Protein AF-A0A915DEB2-F1 (afdb_monomer)

InterPro domains:
  IPR000719 Protein kinase domain [PS50011] (138-406)
  IPR001245 Serine-threonine/tyrosine-protein kinase, catalytic domain [PF07714] (141-400)
  IPR001245 Serine-threonine/tyrosine-protein kinase, catalytic domain [PR00109] (220-233)
  IPR001245 Serine-threonine/tyrosine-protein kinase, catalytic domain [PR00109] (257-275)
  IPR001245 Serine-threonine/tyrosine-protein kinase, catalytic domain [PR00109] (327-349)
  IPR001245 Serine-threonine/tyrosine-protein kinase, catalytic domain [PR00109] (371-393)
  IPR008266 Tyrosine-protein kinase, active site [PS00109] (263-275)
  IPR011009 Protein kinase-like domain superfamily [SSF56112] (138-408)
  IPR017441 Protein kinase, ATP binding site [PS00107] (144-170)
  IPR020635 Tyrosine-protein kinase, catalytic domain [SM00219] (138-400)
  IPR050122 Receptor Tyrosine Kinase [PTHR24416] (71-401)

Radius of gyration: 26.55 Å; Cα contacts (8 Å, |Δi|>4): 708; chains: 1; bounding box: 80×52×78 Å

Solvent-accessible surface area (backbone atoms only — not comparable to full-atom values): 26574 Å² total; per-residue (Å²): 130,55,72,67,56,50,51,51,48,43,71,59,35,54,78,44,44,36,34,42,26,44,34,96,83,73,54,36,39,31,46,36,38,22,77,45,79,74,57,69,71,58,54,54,64,76,58,79,58,97,52,49,45,44,41,48,29,54,80,88,56,53,64,72,62,56,100,51,78,91,63,42,69,75,57,65,82,48,58,63,86,57,62,43,49,58,47,67,48,99,84,72,50,74,47,80,44,80,36,98,39,74,68,53,45,55,50,43,29,57,76,74,33,46,85,86,66,31,30,55,75,42,79,56,72,59,52,88,39,57,40,59,57,96,29,55,48,69,47,83,89,40,60,74,48,80,54,100,65,31,42,30,21,43,28,36,34,45,46,104,86,41,72,71,37,69,24,27,34,41,32,40,68,76,65,79,58,72,72,59,36,54,49,52,56,49,45,51,53,49,24,49,54,50,41,54,69,52,82,48,89,28,29,48,50,47,65,30,36,30,58,47,76,91,50,47,28,37,36,29,57,50,37,71,56,38,34,43,22,62,46,29,52,77,39,49,93,69,60,47,71,68,49,52,50,50,52,54,47,39,51,34,58,29,49,39,53,40,46,75,73,43,35,39,51,75,57,55,41,44,71,31,26,27,22,26,40,56,52,42,56,18,44,46,73,46,74,71,40,47,42,58,68,42,53,77,67,59,72,64,73,80,70,86,78,83,67,64,66,83,39,55,40,52,56,54,73,46,99,72,59,54,86,56,65,51,40,45,36,24,6,46,25,48,28,53,49,22,63,75,54,32,39,46,69,77,67,75,95,59,50,75,71,55,49,50,44,26,66,66,75,46,75,69,86,85,76,61,85,89,51,56,68,72,58,50,53,50,32,55,37,24,60,39,83,57,52,84,71,28,63,53,45,68,57,50,45,54,59,73,67,62,70,88,82,75,74,96,85,66,80,64,90,68,71,81,92,44,62,62,64,67,38,92,58,25,58,66,88,46,66,63,60,50,53,49,49,53,48,55,55,45,47,58,55,47,49,61,52,45,54,52,50,53,54,51,52,54,47,53,58,52,52,66,55,64,76,71,113

pLDDT: mean 70.05, std 23.93, range [26.95, 98.69]

Foldseek 3Di:
DDPVVLVVQCVQAPQWWWFWKQFPVGATEIEIEHCFDDFPVVVCVLVVDQHFYFYHYHQPFGDHDGPDPPPRVVCRVFDHPFPWDWDQDPVRDIDIDGDPDPSRVLVCQAPPNDPNHMHGDDIRGDDQQAAEPVQKDWDPVQWQDDDPFWTKGWIFGDDPLGHRAIWIKTWGPCDDDPVVSSVVLVLQVVLLVLQCVLDDPQAWHWSHWHRGPDITITTIADQPQAFQLVVLQVCVVPADPVNLLLQLLSVLVSLLSCVVVQKAQQQDARNQWGQHLQRHTHGHDSSLMDGPVCVVVVVSVPDPPDRPLLLAALQCVDPNRDDDSLRVLSSSLVRSQCSNVSSDDAPPPDDSVVSSCCRHPNPHGDRDPPDDPLSVVLSVQSSPNPSVSRDRSVVVSVSSPDDPDDDPPDPDPDDDPGVSCVPPSHDNPCPPCVCVVVVSVVCVVVVVVVVVVVVVVVVVVVVVVVVVD

Structure (mmCIF, N/CA/C/O backbone):
data_AF-A0A915DEB2-F1
#
_entry.id   AF-A0A915DEB2-F1
#
loop_
_atom_site.group_PDB
_atom_site.id
_atom_site.type_symbol
_atom_site.label_atom_id
_atom_site.label_alt_id
_atom_site.label_comp_id
_atom_site.label_asym_id
_atom_site.label_entity_id
_atom_site.label_seq_id
_atom_site.pdbx_PDB_ins_code
_atom_site.Cartn_x
_atom_site.Cartn_y
_atom_site.Cartn_z
_atom_site.occupancy
_atom_site.B_iso_or_equiv
_atom_site.auth_seq_id
_atom_site.auth_comp_id
_atom_site.auth_asym_id
_atom_site.auth_atom_id
_atom_site.pdbx_PDB_model_num
ATOM 1 N N . MET A 1 1 ? 14.954 -7.213 -43.972 1.00 33.12 1 MET A N 1
ATOM 2 C CA . MET A 1 1 ? 13.895 -6.297 -43.496 1.00 33.12 1 MET A CA 1
ATOM 3 C C . MET A 1 1 ? 13.943 -5.066 -44.370 1.00 33.12 1 MET A C 1
ATOM 5 O O . MET A 1 1 ? 15.047 -4.618 -44.665 1.00 33.12 1 MET A O 1
ATOM 9 N N . THR A 1 2 ? 12.799 -4.544 -44.789 1.00 26.95 2 THR A N 1
ATOM 10 C CA . THR A 1 2 ? 12.748 -3.272 -45.523 1.00 26.95 2 THR A CA 1
ATOM 11 C C . THR A 1 2 ? 13.101 -2.110 -44.583 1.00 26.95 2 THR A C 1
ATOM 13 O O . THR A 1 2 ? 12.995 -2.231 -43.361 1.00 26.95 2 THR A O 1
ATOM 16 N N . GLN A 1 3 ? 13.549 -0.979 -45.130 1.00 30.02 3 GLN A N 1
ATOM 17 C CA . GLN A 1 3 ? 13.892 0.223 -44.355 1.00 30.02 3 GLN A CA 1
ATOM 18 C C . GLN A 1 3 ? 12.723 0.686 -43.461 1.00 30.02 3 GLN A C 1
ATOM 20 O O . GLN A 1 3 ? 12.924 1.011 -42.295 1.00 30.02 3 GLN A O 1
ATOM 25 N N . LEU A 1 4 ? 11.490 0.543 -43.958 1.00 28.23 4 LEU A N 1
ATOM 26 C CA . LEU A 1 4 ? 10.241 0.747 -43.218 1.00 28.23 4 LEU A CA 1
ATOM 27 C C . LEU A 1 4 ? 10.085 -0.181 -42.002 1.00 28.23 4 LEU A C 1
ATOM 29 O O . LEU A 1 4 ? 9.669 0.269 -40.939 1.00 28.23 4 LEU A O 1
ATOM 33 N N . GLU A 1 5 ? 10.454 -1.460 -42.112 1.00 32.12 5 GLU A N 1
ATOM 34 C CA . GLU A 1 5 ? 10.411 -2.404 -40.986 1.00 32.12 5 GLU A CA 1
ATOM 35 C C . GLU A 1 5 ? 11.488 -2.090 -39.933 1.00 32.12 5 GLU A C 1
ATOM 37 O O . GLU A 1 5 ? 11.281 -2.323 -38.741 1.00 32.12 5 GLU A O 1
ATOM 42 N N . ILE A 1 6 ? 12.647 -1.568 -40.351 1.00 30.61 6 ILE A N 1
ATOM 43 C CA . ILE A 1 6 ? 13.721 -1.115 -39.450 1.00 30.61 6 ILE A CA 1
ATOM 44 C C . ILE A 1 6 ? 13.274 0.143 -38.699 1.00 30.61 6 ILE A C 1
ATOM 46 O O . ILE A 1 6 ? 13.426 0.203 -37.479 1.00 30.61 6 ILE A O 1
ATOM 50 N N . GLU A 1 7 ? 12.651 1.097 -39.387 1.00 34.16 7 GLU A N 1
ATOM 51 C CA . GLU A 1 7 ? 12.057 2.292 -38.783 1.00 34.16 7 GLU A CA 1
ATOM 52 C C . GLU A 1 7 ? 10.892 1.962 -37.842 1.00 34.16 7 GLU A C 1
ATOM 54 O O . GLU A 1 7 ? 10.798 2.550 -36.766 1.00 34.16 7 GLU A O 1
ATOM 59 N N . GLU A 1 8 ? 10.036 0.990 -38.170 1.00 33.59 8 GLU A N 1
ATOM 60 C CA . GLU A 1 8 ? 8.979 0.502 -37.271 1.00 33.59 8 GLU A CA 1
ATOM 61 C C . GLU A 1 8 ? 9.554 -0.170 -36.019 1.00 33.59 8 GLU A C 1
ATOM 63 O O . GLU A 1 8 ? 9.045 0.020 -34.910 1.00 33.59 8 GLU A O 1
ATOM 68 N N . VAL A 1 9 ? 10.633 -0.945 -36.175 1.00 31.64 9 VAL A N 1
ATOM 69 C CA . VAL A 1 9 ? 11.335 -1.557 -35.045 1.00 31.64 9 VAL A CA 1
ATOM 70 C C . VAL A 1 9 ? 11.953 -0.468 -34.176 1.00 31.64 9 VAL A C 1
ATOM 72 O O . VAL A 1 9 ? 11.684 -0.481 -32.980 1.00 31.64 9 VAL A O 1
ATOM 75 N N . LEU A 1 10 ? 12.672 0.503 -34.738 1.00 32.88 10 LEU A N 1
ATOM 76 C CA . LEU A 1 10 ? 13.274 1.621 -33.999 1.00 32.88 10 LEU A CA 1
ATOM 77 C C . LEU A 1 10 ? 12.222 2.506 -33.311 1.00 32.88 10 LEU A C 1
ATOM 79 O O . LEU A 1 10 ? 12.361 2.789 -32.123 1.00 32.88 10 LEU A O 1
ATOM 83 N N . LYS A 1 11 ? 11.102 2.817 -33.979 1.00 34.50 11 LYS A N 1
ATOM 84 C CA . LYS A 1 11 ? 9.927 3.464 -33.359 1.00 34.50 11 LYS A CA 1
ATOM 85 C C . LYS A 1 11 ? 9.351 2.639 -32.202 1.00 34.50 11 LYS A C 1
ATOM 87 O O . LYS A 1 11 ? 8.813 3.205 -31.256 1.00 34.50 11 LYS A O 1
ATOM 92 N N . SER A 1 12 ? 9.458 1.307 -32.252 1.00 32.91 12 SER A N 1
ATOM 93 C CA . SER A 1 12 ? 8.964 0.405 -31.201 1.00 32.91 12 SER A CA 1
ATOM 94 C C . SER A 1 12 ? 9.935 0.177 -30.034 1.00 32.91 12 SER A C 1
ATOM 96 O O . SER A 1 12 ? 9.485 -0.235 -28.960 1.00 32.91 12 SER A O 1
ATOM 98 N N . VAL A 1 13 ? 11.244 0.399 -30.222 1.00 32.03 13 VAL A N 1
ATOM 99 C CA . VAL A 1 13 ? 12.259 0.216 -29.166 1.00 32.03 13 VAL A CA 1
ATOM 100 C C . VAL A 1 13 ? 12.642 1.541 -28.484 1.00 32.03 13 VAL A C 1
ATOM 102 O O . VAL A 1 13 ? 13.029 1.513 -27.313 1.00 32.03 13 VAL A O 1
ATOM 105 N N . GLY A 1 14 ? 12.441 2.690 -29.144 1.00 43.28 14 GLY A N 1
ATOM 106 C CA . GLY A 1 14 ? 12.885 4.005 -28.657 1.00 43.28 14 GLY A CA 1
ATOM 107 C C . GLY A 1 14 ? 14.411 4.139 -28.735 1.00 43.28 14 GLY A C 1
ATOM 108 O O . GLY A 1 14 ? 15.029 3.517 -29.595 1.00 43.28 14 GLY A O 1
ATOM 109 N N . ASP A 1 15 ? 15.036 4.860 -27.797 1.00 41.53 15 ASP A N 1
ATOM 110 C CA . ASP A 1 15 ? 16.504 5.051 -27.720 1.00 41.53 15 ASP A CA 1
ATOM 111 C C . ASP A 1 15 ? 17.297 3.779 -27.361 1.00 41.53 15 ASP A C 1
ATOM 113 O O . ASP A 1 15 ? 18.460 3.848 -26.956 1.00 41.53 15 ASP A O 1
ATOM 117 N N . TRP A 1 16 ? 16.643 2.615 -27.355 1.00 43.72 16 TRP A N 1
ATOM 118 C CA . TRP A 1 16 ? 17.160 1.398 -26.751 1.00 43.72 16 TRP A CA 1
ATOM 119 C C . TRP A 1 16 ? 17.291 0.279 -27.778 1.00 43.72 16 TRP A C 1
ATOM 121 O O . TRP A 1 16 ? 16.478 0.136 -28.685 1.00 43.72 16 TRP A O 1
ATOM 131 N N . LEU A 1 17 ? 18.251 -0.613 -27.571 1.00 41.97 17 LEU A N 1
ATOM 132 C CA . LEU A 1 17 ? 18.266 -1.927 -28.201 1.00 41.97 17 LEU A CA 1
ATOM 133 C C . LEU A 1 17 ? 18.767 -2.941 -27.199 1.00 41.97 17 LEU A C 1
ATOM 135 O O . LEU A 1 17 ? 19.803 -2.745 -26.574 1.00 41.97 17 LEU A O 1
ATOM 139 N N . VAL A 1 18 ? 18.057 -4.051 -27.087 1.00 46.31 18 VAL A N 1
ATOM 140 C CA . VAL A 1 18 ? 18.532 -5.206 -26.340 1.00 46.31 18 VAL A CA 1
ATOM 141 C C . VAL A 1 18 ? 18.551 -6.368 -27.310 1.00 46.31 18 VAL A C 1
ATOM 143 O O . VAL A 1 18 ? 17.510 -6.717 -27.857 1.00 46.31 18 VAL A O 1
ATOM 146 N N . CYS A 1 19 ? 19.714 -6.947 -27.576 1.00 44.06 19 CYS A N 1
ATOM 147 C CA . CYS A 1 19 ? 19.850 -7.998 -28.581 1.00 44.06 19 CYS A CA 1
ATOM 148 C C . CYS A 1 19 ? 20.468 -9.248 -27.998 1.00 44.06 19 CYS A C 1
ATOM 150 O O . CYS A 1 19 ? 21.467 -9.163 -27.301 1.00 44.06 19 CYS A O 1
ATOM 152 N N . ARG A 1 20 ? 19.870 -10.398 -28.308 1.00 42.31 20 ARG A N 1
ATOM 153 C CA . ARG A 1 20 ? 20.362 -11.721 -27.941 1.00 42.31 20 ARG A CA 1
ATOM 154 C C . ARG A 1 20 ? 21.305 -12.230 -29.031 1.00 42.31 20 ARG A C 1
ATOM 156 O O . ARG A 1 20 ? 20.891 -12.337 -30.188 1.00 42.31 20 ARG A O 1
ATOM 163 N N . MET A 1 21 ? 22.530 -12.545 -28.643 1.00 44.91 21 MET A N 1
ATOM 164 C CA . MET A 1 21 ? 23.594 -13.080 -29.485 1.00 44.91 21 MET A CA 1
ATOM 165 C C . MET A 1 21 ? 23.869 -14.530 -29.092 1.00 44.91 21 MET A C 1
ATOM 167 O O . MET A 1 21 ? 23.661 -14.899 -27.937 1.00 44.91 21 MET A O 1
ATOM 171 N N . GLN A 1 22 ? 24.282 -15.352 -30.049 1.00 38.88 22 GLN A N 1
ATOM 172 C CA . GLN A 1 22 ? 24.571 -16.772 -29.846 1.00 38.88 22 GLN A CA 1
ATOM 173 C C . GLN A 1 22 ? 25.830 -17.137 -30.637 1.00 38.88 22 GLN A C 1
ATOM 175 O O . GLN A 1 22 ? 25.945 -16.720 -31.790 1.00 38.88 22 GLN A O 1
ATOM 180 N N . ASN A 1 23 ? 26.744 -17.898 -30.026 1.00 41.91 23 ASN A N 1
ATOM 181 C CA . ASN A 1 23 ? 27.863 -18.561 -30.708 1.00 41.91 23 ASN A CA 1
ATOM 182 C C . ASN A 1 23 ? 27.627 -20.085 -30.813 1.00 41.91 23 ASN A C 1
ATOM 184 O O . ASN A 1 23 ? 26.665 -20.609 -30.243 1.00 41.91 23 ASN A O 1
ATOM 188 N N . ALA A 1 24 ? 28.520 -20.799 -31.506 1.00 40.19 24 ALA A N 1
ATOM 189 C CA . ALA A 1 24 ? 28.458 -22.257 -31.679 1.00 40.19 24 ALA A CA 1
ATOM 190 C C . ALA A 1 24 ? 28.577 -23.069 -30.363 1.00 40.19 24 ALA A C 1
ATOM 192 O O . ALA A 1 24 ? 28.209 -24.239 -30.337 1.00 40.19 24 ALA A O 1
ATOM 193 N N . ALA A 1 25 ? 29.030 -22.451 -29.264 1.00 39.97 25 ALA A N 1
ATOM 194 C CA . ALA A 1 25 ? 29.319 -23.075 -27.968 1.00 39.97 25 ALA A CA 1
ATOM 195 C C . ALA A 1 25 ? 28.359 -22.652 -26.825 1.00 39.97 25 ALA A C 1
ATOM 197 O O . ALA A 1 25 ? 28.709 -22.763 -25.653 1.00 39.97 25 ALA A O 1
ATOM 198 N N . ASN A 1 26 ? 27.141 -22.181 -27.137 1.00 43.59 26 ASN A N 1
ATOM 199 C CA . ASN A 1 26 ? 26.099 -21.746 -26.179 1.00 43.59 26 ASN A CA 1
ATOM 200 C C . ASN A 1 26 ? 26.342 -20.433 -25.403 1.00 43.59 26 ASN A C 1
ATOM 202 O O . ASN A 1 26 ? 25.593 -20.135 -24.467 1.00 43.59 26 ASN A O 1
ATOM 206 N N . ILE A 1 27 ? 27.298 -19.584 -25.786 1.00 40.28 27 ILE A N 1
ATOM 207 C CA . ILE A 1 27 ? 27.481 -18.294 -25.101 1.00 40.28 27 ILE A CA 1
ATOM 208 C C . ILE A 1 27 ? 26.435 -17.289 -25.598 1.00 40.28 27 ILE A C 1
ATOM 210 O O . ILE A 1 27 ? 26.417 -16.870 -26.758 1.00 40.28 27 ILE A O 1
ATOM 214 N N . LEU A 1 28 ? 25.531 -16.927 -24.688 1.00 45.50 28 LEU A N 1
ATOM 215 C CA . LEU A 1 28 ? 24.415 -16.017 -24.906 1.00 45.50 28 LEU A CA 1
ATOM 216 C C . LEU A 1 28 ? 24.822 -14.603 -24.487 1.00 45.50 28 LEU A C 1
ATOM 218 O O . LEU A 1 28 ? 24.706 -14.248 -23.320 1.00 45.50 28 LEU A O 1
ATOM 222 N N . LEU A 1 29 ? 25.307 -13.803 -25.432 1.00 41.91 29 LEU A N 1
ATOM 223 C CA . LEU A 1 29 ? 25.719 -12.415 -25.206 1.00 41.91 29 LEU A CA 1
ATOM 224 C C . LEU A 1 29 ? 24.534 -11.463 -25.424 1.00 41.91 29 LEU A C 1
ATOM 226 O O . LEU A 1 29 ? 23.798 -11.593 -26.399 1.00 41.91 29 LEU A O 1
ATOM 230 N N . CYS A 1 30 ? 24.290 -10.524 -24.510 1.00 43.38 30 CYS A N 1
ATOM 231 C CA . CYS A 1 30 ? 23.203 -9.552 -24.625 1.00 43.38 30 CYS A CA 1
ATOM 232 C C . CYS A 1 30 ? 23.716 -8.121 -24.650 1.00 43.38 30 CYS A C 1
ATOM 234 O O . CYS A 1 30 ? 24.142 -7.626 -23.613 1.00 43.38 30 CYS A O 1
ATOM 236 N N . VAL A 1 31 ? 23.615 -7.453 -25.804 1.00 45.03 31 VAL A N 1
ATOM 237 C CA . VAL A 1 31 ? 24.012 -6.047 -25.974 1.00 45.03 31 VAL A CA 1
ATOM 238 C C . VAL A 1 31 ? 22.825 -5.142 -25.663 1.00 45.03 31 VAL A C 1
ATOM 240 O O . VAL A 1 31 ? 21.825 -5.171 -26.381 1.00 45.03 31 VAL A O 1
ATOM 243 N N . LEU A 1 32 ? 22.931 -4.366 -24.585 1.00 44.47 32 LEU A N 1
ATOM 244 C CA . LEU A 1 32 ? 22.045 -3.259 -24.226 1.00 44.47 32 LEU A CA 1
ATOM 245 C C . LEU A 1 32 ? 22.667 -1.956 -24.712 1.00 44.47 32 LEU A C 1
ATOM 247 O O . LEU A 1 32 ? 23.642 -1.522 -24.113 1.00 44.47 32 LEU A O 1
ATOM 251 N N . CYS A 1 33 ? 22.109 -1.323 -25.737 1.00 45.94 33 CYS A N 1
ATOM 252 C CA . CYS A 1 33 ? 22.475 0.042 -26.102 1.00 45.94 33 CYS A CA 1
ATOM 253 C C . CYS A 1 33 ? 21.389 1.000 -25.624 1.00 45.94 33 CYS A C 1
ATOM 255 O O . CYS A 1 33 ? 20.223 0.767 -25.934 1.00 45.94 33 CYS A O 1
ATOM 257 N N . SER A 1 34 ? 21.740 2.024 -24.853 1.00 43.38 34 SER A N 1
ATOM 258 C CA . SER A 1 34 ? 20.817 3.094 -24.452 1.00 43.38 34 SER A CA 1
ATOM 259 C C . SER A 1 34 ? 21.607 4.351 -24.106 1.00 43.38 34 SER A C 1
ATOM 261 O O . SER A 1 34 ? 22.671 4.247 -23.501 1.00 43.38 34 SER A O 1
ATOM 263 N N . GLN A 1 35 ? 21.085 5.540 -24.414 1.00 39.81 35 GLN A N 1
ATOM 264 C CA . GLN A 1 35 ? 21.640 6.784 -23.858 1.00 39.81 35 GLN A CA 1
ATOM 265 C C . GLN A 1 35 ? 21.488 6.846 -22.320 1.00 39.81 35 GLN A C 1
ATOM 267 O O . GLN A 1 35 ? 22.251 7.536 -21.659 1.00 39.81 35 GLN A O 1
ATOM 272 N N . ASN A 1 36 ? 20.577 6.043 -21.746 1.00 45.88 36 ASN A N 1
ATOM 273 C CA . ASN A 1 36 ? 20.253 5.990 -20.317 1.00 45.88 36 ASN A CA 1
ATOM 274 C C . ASN A 1 36 ? 20.464 4.579 -19.713 1.00 45.88 36 ASN A C 1
ATOM 276 O O . ASN A 1 36 ? 19.844 3.612 -20.179 1.00 45.88 36 ASN A O 1
ATOM 280 N N . PRO A 1 37 ? 21.288 4.403 -18.661 1.00 49.38 37 PRO A N 1
ATOM 281 C CA . PRO A 1 37 ? 21.570 3.088 -18.087 1.00 49.38 37 PRO A CA 1
ATOM 282 C C . PRO A 1 37 ? 20.360 2.487 -17.349 1.00 49.38 37 PRO A C 1
ATOM 284 O O . PRO A 1 37 ? 19.872 3.016 -16.355 1.00 49.38 37 PRO A O 1
ATOM 287 N N . LEU A 1 38 ? 19.915 1.305 -17.790 1.00 51.41 38 LEU A N 1
ATOM 288 C CA . LEU A 1 38 ? 18.881 0.516 -17.110 1.00 51.41 38 LEU A CA 1
ATOM 289 C C . LEU A 1 38 ? 19.386 -0.135 -15.803 1.00 51.41 38 LEU A C 1
ATOM 291 O O . LEU A 1 38 ? 20.466 -0.744 -15.814 1.00 51.41 38 LEU A O 1
ATOM 295 N N . PRO A 1 39 ? 18.582 -0.174 -14.719 1.00 53.03 39 PRO A N 1
ATOM 296 C CA . PRO A 1 39 ? 18.919 -0.939 -13.519 1.00 53.03 39 PRO A CA 1
ATOM 297 C C . PRO A 1 39 ? 19.133 -2.435 -13.816 1.00 53.03 39 PRO A C 1
ATOM 299 O O . PRO A 1 39 ? 18.361 -3.053 -14.553 1.00 53.03 39 PRO A O 1
ATOM 302 N N . LYS A 1 40 ? 20.141 -3.058 -13.183 1.00 52.41 40 LYS A N 1
ATOM 303 C CA . LYS A 1 40 ? 20.499 -4.488 -13.357 1.00 52.41 40 LYS A CA 1
ATOM 304 C C . LYS A 1 40 ? 19.296 -5.436 -13.249 1.00 52.41 40 LYS A C 1
ATOM 306 O O . LYS A 1 40 ? 19.172 -6.374 -14.027 1.00 52.41 40 LYS A O 1
ATOM 311 N N . ILE A 1 41 ? 18.378 -5.164 -12.323 1.00 51.34 41 ILE A N 1
ATOM 312 C CA . ILE A 1 41 ? 17.168 -5.970 -12.114 1.00 51.34 41 ILE A CA 1
ATOM 313 C C . ILE A 1 41 ? 16.187 -5.911 -13.301 1.00 51.34 41 ILE A C 1
ATOM 315 O O . ILE A 1 41 ? 15.560 -6.920 -13.626 1.00 51.34 41 ILE A O 1
ATOM 319 N N . VAL A 1 42 ? 16.093 -4.770 -13.998 1.00 57.41 42 VAL A N 1
ATOM 320 C CA . VAL A 1 42 ? 15.312 -4.638 -15.241 1.00 57.41 42 VAL A CA 1
ATOM 321 C C . VAL A 1 42 ? 15.960 -5.466 -16.344 1.00 57.41 42 VAL A C 1
ATOM 323 O O . VAL A 1 42 ? 15.276 -6.247 -17.003 1.00 57.41 42 VAL A O 1
ATOM 326 N N . LYS A 1 43 ? 17.285 -5.349 -16.490 1.00 55.88 43 LYS A N 1
ATOM 327 C CA . LYS A 1 43 ? 18.075 -6.092 -17.481 1.00 55.88 43 LYS A CA 1
ATOM 328 C C . LYS A 1 43 ? 17.897 -7.605 -17.314 1.00 55.88 43 LYS A C 1
ATOM 330 O O . LYS A 1 43 ? 17.494 -8.274 -18.258 1.00 55.88 43 LYS A O 1
ATOM 335 N N . LEU A 1 44 ? 18.075 -8.133 -16.101 1.00 52.44 44 LEU A N 1
ATOM 336 C CA . LEU A 1 44 ? 17.896 -9.562 -15.809 1.00 52.44 44 LEU A CA 1
ATOM 337 C C . LEU A 1 44 ? 16.475 -10.056 -16.133 1.00 52.44 44 LEU A C 1
ATOM 339 O O . LEU A 1 44 ? 16.305 -11.115 -16.737 1.00 52.44 44 LEU A O 1
ATOM 343 N N . ARG A 1 45 ? 15.438 -9.271 -15.805 1.00 56.38 45 ARG A N 1
ATOM 344 C CA . ARG A 1 45 ? 14.045 -9.644 -16.113 1.00 56.38 45 ARG A CA 1
ATOM 345 C C . ARG A 1 45 ? 13.719 -9.636 -17.604 1.00 56.38 45 ARG A C 1
ATOM 347 O O . ARG A 1 45 ? 12.891 -10.438 -18.036 1.00 56.38 45 ARG A O 1
ATOM 354 N N . LEU A 1 46 ? 14.325 -8.745 -18.385 1.00 54.97 46 LEU A N 1
ATOM 355 C CA . LEU A 1 46 ? 14.138 -8.707 -19.839 1.00 54.97 46 LEU A CA 1
ATOM 356 C C . LEU A 1 46 ? 14.701 -9.955 -20.530 1.00 54.97 46 LEU A C 1
ATOM 358 O O . LEU A 1 46 ? 14.169 -10.372 -21.558 1.00 54.97 46 LEU A O 1
ATOM 362 N N . LEU A 1 47 ? 15.750 -10.551 -19.964 1.00 46.72 47 LEU A N 1
ATOM 363 C CA . LEU A 1 47 ? 16.552 -11.572 -20.636 1.00 46.72 47 LEU A CA 1
ATOM 364 C C . LEU A 1 47 ? 16.099 -13.010 -20.374 1.00 46.72 47 LEU A C 1
ATOM 366 O O . LEU A 1 47 ? 16.405 -13.883 -21.187 1.00 46.72 47 LEU A O 1
ATOM 370 N N . GLN A 1 48 ? 15.317 -13.243 -19.314 1.00 43.91 48 GLN A N 1
ATOM 371 C CA . GLN A 1 48 ? 14.715 -14.540 -18.957 1.00 43.91 48 GLN A CA 1
ATOM 372 C C . GLN A 1 48 ? 15.716 -15.720 -18.815 1.00 43.91 48 GLN A C 1
ATOM 374 O O . GLN A 1 48 ? 15.265 -16.852 -18.670 1.00 43.91 48 GLN A O 1
ATOM 379 N N . SER A 1 49 ? 17.039 -15.488 -18.850 1.00 42.00 49 SER A N 1
ATOM 380 C CA . SER A 1 49 ? 18.112 -16.494 -18.719 1.00 42.00 49 SER A CA 1
ATOM 381 C C . SER A 1 49 ? 19.447 -15.862 -18.280 1.00 42.00 49 SER A C 1
ATOM 383 O O . SER A 1 49 ? 19.621 -14.649 -18.411 1.00 42.00 49 SER A O 1
ATOM 385 N N . GLU A 1 50 ? 20.398 -16.686 -17.818 1.00 37.56 50 GLU A N 1
ATOM 386 C CA . GLU A 1 50 ? 21.780 -16.336 -17.414 1.00 37.56 50 GLU A CA 1
ATOM 387 C C . GLU A 1 50 ? 22.691 -15.953 -18.603 1.00 37.56 50 GLU A C 1
ATOM 389 O O . GLU A 1 50 ? 23.756 -16.520 -18.817 1.00 37.56 50 GLU A O 1
ATOM 394 N N . ALA A 1 51 ? 22.253 -15.009 -19.433 1.00 37.41 51 ALA A N 1
ATOM 395 C CA . ALA A 1 51 ? 23.054 -14.489 -20.540 1.00 37.41 51 ALA A CA 1
ATOM 396 C C . ALA A 1 51 ? 24.185 -13.567 -20.029 1.00 37.41 51 ALA A C 1
ATOM 398 O O . ALA A 1 51 ? 23.975 -12.774 -19.105 1.00 37.41 51 ALA A O 1
ATOM 399 N N . GLU A 1 52 ? 25.363 -13.626 -20.655 1.00 38.22 52 GLU A N 1
ATOM 400 C CA . GLU A 1 52 ? 26.444 -12.658 -20.445 1.00 38.22 52 GLU A CA 1
ATOM 401 C C . GLU A 1 52 ? 26.010 -11.286 -20.987 1.00 38.22 52 GLU A C 1
ATOM 403 O O . GLU A 1 52 ? 25.495 -11.162 -22.096 1.00 38.22 52 GLU A O 1
ATOM 408 N N . LEU A 1 53 ? 26.155 -10.236 -20.179 1.00 38.38 53 LEU A N 1
ATOM 409 C CA . LEU A 1 53 ? 25.591 -8.917 -20.459 1.00 38.38 53 LEU A CA 1
ATOM 410 C C . LEU A 1 53 ? 26.674 -7.945 -20.949 1.00 38.38 53 LEU A C 1
ATOM 412 O O . LEU A 1 53 ? 27.594 -7.630 -20.195 1.00 38.38 53 LEU A O 1
ATOM 416 N N . ILE A 1 54 ? 26.527 -7.408 -22.159 1.00 39.94 54 ILE A N 1
ATOM 417 C CA . ILE A 1 54 ? 27.293 -6.257 -22.656 1.00 39.94 54 ILE A CA 1
ATOM 418 C C . ILE A 1 54 ? 26.374 -5.034 -22.635 1.00 39.94 54 ILE A C 1
ATOM 420 O O . ILE A 1 54 ? 25.262 -5.057 -23.150 1.00 39.94 54 ILE A O 1
ATOM 424 N N . CYS A 1 55 ? 26.811 -3.947 -22.011 1.00 39.09 55 CYS A N 1
ATOM 425 C CA . CYS A 1 55 ? 26.057 -2.698 -21.961 1.00 39.09 55 CYS A CA 1
ATOM 426 C C . CYS A 1 55 ? 26.870 -1.617 -22.674 1.00 39.09 55 CYS A C 1
ATOM 428 O O . CYS A 1 55 ? 27.997 -1.353 -22.281 1.00 39.09 55 CYS A O 1
ATOM 430 N N . MET A 1 56 ? 26.299 -1.005 -23.707 1.00 41.25 56 MET A N 1
ATOM 431 C CA . MET A 1 56 ? 26.817 0.188 -24.369 1.00 41.25 56 MET A CA 1
ATOM 432 C C . MET A 1 56 ? 25.940 1.358 -23.921 1.00 41.25 56 MET A C 1
ATOM 434 O O . MET A 1 56 ? 24.760 1.429 -24.263 1.00 41.25 56 MET A O 1
ATOM 438 N N . THR A 1 57 ? 26.467 2.240 -23.083 1.00 36.72 57 THR A N 1
ATOM 439 C CA . THR A 1 57 ? 25.729 3.417 -22.611 1.00 36.72 57 THR A CA 1
ATOM 440 C C . THR A 1 57 ? 26.472 4.674 -22.985 1.00 36.72 57 THR A C 1
ATOM 442 O O . THR A 1 57 ? 27.578 4.842 -22.500 1.00 36.72 57 THR A O 1
ATOM 445 N N . GLY A 1 58 ? 25.829 5.526 -23.790 1.00 37.25 58 GLY A N 1
ATOM 446 C CA . GLY A 1 58 ? 26.177 6.938 -23.991 1.00 37.25 58 GLY A CA 1
ATOM 447 C C . GLY A 1 58 ? 27.624 7.280 -24.400 1.00 37.25 58 GLY A C 1
ATOM 448 O O . GLY A 1 58 ? 28.478 6.408 -24.515 1.00 37.25 58 GLY A O 1
ATOM 449 N N . PRO A 1 59 ? 27.903 8.566 -24.670 1.00 33.59 59 PRO A N 1
ATOM 450 C CA . PRO A 1 59 ? 29.218 9.033 -25.115 1.00 33.59 59 PRO A CA 1
ATOM 451 C C . PRO A 1 59 ? 30.294 9.105 -24.012 1.00 33.59 59 PRO A C 1
ATOM 453 O O . PRO A 1 59 ? 31.456 9.292 -24.358 1.00 33.59 59 PRO A O 1
ATOM 456 N N . GLU A 1 60 ? 29.948 8.931 -22.728 1.00 34.44 60 GLU A N 1
ATOM 457 C CA . GLU A 1 60 ? 30.848 9.249 -21.598 1.00 34.44 60 GLU A CA 1
ATOM 458 C C . GLU A 1 60 ? 31.306 8.070 -20.719 1.00 34.44 60 GLU A C 1
ATOM 460 O O . GLU A 1 60 ? 31.791 8.311 -19.631 1.00 34.44 60 GLU A O 1
ATOM 465 N N . GLU A 1 61 ? 31.181 6.820 -21.178 1.00 32.31 61 GLU A N 1
ATOM 466 C CA . GLU A 1 61 ? 31.903 5.607 -20.716 1.00 32.31 61 GLU A CA 1
ATOM 467 C C . GLU A 1 61 ? 30.962 4.380 -20.694 1.00 32.31 61 GLU A C 1
ATOM 469 O O . GLU A 1 61 ? 29.864 4.415 -20.124 1.00 32.31 61 GLU A O 1
ATOM 474 N N . PRO A 1 62 ? 31.372 3.231 -21.263 1.00 33.78 62 PRO A N 1
ATOM 475 C CA . PRO A 1 62 ? 30.602 1.996 -21.173 1.00 33.78 62 PRO A CA 1
ATOM 476 C C . PRO A 1 62 ? 30.772 1.334 -19.803 1.00 33.78 62 PRO A C 1
ATOM 478 O O . PRO A 1 62 ? 31.855 0.894 -19.416 1.00 33.78 62 PRO A O 1
ATOM 481 N N . ILE A 1 63 ? 29.663 1.163 -19.083 1.00 32.91 63 ILE A N 1
ATOM 482 C CA . ILE A 1 63 ? 29.655 0.452 -17.800 1.00 32.91 63 ILE A CA 1
ATOM 483 C C . ILE A 1 63 ? 29.454 -1.055 -18.033 1.00 32.91 63 ILE A C 1
ATOM 485 O O . ILE A 1 63 ? 28.340 -1.525 -18.290 1.00 32.91 63 ILE A O 1
ATOM 489 N N . PHE A 1 64 ? 30.518 -1.844 -17.868 1.00 33.31 64 PHE A N 1
ATOM 490 C CA . PHE A 1 64 ? 30.472 -3.312 -17.922 1.00 33.31 64 PHE A CA 1
ATOM 491 C C . PHE A 1 64 ? 29.968 -3.928 -16.608 1.00 33.31 64 PHE A C 1
ATOM 493 O O . PHE A 1 64 ? 30.466 -3.616 -15.527 1.00 33.31 64 PHE A O 1
ATOM 500 N N . GLN A 1 65 ? 29.011 -4.863 -16.679 1.00 35.41 65 GLN A N 1
ATOM 501 C CA . GLN A 1 65 ? 28.604 -5.690 -15.533 1.00 35.41 65 GLN A CA 1
ATOM 502 C C . GLN A 1 65 ? 28.412 -7.149 -15.963 1.00 35.41 65 GLN A C 1
ATOM 504 O O . GLN A 1 65 ? 27.350 -7.520 -16.457 1.00 35.41 65 GLN A O 1
ATOM 509 N N . THR A 1 66 ? 29.424 -7.988 -15.730 1.00 32.56 66 THR A N 1
ATOM 510 C CA . THR A 1 66 ? 29.347 -9.446 -15.923 1.00 32.56 66 THR A CA 1
ATOM 511 C C . THR A 1 66 ? 29.042 -10.161 -14.597 1.00 32.56 66 THR A C 1
ATOM 513 O O . THR A 1 66 ? 29.215 -9.603 -13.511 1.00 32.56 66 THR A O 1
ATOM 516 N N . ALA A 1 67 ? 28.598 -11.421 -14.662 1.00 30.86 67 ALA A N 1
ATOM 517 C CA . ALA A 1 67 ? 28.441 -12.293 -13.492 1.00 30.86 67 ALA A CA 1
ATOM 518 C C . ALA A 1 67 ? 29.770 -12.929 -13.012 1.00 30.86 67 ALA A C 1
ATOM 520 O O . ALA A 1 67 ? 29.772 -13.684 -12.045 1.00 30.86 67 ALA A O 1
ATOM 521 N N . LYS A 1 68 ? 30.915 -12.614 -13.642 1.00 30.20 68 LYS A N 1
ATOM 522 C CA . LYS A 1 68 ? 32.250 -13.125 -13.274 1.00 30.20 68 LYS A CA 1
ATOM 523 C C . LYS A 1 68 ? 33.295 -11.999 -13.327 1.00 30.20 68 LYS A C 1
ATOM 525 O O . LYS A 1 68 ? 33.719 -11.583 -14.404 1.00 30.20 68 LYS A O 1
ATOM 530 N N . LYS A 1 69 ? 33.731 -11.535 -12.145 1.00 28.94 69 LYS A N 1
ATOM 531 C CA . LYS A 1 69 ? 34.630 -10.377 -11.913 1.00 28.94 69 LYS A CA 1
ATOM 532 C C . LYS A 1 69 ? 35.895 -10.353 -12.794 1.00 28.94 69 LYS A C 1
ATOM 534 O O . LYS A 1 69 ? 36.268 -9.291 -13.270 1.00 28.94 69 LYS A O 1
ATOM 539 N N . LYS A 1 70 ? 36.514 -11.508 -13.075 1.00 31.53 70 LYS A N 1
ATOM 540 C CA . LYS A 1 70 ? 37.824 -11.602 -13.758 1.00 31.53 70 LYS A CA 1
ATOM 541 C C . LYS A 1 70 ? 37.834 -11.288 -15.268 1.00 31.53 70 LYS A C 1
ATOM 543 O O . LYS A 1 70 ? 38.911 -11.112 -15.819 1.00 31.53 70 LYS A O 1
ATOM 548 N N . ARG A 1 71 ? 36.682 -11.213 -15.954 1.00 34.00 71 ARG A N 1
ATOM 549 C CA . ARG A 1 71 ? 36.613 -10.880 -17.402 1.00 34.00 71 ARG A CA 1
ATOM 550 C C . ARG A 1 71 ? 36.167 -9.441 -17.698 1.00 34.00 71 ARG A C 1
ATOM 552 O O . ARG A 1 71 ? 36.307 -9.003 -18.829 1.00 34.00 71 ARG A O 1
ATOM 559 N N . ALA A 1 72 ? 35.653 -8.709 -16.705 1.00 31.89 72 ALA A N 1
ATOM 560 C CA . ALA A 1 72 ? 35.085 -7.369 -16.892 1.00 31.89 72 ALA A CA 1
ATOM 561 C C . ALA A 1 72 ? 36.137 -6.245 -16.977 1.00 31.89 72 ALA A C 1
ATOM 563 O O . ALA A 1 72 ? 35.893 -5.245 -17.644 1.00 31.89 72 ALA A O 1
ATOM 564 N N . GLU A 1 73 ? 37.302 -6.405 -16.340 1.00 31.08 73 GLU A N 1
ATOM 565 C CA . GLU A 1 73 ? 38.373 -5.391 -16.364 1.00 31.08 73 GLU A CA 1
ATOM 566 C C . GLU A 1 73 ? 39.009 -5.238 -17.748 1.00 31.08 73 GLU A C 1
ATOM 568 O O . GLU A 1 73 ? 39.331 -4.128 -18.145 1.00 31.08 73 GLU A O 1
ATOM 573 N N . LYS A 1 74 ? 39.067 -6.315 -18.539 1.00 33.34 74 LYS A N 1
ATOM 574 C CA . LYS A 1 74 ? 39.596 -6.274 -19.908 1.00 33.34 74 LYS A CA 1
ATOM 575 C C . LYS A 1 74 ? 38.725 -5.509 -20.901 1.00 33.34 74 LYS A C 1
ATOM 577 O O . LYS A 1 74 ? 39.232 -5.099 -21.931 1.00 33.34 74 LYS A O 1
ATOM 582 N N . VAL A 1 75 ? 37.430 -5.348 -20.617 1.00 33.28 75 VAL A N 1
ATOM 583 C CA . VAL A 1 75 ? 36.490 -4.685 -21.536 1.00 33.28 75 VAL A CA 1
ATOM 584 C C . VAL A 1 75 ? 36.385 -3.180 -21.259 1.00 33.28 75 VAL A C 1
ATOM 586 O O . VAL A 1 75 ? 36.035 -2.414 -22.151 1.00 33.28 75 VAL A O 1
ATOM 589 N N . LYS A 1 76 ? 36.759 -2.740 -20.047 1.00 30.89 76 LYS A N 1
ATOM 590 C CA . LYS A 1 76 ? 36.737 -1.329 -19.622 1.00 30.89 76 LYS A CA 1
ATOM 591 C C . LYS A 1 76 ? 37.647 -0.411 -20.443 1.00 30.89 76 LYS A C 1
ATOM 593 O O . LYS A 1 76 ? 37.309 0.753 -20.597 1.00 30.89 76 LYS A O 1
ATOM 598 N N . GLU A 1 77 ? 38.750 -0.912 -20.996 1.00 33.22 77 GLU A N 1
ATOM 599 C CA . GLU A 1 77 ? 39.672 -0.099 -21.808 1.00 33.22 77 GLU A CA 1
ATOM 600 C C . GLU A 1 77 ? 39.207 0.111 -23.266 1.00 33.22 77 GLU A C 1
ATOM 602 O O . GLU A 1 77 ? 39.869 0.813 -24.027 1.00 33.22 77 GLU A O 1
ATOM 607 N N . LEU A 1 78 ? 38.079 -0.483 -23.680 1.00 35.56 78 LEU A N 1
ATOM 608 C CA . LEU A 1 78 ? 37.856 -0.826 -25.089 1.00 35.56 78 LEU A CA 1
ATOM 609 C C . LEU A 1 78 ? 36.886 0.056 -25.906 1.00 35.56 78 LEU A C 1
ATOM 611 O O . LEU A 1 78 ? 36.590 -0.289 -27.050 1.00 35.56 78 LEU A O 1
ATOM 615 N N . ILE A 1 79 ? 36.326 1.159 -25.389 1.00 34.19 79 ILE A N 1
ATOM 616 C CA . ILE A 1 79 ? 35.339 1.953 -26.162 1.00 34.19 79 ILE A CA 1
ATOM 617 C C . ILE A 1 79 ? 35.419 3.459 -25.827 1.00 34.19 79 ILE A C 1
ATOM 619 O O . ILE A 1 79 ? 35.266 3.858 -24.676 1.00 34.19 79 ILE A O 1
ATOM 623 N N . LYS A 1 80 ? 35.614 4.288 -26.866 1.00 33.69 80 LYS A N 1
ATOM 624 C CA . LYS A 1 80 ? 35.705 5.772 -26.884 1.00 33.69 80 LYS A CA 1
ATOM 625 C C . LYS A 1 80 ? 34.683 6.364 -27.890 1.00 33.69 80 LYS A C 1
ATOM 627 O O . LYS A 1 80 ? 34.130 5.580 -28.663 1.00 33.69 80 LYS A O 1
ATOM 632 N N . PRO A 1 81 ? 34.394 7.690 -27.926 1.00 34.16 81 PRO A N 1
ATOM 633 C CA . PRO A 1 81 ? 33.208 8.245 -28.597 1.00 34.16 81 PRO A CA 1
ATOM 634 C C . PRO A 1 81 ? 33.267 8.159 -30.134 1.00 34.16 81 PRO A C 1
ATOM 636 O O . PRO A 1 81 ? 33.782 9.026 -30.831 1.00 34.16 81 PRO A O 1
ATOM 639 N N . LYS A 1 82 ? 32.724 7.048 -30.620 1.00 35.50 82 LYS A N 1
ATOM 640 C CA . LYS A 1 82 ? 32.122 6.645 -31.907 1.00 35.50 82 LYS A CA 1
ATOM 641 C C . LYS A 1 82 ? 31.496 5.275 -31.572 1.00 35.50 82 LYS A C 1
ATOM 643 O O . LYS A 1 82 ? 31.837 4.709 -30.534 1.00 35.50 82 LYS A O 1
ATOM 648 N N . THR A 1 83 ? 30.551 4.717 -32.335 1.00 44.88 83 THR A N 1
ATOM 649 C CA . THR A 1 83 ? 30.058 3.355 -32.020 1.00 44.88 83 THR A CA 1
ATOM 650 C C . THR A 1 83 ? 31.178 2.362 -32.345 1.00 44.88 83 THR A C 1
ATOM 652 O O . THR A 1 83 ? 31.219 1.811 -33.438 1.00 44.88 83 THR A O 1
ATOM 655 N N . ILE A 1 84 ? 32.149 2.243 -31.440 1.00 40.09 84 ILE A N 1
ATOM 656 C CA . ILE A 1 84 ? 33.357 1.446 -31.574 1.00 40.09 84 ILE A CA 1
ATOM 657 C C . ILE A 1 84 ? 33.130 0.158 -30.793 1.00 40.09 84 ILE A C 1
ATOM 659 O O . ILE A 1 84 ? 32.801 0.196 -29.609 1.00 40.09 84 ILE A O 1
ATOM 663 N N . LEU A 1 85 ? 33.270 -0.980 -31.460 1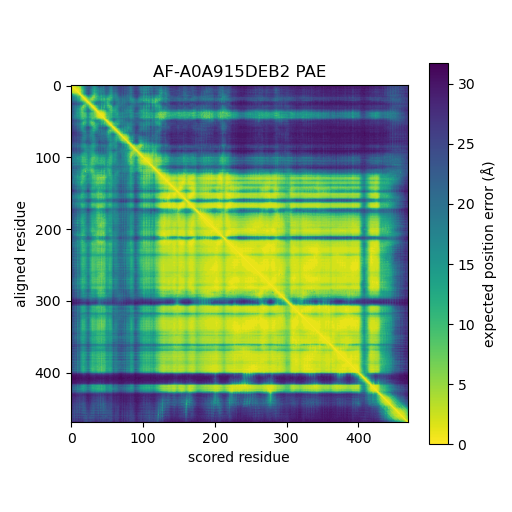.00 42.12 85 LEU A N 1
ATOM 664 C CA . LEU A 1 85 ? 33.181 -2.293 -30.845 1.00 42.12 85 LEU A CA 1
ATOM 665 C C . LEU A 1 85 ? 34.541 -2.967 -30.939 1.00 42.12 85 LEU A C 1
ATOM 667 O O . LEU A 1 85 ? 35.045 -3.175 -32.037 1.00 42.12 85 LEU A O 1
ATOM 671 N N . GLN A 1 86 ? 35.121 -3.315 -29.798 1.00 39.81 86 GLN A N 1
ATOM 672 C CA . GLN A 1 86 ? 36.373 -4.055 -29.756 1.00 39.81 86 GLN A CA 1
ATOM 673 C C . GLN A 1 86 ? 36.097 -5.525 -29.440 1.00 39.81 86 GLN A C 1
ATOM 675 O O . GLN A 1 86 ? 35.459 -5.845 -28.434 1.00 39.81 86 GLN A O 1
ATOM 680 N N . HIS A 1 87 ? 36.555 -6.412 -30.313 1.00 39.84 87 HIS A N 1
ATOM 681 C CA . HIS A 1 87 ? 36.423 -7.855 -30.191 1.00 39.84 87 HIS A CA 1
ATOM 682 C C . HIS A 1 87 ? 37.780 -8.456 -29.824 1.00 39.84 87 HIS A C 1
ATOM 684 O O . HIS A 1 87 ? 38.755 -8.228 -30.532 1.00 39.84 87 HIS A O 1
ATOM 690 N N . THR A 1 88 ? 37.860 -9.213 -28.730 1.00 37.09 88 THR A N 1
ATOM 691 C CA . THR A 1 88 ? 39.085 -9.933 -28.359 1.00 37.09 88 THR A CA 1
ATOM 692 C C . THR A 1 88 ? 38.906 -11.408 -28.679 1.00 37.09 88 THR A C 1
ATOM 694 O O . THR A 1 88 ? 38.108 -12.075 -28.023 1.00 37.09 88 THR A O 1
ATOM 697 N N . THR A 1 89 ? 39.653 -11.905 -29.664 1.00 41.22 89 THR A N 1
ATOM 698 C CA . THR A 1 89 ? 39.625 -13.318 -30.071 1.00 41.22 89 THR A CA 1
ATOM 699 C C . THR A 1 89 ? 40.200 -14.219 -28.973 1.00 41.22 89 THR A C 1
ATOM 701 O O . THR A 1 89 ? 40.890 -13.752 -28.056 1.00 41.22 89 THR A O 1
ATOM 704 N N . GLU A 1 90 ? 39.963 -15.532 -29.059 1.00 40.66 90 GLU A N 1
ATOM 705 C CA . GLU A 1 90 ? 40.518 -16.523 -28.115 1.00 40.66 90 GLU A CA 1
ATOM 706 C C . GLU A 1 90 ? 42.054 -16.433 -27.986 1.00 40.66 90 GLU A C 1
ATOM 708 O O . GLU A 1 90 ? 42.611 -16.683 -26.914 1.00 40.66 90 GLU A O 1
ATOM 713 N N . ASN A 1 91 ? 42.721 -15.917 -29.024 1.00 41.78 91 ASN A N 1
ATOM 714 C CA . ASN A 1 91 ? 44.164 -15.678 -29.088 1.00 41.78 91 ASN A CA 1
ATOM 715 C C . ASN A 1 91 ? 44.622 -14.352 -28.444 1.00 41.78 91 ASN A C 1
ATOM 717 O O . ASN A 1 91 ? 45.782 -13.968 -28.583 1.00 41.78 91 ASN A O 1
ATOM 721 N N . LYS A 1 92 ? 43.744 -13.644 -27.719 1.00 41.16 92 LYS A N 1
ATOM 722 C CA . LYS A 1 92 ? 44.003 -12.344 -27.060 1.00 41.16 92 LYS A CA 1
ATOM 723 C C . LYS A 1 92 ? 44.341 -11.183 -28.011 1.00 41.16 92 LYS A C 1
ATOM 725 O O . LYS A 1 92 ? 44.805 -10.150 -27.531 1.00 41.16 92 LYS A O 1
ATOM 730 N N . GLN A 1 93 ? 44.088 -11.309 -29.313 1.00 37.00 93 GLN A N 1
ATOM 731 C CA . GLN A 1 93 ? 44.192 -10.189 -30.252 1.00 37.00 93 GLN A CA 1
ATOM 732 C C . GLN A 1 93 ? 42.896 -9.378 -30.235 1.00 37.00 93 GLN A C 1
ATOM 734 O O . GLN A 1 93 ? 41.808 -9.952 -30.256 1.00 37.00 93 GLN A O 1
ATOM 739 N N . SER A 1 94 ? 43.016 -8.053 -30.163 1.00 40.28 94 SER A N 1
ATOM 740 C CA . SER A 1 94 ? 41.873 -7.143 -30.093 1.00 40.28 94 SER A CA 1
ATOM 741 C C . SER A 1 94 ? 41.663 -6.428 -31.426 1.00 40.28 94 SER A C 1
ATOM 743 O O . SER A 1 94 ? 42.499 -5.628 -31.833 1.00 40.28 94 SER A O 1
ATOM 745 N N . GLU A 1 95 ? 40.526 -6.669 -32.067 1.00 42.03 95 GLU A N 1
ATOM 746 C CA . GLU A 1 95 ? 40.097 -6.001 -33.297 1.00 42.03 95 GLU A CA 1
ATOM 747 C C . GLU A 1 95 ? 39.101 -4.889 -32.978 1.00 42.03 95 GLU A C 1
ATOM 749 O O . GLU A 1 95 ? 38.176 -5.095 -32.195 1.00 42.03 95 GLU A O 1
ATOM 754 N N . VAL A 1 96 ? 39.274 -3.710 -33.577 1.00 45.59 96 VAL A N 1
ATOM 755 C CA . VAL A 1 96 ? 38.449 -2.524 -33.317 1.00 45.59 96 VAL A CA 1
ATOM 756 C C . VAL A 1 96 ? 37.598 -2.209 -34.544 1.00 45.59 96 VAL A C 1
ATOM 758 O O . VAL A 1 96 ? 38.119 -1.903 -35.612 1.00 45.59 96 VAL A O 1
ATOM 761 N N . TYR A 1 97 ? 36.279 -2.231 -34.377 1.00 50.53 97 TYR A N 1
ATOM 762 C CA . TYR A 1 97 ? 35.295 -1.941 -35.418 1.00 50.53 97 TYR A CA 1
ATOM 763 C C . TYR A 1 97 ? 34.638 -0.590 -35.158 1.00 50.53 97 TYR A C 1
ATOM 765 O O . TYR A 1 97 ? 34.162 -0.359 -34.054 1.00 50.53 97 TYR A O 1
ATOM 773 N N . SER A 1 98 ? 34.558 0.287 -36.159 1.00 46.72 98 SER A N 1
ATOM 774 C CA . SER A 1 98 ? 33.891 1.593 -36.048 1.00 46.72 98 SER A CA 1
ATOM 775 C C . SER A 1 98 ? 32.665 1.646 -36.954 1.00 46.72 98 SER A C 1
ATOM 777 O O . SER A 1 98 ? 32.753 1.316 -38.137 1.00 46.72 98 SER A O 1
ATOM 779 N N . PHE A 1 99 ? 31.525 2.082 -36.415 1.00 51.50 99 PHE A N 1
ATOM 780 C CA . PHE A 1 99 ? 30.266 2.177 -37.154 1.00 51.50 99 PHE A CA 1
ATOM 781 C C . PHE A 1 99 ? 29.774 3.624 -37.248 1.00 51.50 99 PHE A C 1
ATOM 783 O O . PHE A 1 99 ? 29.798 4.368 -36.268 1.00 51.50 99 PHE A O 1
ATOM 790 N N . ALA A 1 100 ? 29.280 4.003 -38.432 1.00 46.56 100 ALA A N 1
ATOM 791 C CA . ALA A 1 100 ? 28.783 5.352 -38.722 1.00 46.56 100 ALA A CA 1
ATOM 792 C C . ALA A 1 100 ? 27.499 5.706 -37.956 1.00 46.56 100 ALA A C 1
ATOM 794 O O . ALA A 1 100 ? 27.242 6.869 -37.658 1.00 46.56 100 ALA A O 1
ATOM 795 N N . SER A 1 101 ? 26.672 4.709 -37.641 1.00 48.69 101 SER A N 1
ATOM 796 C CA . SER A 1 101 ? 25.485 4.892 -36.814 1.00 48.69 101 SER A CA 1
ATOM 797 C C . SER A 1 101 ? 25.083 3.593 -36.132 1.00 48.69 101 SER A C 1
ATOM 799 O O . SER A 1 101 ? 25.471 2.490 -36.529 1.00 48.69 101 SER A O 1
ATOM 801 N N . PHE A 1 102 ? 24.224 3.720 -35.128 1.00 52.28 102 PHE A N 1
ATOM 802 C CA . PHE A 1 102 ? 23.662 2.578 -34.426 1.00 52.28 102 PHE A CA 1
ATOM 803 C C . PHE A 1 102 ? 22.865 1.631 -35.342 1.00 52.28 102 PHE A C 1
ATOM 805 O O . PHE A 1 102 ? 22.873 0.414 -35.169 1.00 52.28 102 PHE A O 1
ATOM 812 N N . GLN A 1 103 ? 22.213 2.178 -36.368 1.00 52.47 103 GLN A N 1
ATOM 813 C CA . GLN A 1 103 ? 21.490 1.393 -37.368 1.00 52.47 103 GLN A CA 1
ATOM 814 C C . GLN A 1 103 ? 22.449 0.558 -38.228 1.00 52.47 103 GLN A C 1
ATOM 816 O O . GLN A 1 103 ? 22.164 -0.611 -38.497 1.00 52.47 103 GLN A O 1
ATOM 821 N N . HIS A 1 104 ? 23.608 1.123 -38.592 1.00 56.94 104 HIS A N 1
ATOM 822 C CA . HIS A 1 104 ? 24.664 0.403 -39.307 1.00 56.94 104 HIS A CA 1
ATOM 823 C C . HIS A 1 104 ? 25.251 -0.734 -38.467 1.00 56.94 104 HIS A C 1
ATOM 825 O O . HIS A 1 104 ? 25.423 -1.833 -38.989 1.00 56.94 104 HIS A O 1
ATOM 831 N N . LEU A 1 105 ? 25.466 -0.511 -37.164 1.00 59.06 105 LEU A N 1
ATOM 832 C CA . LEU A 1 105 ? 25.871 -1.565 -36.228 1.00 59.06 105 LEU A CA 1
ATOM 833 C C . LEU A 1 105 ? 24.869 -2.735 -36.257 1.00 59.06 105 LEU A C 1
ATOM 835 O O . LEU A 1 105 ? 25.246 -3.875 -36.500 1.00 59.06 105 LEU A O 1
ATOM 839 N N . ILE A 1 106 ? 23.570 -2.481 -36.066 1.00 55.44 106 ILE A N 1
ATOM 840 C CA . ILE A 1 106 ? 22.556 -3.555 -36.059 1.00 55.44 106 ILE A CA 1
ATOM 841 C C . ILE A 1 106 ? 22.536 -4.324 -37.382 1.00 55.44 106 ILE A C 1
ATOM 843 O O . ILE A 1 106 ? 22.408 -5.553 -37.371 1.00 55.44 106 ILE A O 1
ATOM 847 N N . LYS A 1 107 ? 22.616 -3.605 -38.506 1.00 60.75 107 LYS A N 1
ATOM 848 C CA . LYS A 1 107 ? 22.586 -4.194 -39.845 1.00 60.75 107 LYS A CA 1
ATOM 849 C C . LYS A 1 107 ? 23.783 -5.126 -40.053 1.00 60.75 107 LYS A C 1
ATOM 851 O O . LYS A 1 107 ? 23.571 -6.298 -40.361 1.00 60.75 107 LYS A O 1
ATOM 856 N N . GLN A 1 108 ? 24.997 -4.664 -39.741 1.00 60.78 108 GLN A N 1
ATOM 857 C CA . GLN A 1 108 ? 26.216 -5.475 -39.841 1.00 60.78 108 GLN A CA 1
ATOM 858 C C . GLN A 1 108 ? 26.131 -6.747 -38.985 1.00 60.78 108 GLN A C 1
ATOM 860 O O . GLN A 1 108 ? 26.424 -7.845 -39.450 1.00 60.78 108 GLN A O 1
ATOM 865 N N . PHE A 1 109 ? 25.667 -6.633 -37.740 1.00 58.91 109 PHE A N 1
ATOM 866 C CA . PHE A 1 109 ? 25.611 -7.765 -36.807 1.00 58.91 109 PHE A CA 1
ATOM 867 C C . PHE A 1 109 ? 24.541 -8.809 -37.159 1.00 58.91 109 PHE A C 1
ATOM 869 O O . PHE A 1 109 ? 24.612 -9.949 -36.688 1.00 58.91 109 PHE A O 1
ATOM 876 N N . ARG A 1 110 ? 23.524 -8.429 -37.942 1.00 57.56 110 ARG A N 1
ATOM 877 C CA . ARG A 1 110 ? 22.501 -9.352 -38.455 1.00 57.56 110 ARG A CA 1
ATOM 878 C C . ARG A 1 110 ? 22.920 -10.028 -39.750 1.00 57.56 110 ARG A C 1
ATOM 880 O O . ARG A 1 110 ? 22.653 -11.215 -39.902 1.00 57.56 110 ARG A O 1
ATOM 887 N N . GLU A 1 111 ? 23.500 -9.267 -40.671 1.00 62.38 111 GLU A N 1
ATOM 888 C CA . GLU A 1 111 ? 23.806 -9.730 -42.028 1.00 62.38 111 GLU A CA 1
ATOM 889 C C . GLU A 1 111 ? 25.158 -10.452 -42.086 1.00 62.38 111 GLU A C 1
ATOM 891 O O . GLU A 1 111 ? 25.253 -11.521 -42.682 1.00 62.38 111 GLU A O 1
ATOM 896 N N . VAL A 1 112 ? 26.173 -9.920 -41.399 1.00 60.38 112 VAL A N 1
ATOM 897 C CA . VAL A 1 112 ? 27.561 -10.410 -41.447 1.00 60.38 112 VAL A CA 1
ATOM 898 C C . VAL A 1 112 ? 27.922 -11.210 -40.188 1.00 60.38 112 VAL A C 1
ATOM 900 O O . VAL A 1 112 ? 28.512 -12.283 -40.283 1.00 60.38 112 VAL A O 1
ATOM 903 N N . GLY A 1 113 ? 27.476 -10.759 -39.010 1.00 50.47 113 GLY A N 1
ATOM 904 C CA . GLY A 1 113 ? 27.887 -11.324 -37.715 1.00 50.47 113 GLY A CA 1
ATOM 905 C C . GLY A 1 113 ? 29.210 -10.734 -37.205 1.00 50.47 113 GLY A C 1
ATOM 906 O O . GLY A 1 113 ? 29.817 -9.897 -37.866 1.00 50.47 113 GLY A O 1
ATOM 907 N N . LEU A 1 114 ? 29.621 -11.117 -35.997 1.00 52.28 114 LEU A N 1
ATOM 908 C CA . LEU A 1 114 ? 30.948 -10.828 -35.437 1.00 52.28 114 LEU A CA 1
ATOM 909 C C . LEU A 1 114 ? 31.964 -11.915 -35.831 1.00 52.28 114 LEU A C 1
ATOM 911 O O . LEU A 1 114 ? 31.546 -13.026 -36.189 1.00 52.28 114 LEU A O 1
ATOM 915 N N . PRO A 1 115 ? 33.276 -11.651 -35.664 1.00 45.72 115 PRO A N 1
ATOM 916 C CA . PRO A 1 115 ? 34.276 -12.716 -35.603 1.00 45.72 115 PRO A CA 1
ATOM 917 C C . PRO A 1 115 ? 33.872 -13.775 -34.557 1.00 45.72 115 PRO A C 1
ATOM 919 O O . PRO A 1 115 ? 33.109 -13.490 -33.633 1.00 45.72 115 PRO A O 1
ATOM 922 N N . ASP A 1 116 ? 34.308 -15.020 -34.746 1.00 46.62 116 ASP A N 1
ATOM 923 C CA . ASP A 1 116 ? 33.915 -16.204 -33.951 1.00 46.62 116 ASP A CA 1
ATOM 924 C C . ASP A 1 116 ? 32.449 -16.671 -34.129 1.00 46.62 116 ASP A C 1
ATOM 926 O O . ASP A 1 116 ? 31.907 -17.448 -33.336 1.00 46.62 116 ASP A O 1
ATOM 930 N N . GLY A 1 117 ?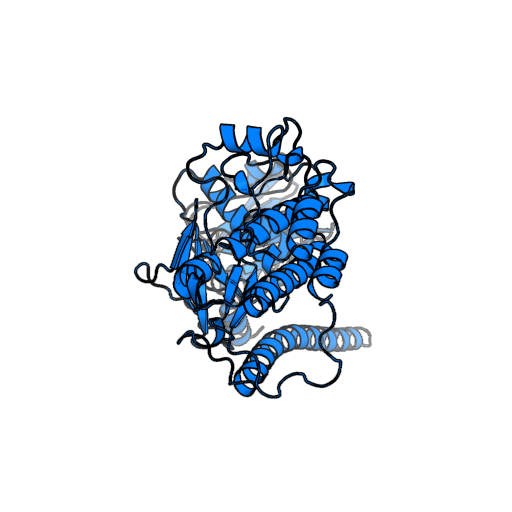 31.781 -16.231 -35.203 1.00 50.88 117 GLY A N 1
ATOM 931 C CA . GLY A 1 117 ? 30.469 -16.748 -35.615 1.00 50.88 117 GLY A CA 1
ATOM 932 C C . GLY A 1 117 ? 29.290 -16.245 -34.777 1.00 50.88 117 GLY A C 1
ATOM 933 O O . GLY A 1 117 ? 28.193 -16.808 -34.845 1.00 50.88 117 GLY A O 1
ATOM 934 N N . ILE A 1 118 ? 29.481 -15.181 -33.991 1.00 48.19 118 ILE A N 1
ATOM 935 C CA . ILE A 1 118 ? 28.431 -14.626 -33.137 1.00 48.19 118 ILE A CA 1
ATOM 936 C C . ILE A 1 118 ? 27.469 -13.779 -33.981 1.00 48.19 118 ILE A C 1
ATOM 938 O O . ILE A 1 118 ? 27.839 -12.739 -34.523 1.00 48.19 118 ILE A O 1
ATOM 942 N N . LYS A 1 119 ? 26.195 -14.179 -34.058 1.00 50.97 119 LYS A N 1
ATOM 943 C CA . LYS A 1 119 ? 25.163 -13.455 -34.826 1.00 50.97 119 LYS A CA 1
ATOM 944 C C . LYS A 1 119 ? 24.087 -12.857 -33.934 1.00 50.97 119 LYS A C 1
ATOM 946 O O . LYS A 1 119 ? 23.734 -13.403 -32.885 1.00 50.97 119 LYS A O 1
ATOM 951 N N . LEU A 1 120 ? 23.522 -11.731 -34.367 1.00 51.25 120 LEU A N 1
ATOM 952 C CA . LEU A 1 120 ? 22.383 -11.107 -33.702 1.00 51.25 120 LEU A CA 1
ATOM 953 C C . LEU A 1 120 ? 21.095 -11.851 -34.058 1.00 51.25 120 LEU A C 1
ATOM 955 O O . LEU A 1 120 ? 20.506 -11.648 -35.116 1.00 51.25 120 LEU A O 1
ATOM 959 N N . VAL A 1 121 ? 20.640 -12.710 -33.150 1.00 51.69 121 VAL A N 1
ATOM 960 C CA . VAL A 1 121 ? 19.522 -13.626 -33.417 1.00 51.69 121 VAL A CA 1
ATOM 961 C C . VAL A 1 121 ? 18.175 -12.951 -33.176 1.00 51.69 121 VAL A C 1
ATOM 963 O O . VAL A 1 121 ? 17.209 -13.165 -33.911 1.00 51.69 121 VAL A O 1
ATOM 966 N N . ARG A 1 122 ? 18.058 -12.145 -32.111 1.00 52.12 122 ARG A N 1
ATOM 967 C CA . ARG A 1 122 ? 16.754 -11.607 -31.700 1.00 52.12 122 ARG A CA 1
ATOM 968 C C . ARG A 1 122 ? 16.859 -10.285 -30.957 1.00 52.12 122 ARG A C 1
ATOM 970 O O . ARG A 1 122 ? 17.528 -10.207 -29.931 1.00 52.12 122 ARG A O 1
ATOM 977 N N . SER A 1 123 ? 16.094 -9.290 -31.405 1.00 50.84 123 SER A N 1
ATOM 978 C CA . SER A 1 123 ? 15.847 -8.086 -30.614 1.00 50.84 123 SER A CA 1
ATOM 979 C C . SER A 1 123 ? 14.813 -8.357 -29.517 1.00 50.84 123 SER A C 1
ATOM 981 O O . SER A 1 123 ? 13.791 -9.030 -29.706 1.00 50.84 123 SER A O 1
ATOM 983 N N . VAL A 1 124 ? 15.090 -7.832 -28.337 1.00 52.09 124 VAL A N 1
ATOM 984 C CA . VAL A 1 124 ? 14.192 -7.773 -27.196 1.00 52.09 124 VAL A CA 1
ATOM 985 C C . VAL A 1 124 ? 13.423 -6.465 -27.320 1.00 52.09 124 VAL A C 1
ATOM 987 O O . VAL A 1 124 ? 13.982 -5.374 -27.338 1.00 52.09 124 VAL A O 1
ATOM 990 N N . VAL A 1 125 ? 12.109 -6.602 -27.448 1.00 57.19 125 VAL A N 1
ATOM 991 C CA . VAL A 1 125 ? 11.190 -5.470 -27.583 1.00 57.19 125 VAL A CA 1
ATOM 992 C C . VAL A 1 125 ? 11.013 -4.807 -26.219 1.00 57.19 125 VAL A C 1
ATOM 994 O O . VAL A 1 125 ? 10.819 -5.521 -25.226 1.00 57.19 125 VAL A O 1
ATOM 997 N N . ARG A 1 126 ? 11.023 -3.465 -26.175 1.00 64.00 126 ARG A N 1
ATOM 998 C CA . ARG A 1 126 ? 10.725 -2.700 -24.956 1.00 64.00 126 ARG A CA 1
ATOM 999 C C . ARG A 1 126 ? 9.370 -3.164 -24.411 1.00 64.00 126 ARG A C 1
ATOM 1001 O O . ARG A 1 126 ? 8.369 -3.162 -25.134 1.00 64.00 126 ARG A O 1
ATOM 1008 N N . PRO A 1 127 ? 9.305 -3.657 -23.168 1.00 68.75 127 PRO A N 1
ATOM 1009 C CA . PRO A 1 127 ? 8.047 -4.132 -22.639 1.00 68.75 127 PRO A CA 1
ATOM 1010 C C . PRO A 1 127 ? 7.127 -2.939 -22.372 1.00 68.75 127 PRO A C 1
ATOM 1012 O O . PRO A 1 127 ? 7.576 -1.877 -21.966 1.00 68.75 127 PRO A O 1
ATOM 1015 N N . THR A 1 128 ? 5.818 -3.135 -22.513 1.00 75.25 128 THR A N 1
ATOM 1016 C CA . THR A 1 128 ? 4.821 -2.054 -22.386 1.00 75.25 128 THR A CA 1
ATOM 1017 C C . THR A 1 128 ? 4.763 -1.402 -21.004 1.00 75.25 128 THR A C 1
ATOM 1019 O O . THR A 1 128 ? 4.139 -0.363 -20.841 1.00 75.25 128 THR A O 1
ATOM 1022 N N . TRP A 1 129 ? 5.355 -2.037 -19.993 1.00 79.25 129 TRP A N 1
ATOM 1023 C CA . TRP A 1 129 ? 5.451 -1.500 -18.639 1.00 79.25 129 TRP A CA 1
ATOM 1024 C C . TRP A 1 129 ? 6.650 -0.594 -18.427 1.00 79.25 129 TRP A C 1
ATOM 1026 O O . TRP A 1 129 ? 6.776 -0.001 -17.365 1.00 79.25 129 TRP A O 1
ATOM 1036 N N . LEU A 1 130 ? 7.547 -0.526 -19.399 1.00 78.00 130 LEU A N 1
ATOM 1037 C CA . LEU A 1 130 ? 8.691 0.354 -19.365 1.00 78.00 130 LEU A CA 1
ATOM 1038 C C . LEU A 1 130 ? 8.333 1.577 -20.186 1.00 78.00 130 LEU A C 1
ATOM 1040 O O . LEU A 1 130 ? 8.450 1.587 -21.411 1.00 78.00 130 LEU A O 1
ATOM 1044 N N . ILE A 1 131 ? 7.776 2.550 -19.484 1.00 82.12 131 ILE A N 1
ATOM 1045 C CA . ILE A 1 131 ? 7.135 3.723 -20.057 1.00 82.12 131 ILE A CA 1
ATOM 1046 C C . ILE A 1 131 ? 8.239 4.647 -20.587 1.00 82.12 131 ILE A C 1
ATOM 1048 O O . ILE A 1 131 ? 9.224 4.854 -19.876 1.00 82.12 131 ILE A O 1
ATOM 1052 N N . PRO A 1 132 ? 8.149 5.124 -21.838 1.00 78.62 132 PRO A N 1
ATOM 1053 C CA . PRO A 1 132 ? 9.027 6.178 -22.341 1.00 78.62 132 PRO A CA 1
ATOM 1054 C C . PRO A 1 132 ? 8.738 7.511 -21.644 1.00 78.62 132 PRO A C 1
ATOM 1056 O O . PRO A 1 132 ? 7.571 7.836 -21.419 1.00 78.62 132 PRO A O 1
ATOM 1059 N N . GLN A 1 133 ? 9.763 8.310 -21.366 1.00 77.81 133 GLN A N 1
ATOM 1060 C CA . GLN A 1 133 ? 9.611 9.628 -20.736 1.00 77.81 133 GLN A CA 1
ATOM 1061 C C . GLN A 1 133 ? 8.683 10.561 -21.509 1.00 77.81 133 GLN A C 1
ATOM 1063 O O . GLN A 1 133 ? 7.824 11.188 -20.902 1.00 77.81 133 GLN A O 1
ATOM 1068 N N . GLY A 1 134 ? 8.771 10.588 -22.843 1.00 80.81 134 GLY A N 1
ATOM 1069 C CA . GLY A 1 134 ? 7.886 11.409 -23.681 1.00 80.81 134 GLY A CA 1
ATOM 1070 C C . GLY A 1 134 ? 6.396 11.056 -23.562 1.00 80.81 134 GLY A C 1
ATOM 1071 O O . GLY A 1 134 ? 5.539 11.835 -23.967 1.00 80.81 134 GLY A O 1
ATOM 1072 N N . CYS A 1 135 ? 6.065 9.899 -22.985 1.00 84.44 135 CYS A N 1
ATOM 1073 C CA . CYS A 1 135 ? 4.690 9.498 -22.710 1.00 84.44 135 CYS A CA 1
ATOM 1074 C C . CYS A 1 135 ? 4.190 9.964 -21.336 1.00 84.44 135 CYS A C 1
ATOM 1076 O O . CYS A 1 135 ? 3.002 9.807 -21.059 1.00 84.44 135 CYS A O 1
ATOM 1078 N N . LEU A 1 136 ? 5.051 10.478 -20.456 1.00 88.38 136 LEU A N 1
ATOM 1079 C CA . LEU A 1 136 ? 4.716 10.813 -19.075 1.00 88.38 136 LEU A CA 1
ATOM 1080 C C . LEU A 1 136 ? 4.920 12.306 -18.811 1.00 88.38 136 LEU A C 1
ATOM 1082 O O . LEU A 1 136 ? 6.027 12.819 -18.913 1.00 88.38 136 LEU A O 1
ATOM 1086 N N . MET A 1 137 ? 3.853 12.983 -18.397 1.00 90.12 137 MET A N 1
ATOM 1087 C CA . MET A 1 137 ? 3.876 14.395 -18.016 1.00 90.12 137 MET A CA 1
ATOM 1088 C C . MET A 1 137 ? 3.447 14.537 -16.556 1.00 90.12 137 MET A C 1
ATOM 1090 O O . MET A 1 137 ? 2.415 13.989 -16.170 1.00 90.12 137 MET A O 1
ATOM 1094 N N . TYR A 1 138 ? 4.203 15.268 -15.745 1.00 90.94 138 TYR A N 1
ATOM 1095 C CA . TYR A 1 138 ? 3.828 15.664 -14.383 1.00 90.94 138 TYR A CA 1
ATOM 1096 C C . TYR A 1 138 ? 4.508 16.996 -14.042 1.00 90.94 138 TYR A C 1
ATOM 1098 O O . TYR A 1 138 ? 5.550 17.300 -14.624 1.00 90.94 138 TYR A O 1
ATOM 1106 N N . SER A 1 139 ? 3.919 17.779 -13.136 1.00 87.12 139 SER A N 1
ATOM 1107 C CA . SER A 1 139 ? 4.523 19.013 -12.610 1.00 87.12 139 SER A CA 1
ATOM 1108 C C . SER A 1 139 ? 4.990 18.805 -11.170 1.00 87.12 139 SER A C 1
ATOM 1110 O O . SER A 1 139 ? 4.402 18.003 -10.443 1.00 87.12 139 SER A O 1
ATOM 1112 N N . GLN A 1 140 ? 6.025 19.539 -10.753 1.00 84.75 140 GLN A N 1
ATOM 1113 C CA . GLN A 1 140 ? 6.451 19.584 -9.351 1.00 84.75 140 GLN A CA 1
ATOM 1114 C C . GLN A 1 140 ? 5.413 20.283 -8.458 1.00 84.75 140 GLN A C 1
ATOM 1116 O O . GLN A 1 140 ? 5.258 19.900 -7.300 1.00 84.75 140 GLN A O 1
ATOM 1121 N N . ASP A 1 141 ? 4.643 21.222 -9.015 1.00 87.56 141 ASP A N 1
ATOM 1122 C CA . ASP A 1 141 ? 3.579 21.943 -8.295 1.00 87.56 141 ASP A CA 1
ATOM 1123 C C . ASP A 1 141 ? 2.397 21.032 -7.924 1.00 87.56 141 ASP A C 1
ATOM 1125 O O . ASP A 1 141 ? 1.648 21.295 -6.988 1.00 87.56 141 ASP A O 1
ATOM 1129 N N . ASP A 1 142 ? 2.245 19.919 -8.642 1.00 90.69 142 ASP A N 1
ATOM 1130 C CA . ASP A 1 142 ? 1.183 18.930 -8.466 1.00 90.69 142 ASP A CA 1
ATOM 1131 C C . ASP A 1 142 ? 1.575 17.834 -7.445 1.00 90.69 142 ASP A C 1
ATOM 1133 O O . ASP A 1 142 ? 1.270 16.644 -7.623 1.00 90.69 142 ASP A O 1
ATOM 1137 N N . CYS A 1 143 ? 2.293 18.206 -6.382 1.00 91.75 143 CYS A N 1
ATOM 1138 C CA . CYS A 1 143 ? 2.710 17.275 -5.335 1.00 91.75 143 CYS A CA 1
ATOM 1139 C C . CYS A 1 143 ? 1.494 16.757 -4.547 1.00 91.75 143 CYS A C 1
ATOM 1141 O O . CYS A 1 143 ? 0.703 17.515 -3.994 1.00 91.75 143 CYS A O 1
ATOM 1143 N N . LEU A 1 144 ? 1.347 15.434 -4.504 1.00 89.44 144 LEU A N 1
ATOM 1144 C CA . LEU A 1 144 ? 0.306 14.718 -3.765 1.00 89.44 144 LEU A CA 1
ATOM 1145 C C . LEU A 1 144 ? 0.796 14.228 -2.400 1.00 89.44 144 LEU A C 1
ATOM 1147 O O . LEU A 1 144 ? -0.021 13.924 -1.538 1.00 89.44 144 LEU A O 1
ATOM 1151 N N . GLY A 1 145 ? 2.110 14.086 -2.219 1.00 85.19 145 GLY A N 1
ATOM 1152 C CA . GLY A 1 145 ? 2.685 13.607 -0.970 1.00 85.19 145 GLY A CA 1
ATOM 1153 C C . GLY A 1 145 ? 4.192 13.402 -1.041 1.00 85.19 145 GLY A C 1
ATOM 1154 O O . GLY A 1 145 ? 4.765 13.178 -2.111 1.00 85.19 145 GLY A O 1
ATOM 1155 N N . VAL A 1 146 ? 4.821 13.443 0.131 1.00 84.38 146 VAL A N 1
ATOM 1156 C CA . VAL A 1 146 ? 6.262 13.259 0.316 1.00 84.38 146 VAL A CA 1
ATOM 1157 C C . VAL A 1 146 ? 6.486 12.045 1.209 1.00 84.38 146 VAL A C 1
ATOM 1159 O O . VAL A 1 146 ? 5.975 11.976 2.324 1.00 84.38 146 VAL A O 1
ATOM 1162 N N . GLY A 1 147 ? 7.222 11.063 0.701 1.00 72.50 147 GLY A N 1
ATOM 1163 C CA . GLY A 1 147 ? 7.729 9.929 1.469 1.00 72.50 147 GLY A CA 1
ATOM 1164 C C . GLY A 1 147 ? 9.214 10.102 1.784 1.00 72.50 147 GLY A C 1
ATOM 1165 O O . GLY A 1 147 ? 9.873 10.984 1.246 1.00 72.50 147 GLY A O 1
ATOM 1166 N N . ASN A 1 148 ? 9.772 9.200 2.594 1.00 67.06 148 ASN A N 1
ATOM 1167 C CA . ASN A 1 148 ? 11.155 9.301 3.091 1.00 67.06 148 ASN A CA 1
ATOM 1168 C C . ASN A 1 148 ? 12.234 9.471 2.004 1.00 67.06 148 ASN A C 1
ATOM 1170 O O . ASN A 1 148 ? 13.277 10.051 2.274 1.00 67.06 148 ASN A O 1
ATOM 1174 N N . PHE A 1 149 ? 12.013 8.919 0.807 1.00 68.94 149 PHE A N 1
ATOM 1175 C CA . PHE A 1 149 ? 12.974 8.954 -0.307 1.00 68.94 149 PHE A CA 1
ATOM 1176 C C . PHE A 1 149 ? 12.289 9.189 -1.659 1.00 68.94 149 PHE A C 1
ATOM 1178 O O . PHE A 1 149 ? 12.843 8.864 -2.711 1.00 68.94 149 PHE A O 1
ATOM 1185 N N . SER A 1 150 ? 11.035 9.643 -1.650 1.00 82.50 150 SER A N 1
ATOM 1186 C CA . SER A 1 150 ? 10.250 9.761 -2.875 1.00 82.50 150 SER A CA 1
ATOM 1187 C C . SER A 1 150 ? 9.180 10.825 -2.771 1.00 82.50 150 SER A C 1
ATOM 1189 O O . SER A 1 150 ? 8.485 10.898 -1.764 1.00 82.50 150 SER A O 1
ATOM 1191 N N . HIS A 1 151 ? 8.962 11.531 -3.866 1.00 88.31 151 HIS A N 1
ATOM 1192 C CA . HIS A 1 151 ? 7.860 12.456 -4.045 1.00 88.31 151 HIS A CA 1
ATOM 1193 C C . HIS A 1 151 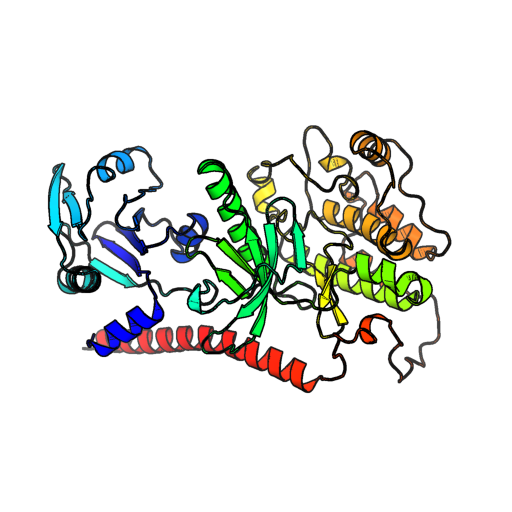? 6.794 11.825 -4.935 1.00 88.31 151 HIS A C 1
ATOM 1195 O O . HIS A 1 151 ? 7.105 11.100 -5.885 1.00 88.31 151 HIS A O 1
ATOM 1201 N N . ILE A 1 152 ? 5.529 12.069 -4.622 1.00 92.00 152 ILE A N 1
ATOM 1202 C CA . ILE A 1 152 ? 4.398 11.586 -5.408 1.00 92.00 152 ILE A CA 1
ATOM 1203 C C . ILE A 1 152 ? 3.759 12.793 -6.075 1.00 92.00 152 ILE A C 1
ATOM 1205 O O . ILE A 1 152 ? 3.272 13.682 -5.390 1.00 92.00 152 ILE A O 1
ATOM 1209 N N . PHE A 1 153 ? 3.712 12.797 -7.402 1.00 93.94 153 PHE A N 1
ATOM 1210 C CA . PHE A 1 153 ? 3.096 13.866 -8.186 1.00 93.94 153 PHE A CA 1
ATOM 1211 C C . PHE A 1 153 ? 1.871 13.360 -8.934 1.00 93.94 153 PHE A C 1
ATOM 1213 O O . PHE A 1 153 ? 1.784 12.187 -9.314 1.00 93.94 153 PHE A O 1
ATOM 1220 N N . LYS A 1 154 ? 0.921 14.246 -9.204 1.00 94.75 154 LYS A N 1
ATOM 1221 C CA . LYS A 1 154 ? -0.137 13.980 -10.177 1.00 94.75 154 LYS A CA 1
ATOM 1222 C C . LYS A 1 154 ? 0.441 14.118 -11.584 1.00 94.75 154 LYS A C 1
ATOM 1224 O O . LYS A 1 154 ? 1.198 15.036 -11.874 1.00 94.75 154 LYS A O 1
ATOM 1229 N N . GLY A 1 155 ? 0.061 13.212 -12.476 1.00 93.62 155 GLY A N 1
ATOM 1230 C CA . GLY A 1 155 ? 0.537 13.230 -13.853 1.00 93.62 155 GLY A CA 1
ATOM 1231 C C . GLY A 1 155 ? -0.498 12.776 -14.869 1.00 93.62 155 GLY A C 1
ATOM 1232 O O . GLY A 1 155 ? -1.623 12.376 -14.543 1.00 93.62 155 GLY A O 1
ATOM 1233 N N . ARG A 1 156 ? -0.088 12.818 -16.133 1.00 92.75 156 ARG A N 1
ATOM 1234 C CA . ARG A 1 156 ? -0.812 12.323 -17.301 1.00 92.75 156 ARG A CA 1
ATOM 1235 C C . ARG A 1 156 ? 0.091 11.376 -18.083 1.00 92.75 156 ARG A C 1
ATOM 1237 O O . ARG A 1 156 ? 1.248 11.680 -18.355 1.00 92.75 156 ARG A O 1
ATOM 1244 N N . LEU A 1 157 ? -0.454 10.220 -18.435 1.00 90.12 157 LEU A N 1
ATOM 1245 C CA . LEU A 1 157 ? 0.193 9.209 -19.259 1.00 90.12 157 LEU A CA 1
ATOM 1246 C C . LEU A 1 157 ? -0.468 9.200 -20.640 1.00 90.12 157 LEU A C 1
ATOM 1248 O O . LEU A 1 157 ? -1.680 8.996 -20.742 1.00 90.12 157 LEU A O 1
ATOM 1252 N N . ASN A 1 158 ? 0.332 9.396 -21.685 1.00 86.88 158 ASN A N 1
ATOM 1253 C CA . ASN A 1 158 ? -0.075 9.332 -23.080 1.00 86.88 158 ASN A CA 1
ATOM 1254 C C . ASN A 1 158 ? 0.663 8.197 -23.801 1.00 86.88 158 ASN A C 1
ATOM 1256 O O . ASN A 1 158 ? 1.809 8.324 -24.220 1.00 86.88 158 ASN A O 1
ATOM 1260 N N . MET A 1 159 ? -0.007 7.058 -23.921 1.00 76.88 159 MET A N 1
ATOM 1261 C CA . MET A 1 159 ? 0.465 5.886 -24.657 1.00 76.88 159 MET A CA 1
ATOM 1262 C C . MET A 1 159 ? -0.506 5.605 -25.805 1.00 76.88 159 MET A C 1
ATOM 1264 O O . MET A 1 159 ? -1.684 5.942 -25.704 1.00 76.88 159 MET A O 1
ATOM 1268 N N . SER A 1 160 ? -0.076 4.878 -26.844 1.00 63.94 160 SER A N 1
ATOM 1269 C CA . SER A 1 160 ? -0.876 4.576 -28.053 1.00 63.94 160 SER A CA 1
ATOM 1270 C C . SER A 1 160 ? -2.281 3.993 -27.798 1.00 63.94 160 SER A C 1
ATOM 1272 O O . SER A 1 160 ? -3.113 3.961 -28.698 1.00 63.94 160 SER A O 1
ATOM 1274 N N . HIS A 1 161 ? -2.555 3.498 -26.586 1.00 60.91 161 HIS A N 1
ATOM 1275 C CA . HIS A 1 161 ? -3.848 2.938 -26.182 1.00 60.91 161 HIS A CA 1
ATOM 1276 C C . HIS A 1 161 ? -4.429 3.539 -24.889 1.00 60.91 161 HIS A C 1
ATOM 1278 O O . HIS A 1 161 ? -5.494 3.119 -24.442 1.00 60.91 161 HIS A O 1
ATOM 1284 N N . ALA A 1 162 ? -3.744 4.504 -24.281 1.00 61.97 162 ALA A N 1
ATOM 1285 C CA . ALA A 1 162 ? -4.185 5.231 -23.099 1.00 61.97 162 ALA A CA 1
ATOM 1286 C C . ALA A 1 162 ? -3.798 6.694 -23.309 1.00 61.97 162 ALA A C 1
ATOM 1288 O O . ALA A 1 162 ? -2.722 7.118 -22.898 1.00 61.97 162 ALA A O 1
ATOM 1289 N N . ASN A 1 163 ? -4.649 7.423 -24.032 1.00 74.06 163 ASN A N 1
ATOM 1290 C CA . ASN A 1 163 ? -4.436 8.841 -24.262 1.00 74.06 163 ASN A CA 1
ATOM 1291 C C . ASN A 1 163 ? -4.917 9.615 -23.032 1.00 74.06 163 ASN A C 1
ATOM 1293 O O . ASN A 1 163 ? -6.039 9.406 -22.565 1.00 74.06 163 ASN A O 1
ATOM 1297 N N . ASN A 1 164 ? -4.063 10.495 -22.520 1.00 84.31 164 ASN A N 1
ATOM 1298 C CA . ASN A 1 164 ? -4.381 11.427 -21.446 1.00 84.31 164 ASN A CA 1
ATOM 1299 C C . ASN A 1 164 ? -4.888 10.783 -20.132 1.00 84.31 164 ASN A C 1
ATOM 1301 O O . ASN A 1 164 ? -5.758 11.326 -19.441 1.00 84.31 164 ASN A O 1
ATOM 1305 N N . LEU A 1 165 ? -4.359 9.610 -19.772 1.00 89.12 165 LEU A N 1
ATOM 1306 C CA . LEU A 1 165 ? -4.742 8.904 -18.551 1.00 89.12 165 LEU A CA 1
ATOM 1307 C C . LEU A 1 165 ? -4.158 9.609 -17.320 1.00 89.12 165 LEU A C 1
ATOM 1309 O O . LEU A 1 165 ? -2.946 9.771 -17.224 1.00 89.12 165 LEU A O 1
ATOM 1313 N N . ARG A 1 166 ? -5.000 9.985 -16.353 1.00 91.62 166 ARG A N 1
ATOM 1314 C CA . ARG A 1 166 ? -4.542 10.541 -15.068 1.00 91.62 166 ARG A CA 1
ATOM 1315 C C . ARG A 1 166 ? -3.834 9.466 -14.239 1.00 91.62 166 ARG A C 1
ATOM 1317 O O . ARG A 1 166 ? -4.375 8.376 -14.054 1.00 91.62 166 ARG A O 1
ATOM 1324 N N . VAL A 1 167 ? -2.650 9.785 -13.729 1.00 94.44 167 VAL A N 1
ATOM 1325 C CA . VAL A 1 167 ? -1.773 8.863 -12.993 1.00 94.44 167 VAL A CA 1
ATOM 1326 C C . VAL A 1 167 ? -1.178 9.537 -11.759 1.00 94.44 167 VAL A C 1
ATOM 1328 O O . VAL A 1 167 ? -1.174 10.763 -11.659 1.00 94.44 167 VAL A O 1
ATOM 1331 N N . ALA A 1 168 ? -0.686 8.730 -10.825 1.00 95.19 168 ALA A N 1
ATOM 1332 C CA . ALA A 1 168 ? 0.223 9.172 -9.775 1.00 95.19 168 ALA A CA 1
ATOM 1333 C C . ALA A 1 168 ? 1.650 8.744 -10.150 1.00 95.19 168 ALA A C 1
ATOM 1335 O O . ALA A 1 168 ? 1.864 7.613 -10.597 1.00 95.19 168 ALA A O 1
ATOM 1336 N N . VAL A 1 169 ? 2.616 9.641 -9.998 1.00 93.31 169 VAL A N 1
ATOM 1337 C CA . VAL A 1 169 ? 4.015 9.443 -10.382 1.00 93.31 169 VAL A CA 1
ATOM 1338 C C . VAL A 1 169 ? 4.864 9.480 -9.122 1.00 93.31 169 VAL A C 1
ATOM 1340 O O . VAL A 1 169 ? 5.083 10.546 -8.557 1.00 93.31 169 VAL A O 1
ATOM 1343 N N . LYS A 1 170 ? 5.329 8.312 -8.672 1.00 91.62 170 LYS A N 1
ATOM 1344 C CA . LYS A 1 170 ? 6.261 8.198 -7.543 1.00 91.62 170 LYS A CA 1
ATOM 1345 C C . LYS A 1 170 ? 7.677 8.361 -8.080 1.00 91.62 170 LYS A C 1
ATOM 1347 O O . LYS A 1 170 ? 8.192 7.449 -8.728 1.00 91.62 170 LYS A O 1
ATOM 1352 N N . VAL A 1 171 ? 8.269 9.524 -7.857 1.00 88.25 171 VAL A N 1
ATOM 1353 C CA . VAL A 1 171 ? 9.629 9.887 -8.257 1.00 88.25 171 VAL A CA 1
ATOM 1354 C C . VAL A 1 171 ? 10.538 9.689 -7.058 1.00 88.25 171 VAL A C 1
ATOM 1356 O O . VAL A 1 171 ? 10.242 10.182 -5.975 1.00 88.25 171 VAL A O 1
ATOM 1359 N N . ILE A 1 172 ? 11.637 8.965 -7.231 1.00 77.00 172 ILE A N 1
ATOM 1360 C CA . ILE A 1 172 ? 12.688 8.931 -6.215 1.00 77.00 172 ILE A CA 1
ATOM 1361 C C . ILE A 1 172 ? 13.665 10.054 -6.503 1.00 77.00 172 ILE A C 1
ATOM 1363 O O . ILE A 1 172 ? 14.090 10.227 -7.647 1.00 77.00 172 ILE A O 1
ATOM 1367 N N . GLU A 1 173 ? 14.021 10.788 -5.456 1.00 68.62 173 GLU A N 1
ATOM 1368 C CA . GLU A 1 173 ? 15.105 11.752 -5.538 1.00 68.62 173 GLU A CA 1
ATOM 1369 C C . GLU A 1 173 ? 16.413 11.020 -5.821 1.00 68.62 173 GLU A C 1
ATOM 1371 O O . GLU A 1 173 ? 16.858 10.165 -5.052 1.00 68.62 173 GLU A O 1
ATOM 1376 N N . ASP A 1 174 ? 17.033 11.360 -6.944 1.00 64.06 174 ASP A N 1
ATOM 1377 C CA . ASP A 1 174 ? 18.346 10.854 -7.334 1.00 64.06 174 ASP A CA 1
ATOM 1378 C C . ASP A 1 174 ? 19.452 11.714 -6.694 1.00 64.06 174 ASP A C 1
ATOM 1380 O O . ASP A 1 174 ? 20.400 12.154 -7.337 1.00 64.06 174 ASP A O 1
ATOM 1384 N N . CYS A 1 175 ? 19.285 12.011 -5.405 1.00 58.19 175 CYS A N 1
ATOM 1385 C CA . CYS A 1 175 ? 20.189 12.826 -4.601 1.00 58.19 175 CYS A CA 1
ATOM 1386 C C . CYS A 1 175 ? 21.147 11.910 -3.813 1.00 58.19 175 CYS A C 1
ATOM 1388 O O . CYS A 1 175 ? 20.766 10.819 -3.390 1.00 58.19 175 CYS A O 1
ATOM 1390 N N . GLY A 1 176 ? 22.399 12.338 -3.617 1.00 62.44 176 GLY A N 1
ATOM 1391 C CA . GLY A 1 176 ? 23.445 11.553 -2.935 1.00 62.44 176 GLY A CA 1
ATOM 1392 C C . GLY A 1 176 ? 24.431 10.856 -3.882 1.00 62.44 176 GLY A C 1
ATOM 1393 O O . GLY A 1 176 ? 24.373 11.054 -5.092 1.00 62.44 176 GLY A O 1
ATOM 1394 N N . GLU A 1 177 ? 25.357 10.066 -3.336 1.00 66.12 177 GLU A N 1
ATOM 1395 C CA . GLU A 1 177 ? 26.409 9.372 -4.097 1.00 66.12 177 GLU A CA 1
ATOM 1396 C C . GLU A 1 177 ? 25.870 8.179 -4.923 1.00 66.12 177 GLU A C 1
ATOM 1398 O O . GLU A 1 177 ? 24.859 7.555 -4.579 1.00 66.12 177 GLU A O 1
ATOM 1403 N N . GLU A 1 178 ? 26.582 7.804 -5.994 1.00 67.44 178 GLU A N 1
ATOM 1404 C CA . GLU A 1 178 ? 26.245 6.697 -6.915 1.00 67.44 178 GLU A CA 1
ATOM 1405 C C . GLU A 1 178 ? 25.819 5.359 -6.254 1.00 67.44 178 GLU A C 1
ATOM 1407 O O . GLU A 1 178 ? 24.879 4.713 -6.751 1.00 67.44 178 GLU A O 1
ATOM 1412 N N . PRO A 1 179 ? 26.431 4.906 -5.135 1.00 67.25 179 PRO A N 1
ATOM 1413 C CA . PRO A 1 179 ? 26.017 3.673 -4.468 1.00 67.25 179 PRO A CA 1
ATOM 1414 C C . PRO A 1 179 ? 24.580 3.730 -3.931 1.00 67.25 179 PRO A C 1
ATOM 1416 O O . PRO A 1 179 ? 23.819 2.766 -4.096 1.00 67.25 179 PRO A O 1
ATOM 1419 N N . GLU A 1 180 ? 24.182 4.852 -3.326 1.00 68.38 180 GLU A N 1
ATOM 1420 C CA . GLU A 1 180 ? 22.850 5.005 -2.732 1.00 68.38 180 GLU A CA 1
ATOM 1421 C C . GLU A 1 180 ? 21.794 5.256 -3.817 1.00 68.38 180 GLU A C 1
ATOM 1423 O O . GLU A 1 180 ? 20.735 4.619 -3.793 1.00 68.38 180 GLU A O 1
ATOM 1428 N N . ARG A 1 181 ? 22.121 6.035 -4.860 1.00 68.12 181 ARG A N 1
ATOM 1429 C CA . ARG A 1 181 ? 21.277 6.185 -6.065 1.00 68.12 181 ARG A CA 1
ATOM 1430 C C . ARG A 1 181 ? 20.943 4.836 -6.694 1.00 68.12 181 ARG A C 1
ATOM 1432 O O . ARG A 1 181 ? 19.777 4.495 -6.919 1.00 68.12 181 ARG A O 1
ATOM 1439 N N . THR A 1 182 ? 21.958 3.997 -6.908 1.00 69.75 182 THR A N 1
ATOM 1440 C CA . THR A 1 182 ? 21.779 2.653 -7.477 1.00 69.75 182 THR A CA 1
ATOM 1441 C C . THR A 1 182 ? 20.882 1.776 -6.600 1.00 69.75 182 THR A C 1
ATOM 1443 O O . THR A 1 182 ? 20.041 1.023 -7.113 1.00 69.75 182 THR A O 1
ATOM 1446 N N . LYS A 1 183 ? 21.039 1.850 -5.277 1.00 71.69 183 LYS A N 1
ATOM 1447 C CA . LYS A 1 183 ? 20.224 1.105 -4.312 1.00 71.69 183 LYS A CA 1
ATOM 1448 C C . LYS A 1 183 ? 18.766 1.569 -4.338 1.00 71.69 183 LYS A C 1
ATOM 1450 O O . LYS A 1 183 ? 17.875 0.721 -4.422 1.00 71.69 183 LYS A O 1
ATOM 1455 N N . ASN A 1 184 ? 18.519 2.875 -4.355 1.00 72.19 184 ASN A N 1
ATOM 1456 C CA . ASN A 1 184 ? 17.176 3.455 -4.395 1.00 72.19 184 ASN A CA 1
ATOM 1457 C C . ASN A 1 184 ? 16.448 3.119 -5.705 1.00 72.19 184 ASN A C 1
ATOM 1459 O O . ASN A 1 184 ? 15.323 2.613 -5.674 1.00 72.19 184 ASN A O 1
ATOM 1463 N N . ARG A 1 185 ? 17.126 3.232 -6.856 1.00 73.50 185 ARG A N 1
ATOM 1464 C CA . ARG A 1 185 ? 16.595 2.793 -8.162 1.00 73.50 185 ARG A CA 1
ATOM 1465 C C . ARG A 1 185 ? 16.227 1.301 -8.169 1.00 73.50 185 ARG A C 1
ATOM 1467 O O . ARG A 1 185 ? 15.200 0.909 -8.725 1.00 73.50 185 ARG A O 1
ATOM 1474 N N . ARG A 1 186 ? 17.028 0.436 -7.528 1.00 73.50 186 ARG A N 1
ATOM 1475 C CA . ARG A 1 186 ? 16.707 -1.002 -7.392 1.00 73.50 186 ARG A CA 1
ATOM 1476 C C . ARG A 1 186 ? 15.474 -1.245 -6.525 1.00 73.50 186 ARG A C 1
ATOM 1478 O O . ARG A 1 186 ? 14.652 -2.081 -6.907 1.00 73.50 186 ARG A O 1
ATOM 1485 N N . ARG A 1 187 ? 15.338 -0.539 -5.396 1.00 75.12 187 ARG A N 1
ATOM 1486 C CA . ARG A 1 187 ? 14.152 -0.629 -4.526 1.00 75.12 187 ARG A CA 1
ATOM 1487 C C . ARG A 1 187 ? 12.888 -0.235 -5.286 1.00 75.12 187 ARG A C 1
ATOM 1489 O O . ARG A 1 187 ? 11.924 -0.991 -5.264 1.00 75.12 187 ARG A O 1
ATOM 1496 N N . LEU A 1 188 ? 12.940 0.850 -6.056 1.00 78.00 188 LEU A N 1
ATOM 1497 C CA . LEU A 1 188 ? 11.830 1.308 -6.893 1.00 78.00 188 LEU A CA 1
ATOM 1498 C C . LEU A 1 188 ? 11.379 0.256 -7.898 1.00 78.00 188 LEU A C 1
ATOM 1500 O O . LEU A 1 188 ? 10.200 -0.083 -7.986 1.00 78.00 188 LEU A O 1
ATOM 1504 N N . VAL A 1 189 ? 12.320 -0.295 -8.669 1.00 77.31 189 VAL A N 1
ATOM 1505 C CA . VAL A 1 189 ? 11.963 -1.323 -9.649 1.00 77.31 189 VAL A CA 1
ATOM 1506 C C . VAL A 1 189 ? 11.399 -2.552 -8.943 1.00 77.31 189 VAL A C 1
ATOM 1508 O O . VAL A 1 189 ? 10.440 -3.142 -9.436 1.00 77.31 189 VAL A O 1
ATOM 1511 N N . ARG A 1 190 ? 11.952 -2.943 -7.791 1.00 78.88 190 ARG A N 1
ATOM 1512 C CA . ARG A 1 190 ? 11.424 -4.059 -6.999 1.00 78.88 190 ARG A CA 1
ATOM 1513 C C . ARG A 1 190 ? 9.989 -3.794 -6.542 1.00 78.88 190 ARG A C 1
ATOM 1515 O O . ARG A 1 190 ? 9.147 -4.666 -6.747 1.00 78.88 190 ARG A O 1
ATOM 1522 N N . GLU A 1 191 ? 9.701 -2.604 -6.020 1.00 85.56 191 GLU A N 1
ATOM 1523 C CA . GLU A 1 191 ? 8.352 -2.169 -5.643 1.00 85.56 191 GLU A CA 1
ATOM 1524 C C . GLU A 1 191 ? 7.400 -2.249 -6.843 1.00 85.56 191 GLU A C 1
ATOM 1526 O O . GLU A 1 191 ? 6.387 -2.946 -6.789 1.00 85.56 191 GLU A O 1
ATOM 1531 N N . ALA A 1 192 ? 7.757 -1.636 -7.975 1.00 85.75 192 ALA A N 1
ATOM 1532 C CA . ALA A 1 192 ? 6.933 -1.683 -9.181 1.00 85.75 192 ALA A CA 1
ATOM 1533 C C . ALA A 1 192 ? 6.671 -3.126 -9.638 1.00 85.75 192 ALA A C 1
ATOM 1535 O O . ALA A 1 192 ? 5.560 -3.480 -10.031 1.00 85.75 192 ALA A O 1
ATOM 1536 N N . MET A 1 193 ? 7.680 -3.995 -9.567 1.00 83.00 193 MET A N 1
ATOM 1537 C CA . MET A 1 193 ? 7.535 -5.407 -9.916 1.00 83.00 193 MET A CA 1
ATOM 1538 C C . MET A 1 193 ? 6.642 -6.178 -8.940 1.00 83.00 193 MET A C 1
ATOM 1540 O O . MET A 1 193 ? 5.906 -7.056 -9.395 1.00 83.00 193 MET A O 1
ATOM 1544 N N . CYS A 1 194 ? 6.693 -5.853 -7.648 1.00 85.38 194 CYS A N 1
ATOM 1545 C CA . CYS A 1 194 ? 5.805 -6.390 -6.619 1.00 85.38 194 CYS A CA 1
ATOM 1546 C C . CYS A 1 194 ? 4.349 -6.018 -6.928 1.00 85.38 194 CYS A C 1
ATOM 1548 O O . CYS A 1 194 ? 3.527 -6.894 -7.203 1.00 85.38 194 CYS A O 1
ATOM 1550 N N . VAL A 1 195 ? 4.048 -4.721 -7.032 1.00 88.56 195 VAL A N 1
ATOM 1551 C CA . VAL A 1 195 ? 2.686 -4.219 -7.287 1.00 88.56 195 VAL A CA 1
ATOM 1552 C C . VAL A 1 195 ? 2.112 -4.778 -8.592 1.00 88.56 195 VAL A C 1
ATOM 1554 O O . VAL A 1 195 ? 0.940 -5.141 -8.673 1.00 88.56 195 VAL A O 1
ATOM 1557 N N . ARG A 1 196 ? 2.939 -4.922 -9.634 1.00 87.38 196 ARG A N 1
ATOM 1558 C CA . ARG A 1 196 ? 2.515 -5.508 -10.918 1.00 87.38 196 ARG A CA 1
ATOM 1559 C C . ARG A 1 196 ? 2.144 -6.989 -10.837 1.00 87.38 196 ARG A C 1
ATOM 1561 O O . ARG A 1 196 ? 1.362 -7.445 -11.680 1.00 87.38 196 ARG A O 1
ATOM 1568 N N . ALA A 1 197 ? 2.723 -7.738 -9.900 1.00 87.69 197 ALA A N 1
ATOM 1569 C CA . ALA A 1 197 ? 2.357 -9.131 -9.648 1.00 87.69 197 ALA A CA 1
ATOM 1570 C C . ALA A 1 197 ? 1.016 -9.231 -8.897 1.00 87.69 197 ALA A C 1
ATOM 1572 O O . ALA A 1 197 ? 0.233 -10.145 -9.153 1.00 87.69 197 ALA A O 1
ATOM 1573 N N . LEU A 1 198 ? 0.718 -8.246 -8.047 1.00 90.62 198 LEU A N 1
ATOM 1574 C CA . LEU A 1 198 ? -0.453 -8.177 -7.172 1.00 90.62 198 LEU A CA 1
ATOM 1575 C C . LEU A 1 198 ? -1.698 -7.589 -7.868 1.00 90.62 198 LEU A C 1
ATOM 1577 O O . LEU A 1 198 ? -2.254 -6.564 -7.471 1.00 90.62 198 LEU A O 1
ATOM 1581 N N . LYS A 1 199 ? -2.160 -8.231 -8.945 1.00 89.31 199 LYS A N 1
ATOM 1582 C CA . LYS A 1 199 ? -3.328 -7.759 -9.710 1.00 89.31 199 LYS A CA 1
ATOM 1583 C C . LYS A 1 199 ? -4.640 -8.011 -8.961 1.00 89.31 199 LYS A C 1
ATOM 1585 O O . LYS A 1 199 ? -5.226 -9.088 -9.066 1.00 89.31 199 LYS A O 1
ATOM 1590 N N . ASN A 1 200 ? -5.147 -6.989 -8.275 1.00 91.44 200 ASN A N 1
ATOM 1591 C CA . ASN A 1 200 ? -6.412 -7.044 -7.544 1.00 91.44 200 ASN A CA 1
ATOM 1592 C C . ASN A 1 200 ? -7.111 -5.676 -7.506 1.00 91.44 200 ASN A C 1
ATOM 1594 O O . ASN A 1 200 ? -6.451 -4.645 -7.461 1.00 91.44 200 ASN A O 1
ATOM 1598 N N . LYS A 1 201 ? -8.450 -5.651 -7.448 1.00 90.56 201 LYS A N 1
ATOM 1599 C CA . LYS A 1 201 ? -9.232 -4.405 -7.312 1.00 90.56 201 LYS A CA 1
ATOM 1600 C C . LYS A 1 201 ? -8.958 -3.631 -6.013 1.00 90.56 201 LYS A C 1
ATOM 1602 O O . LYS A 1 201 ? -9.209 -2.434 -5.968 1.00 90.56 201 LYS A O 1
ATOM 1607 N N . ARG A 1 202 ? -8.467 -4.310 -4.970 1.00 93.31 202 ARG A N 1
ATOM 1608 C CA . ARG A 1 202 ? -8.113 -3.751 -3.653 1.00 93.31 202 ARG A CA 1
ATOM 1609 C C . ARG A 1 202 ? -6.634 -3.382 -3.531 1.00 93.31 202 ARG A C 1
ATOM 1611 O O . ARG A 1 202 ? -6.164 -3.167 -2.423 1.00 93.31 202 ARG A O 1
ATOM 1618 N N . ILE A 1 203 ? -5.897 -3.335 -4.636 1.00 95.94 203 ILE A N 1
ATOM 1619 C CA . ILE A 1 203 ? -4.482 -2.953 -4.676 1.00 95.94 203 ILE A CA 1
ATOM 1620 C C . ILE A 1 203 ? -4.335 -1.871 -5.746 1.00 95.94 203 ILE A C 1
ATOM 1622 O O . ILE A 1 203 ? -4.985 -1.941 -6.795 1.00 95.94 203 ILE A O 1
ATOM 1626 N N . VAL A 1 204 ? -3.533 -0.842 -5.470 1.00 95.19 204 VAL A N 1
ATOM 1627 C CA . VAL A 1 204 ? -3.235 0.217 -6.440 1.00 95.19 204 VAL A CA 1
ATOM 1628 C C . VAL A 1 204 ? -2.584 -0.406 -7.666 1.00 95.19 204 VAL A C 1
ATOM 1630 O O . VAL A 1 204 ? -1.620 -1.165 -7.570 1.00 95.19 204 VAL A O 1
ATOM 1633 N N . ARG A 1 205 ? -3.106 -0.101 -8.852 1.00 91.69 205 ARG A N 1
ATOM 1634 C CA . ARG A 1 205 ? -2.538 -0.638 -10.086 1.00 91.69 205 ARG A CA 1
ATOM 1635 C C . ARG A 1 205 ? -1.230 0.079 -10.426 1.00 91.69 205 ARG A C 1
ATOM 1637 O O . ARG A 1 205 ? -1.194 1.299 -10.507 1.00 91.69 205 ARG A O 1
ATOM 1644 N N . CYS A 1 206 ? -0.181 -0.680 -10.741 1.00 92.44 206 CYS A N 1
ATOM 1645 C CA . CYS A 1 206 ? 1.030 -0.141 -11.365 1.00 92.44 206 CYS A CA 1
ATOM 1646 C C . CYS A 1 206 ? 0.956 -0.281 -12.891 1.00 92.44 206 CYS A C 1
ATOM 1648 O O . CYS A 1 206 ? 0.856 -1.390 -13.434 1.00 92.44 206 CYS A O 1
ATOM 1650 N N . PHE A 1 207 ? 1.019 0.850 -13.593 1.00 89.31 207 PHE A N 1
ATOM 1651 C CA . PHE A 1 207 ? 1.085 0.896 -15.052 1.00 89.31 207 PHE A CA 1
ATOM 1652 C C . PHE A 1 207 ? 2.484 0.533 -15.543 1.00 89.31 207 PHE A C 1
ATOM 1654 O O . PHE A 1 207 ? 2.619 -0.276 -16.469 1.00 89.31 207 PHE A O 1
ATOM 1661 N N . GLY A 1 208 ? 3.518 1.036 -14.871 1.00 86.81 208 GLY A N 1
ATOM 1662 C CA . GLY A 1 208 ? 4.890 0.808 -15.288 1.00 86.81 208 GLY A CA 1
ATOM 1663 C C . GLY A 1 208 ? 5.937 1.596 -14.514 1.00 86.81 208 GLY A C 1
ATOM 1664 O O . GLY A 1 208 ? 5.647 2.196 -13.483 1.00 86.81 208 GLY A O 1
ATOM 1665 N N . VAL A 1 209 ? 7.153 1.569 -15.046 1.00 85.12 209 VAL A N 1
ATOM 1666 C CA . VAL A 1 209 ? 8.313 2.336 -14.584 1.00 85.12 209 VAL A CA 1
ATOM 1667 C C . VAL A 1 209 ? 8.780 3.215 -15.737 1.00 85.12 209 VAL A C 1
ATOM 1669 O O . VAL A 1 209 ? 8.874 2.721 -16.863 1.00 85.12 209 VAL A O 1
ATOM 1672 N N . CYS A 1 210 ? 9.084 4.477 -15.461 1.00 83.81 210 CYS A N 1
ATOM 1673 C CA . CYS A 1 210 ? 9.886 5.326 -16.335 1.00 83.81 210 CYS A CA 1
ATOM 1674 C C . CYS A 1 210 ? 11.318 5.321 -15.789 1.00 83.81 210 CYS A C 1
ATOM 1676 O O . CYS A 1 210 ? 11.522 5.536 -14.597 1.00 83.81 210 CYS A O 1
ATOM 1678 N N . SER A 1 211 ? 12.298 4.986 -16.625 1.00 70.56 211 SER A N 1
ATOM 1679 C CA . SER A 1 211 ? 13.704 4.834 -16.209 1.00 70.56 211 SER A CA 1
ATOM 1680 C C . SER A 1 211 ? 14.659 5.662 -17.073 1.00 70.56 211 SER A C 1
ATOM 1682 O O . SER A 1 211 ? 15.870 5.442 -17.018 1.00 70.56 211 SER A O 1
ATOM 1684 N N . ASP A 1 212 ? 14.117 6.554 -17.898 1.00 65.75 212 ASP A N 1
ATOM 1685 C CA . ASP A 1 212 ? 14.899 7.473 -18.719 1.00 65.75 212 ASP A CA 1
ATOM 1686 C C . ASP A 1 212 ? 15.423 8.612 -17.805 1.00 65.75 212 ASP A C 1
ATOM 1688 O O . ASP A 1 212 ? 14.748 8.996 -16.849 1.00 65.75 212 ASP A O 1
ATOM 1692 N N . GLN A 1 213 ? 16.661 9.080 -18.010 1.00 53.94 213 GLN A N 1
ATOM 1693 C CA . GLN A 1 213 ? 17.293 10.096 -17.147 1.00 53.94 213 GLN A CA 1
ATOM 1694 C C . GLN A 1 213 ? 16.572 11.456 -17.254 1.00 53.94 213 GLN A C 1
ATOM 1696 O O . GLN A 1 213 ? 15.994 11.751 -18.299 1.00 53.94 213 GLN A O 1
ATOM 1701 N N . PRO A 1 214 ? 16.627 12.318 -16.218 1.00 54.16 214 PRO A N 1
ATOM 1702 C CA . PRO A 1 214 ? 17.383 12.168 -14.965 1.00 54.16 214 PRO A CA 1
ATOM 1703 C C . PRO A 1 214 ? 16.629 11.456 -13.826 1.00 54.16 214 PRO A C 1
ATOM 1705 O O . PRO A 1 214 ? 17.230 11.156 -12.800 1.00 54.16 214 PRO A O 1
ATOM 1708 N N . PHE A 1 215 ? 15.340 11.126 -13.980 1.00 66.81 215 PHE A N 1
ATOM 1709 C CA . PHE A 1 215 ? 14.526 10.603 -12.873 1.00 66.81 215 PHE A CA 1
ATOM 1710 C C . PHE A 1 215 ? 13.954 9.210 -13.143 1.00 66.81 215 PHE A C 1
ATOM 1712 O O . PHE A 1 215 ? 13.284 8.965 -14.144 1.00 66.81 215 PHE A O 1
ATOM 1719 N N . THR A 1 216 ? 14.141 8.294 -12.188 1.00 77.56 216 THR A N 1
ATOM 1720 C CA . THR A 1 216 ? 13.434 7.006 -12.189 1.00 77.56 216 THR A CA 1
ATOM 1721 C C . THR A 1 216 ? 12.114 7.147 -11.435 1.00 77.56 216 THR A C 1
ATOM 1723 O O . THR A 1 216 ? 12.100 7.579 -10.281 1.00 77.56 216 THR A O 1
ATOM 1726 N N . SER A 1 217 ? 11.004 6.746 -12.057 1.00 87.31 217 SER A N 1
ATOM 1727 C CA . SER A 1 217 ? 9.673 6.871 -11.462 1.00 87.31 217 SER A CA 1
ATOM 1728 C C . SER A 1 217 ? 8.788 5.641 -11.659 1.00 87.31 217 SER A C 1
ATOM 1730 O O . SER A 1 217 ? 8.924 4.887 -12.626 1.00 87.31 217 SER A O 1
ATOM 1732 N N . ILE A 1 218 ? 7.857 5.427 -10.727 1.00 90.69 218 ILE A N 1
ATOM 1733 C CA . ILE A 1 218 ? 6.771 4.447 -10.856 1.00 90.69 218 ILE A CA 1
ATOM 1734 C C . ILE A 1 218 ? 5.507 5.188 -11.261 1.00 90.69 218 ILE A C 1
ATOM 1736 O O . ILE A 1 218 ? 5.111 6.158 -10.618 1.00 90.69 218 ILE A O 1
ATOM 1740 N N . VAL A 1 219 ? 4.837 4.683 -12.292 1.00 92.44 219 VAL A N 1
ATOM 1741 C CA . VAL A 1 219 ? 3.551 5.207 -12.750 1.00 92.44 219 VAL A CA 1
ATOM 1742 C C . VAL A 1 219 ? 2.432 4.326 -12.200 1.00 92.44 219 VAL A C 1
ATOM 1744 O O . VAL A 1 219 ? 2.317 3.142 -12.546 1.00 92.44 219 VAL A O 1
ATOM 1747 N N . LEU A 1 220 ? 1.613 4.906 -11.330 1.00 94.44 220 LEU A N 1
ATOM 1748 C CA . LEU A 1 220 ? 0.558 4.256 -10.558 1.00 94.44 220 LEU A CA 1
ATOM 1749 C C . LEU A 1 220 ? -0.826 4.815 -10.916 1.00 94.44 220 LEU A C 1
ATOM 1751 O O . LEU A 1 220 ? -0.972 5.903 -11.475 1.00 94.44 220 LEU A O 1
ATOM 1755 N N . GLU A 1 221 ? -1.862 4.055 -10.584 1.00 93.44 221 GLU A N 1
ATOM 1756 C CA . GLU A 1 221 ? -3.246 4.525 -10.578 1.00 93.44 221 GLU A CA 1
ATOM 1757 C C . GLU A 1 221 ? -3.418 5.695 -9.607 1.00 93.44 221 GLU A C 1
ATOM 1759 O O . GLU A 1 221 ? -3.091 5.589 -8.426 1.00 93.44 221 GLU A O 1
ATOM 1764 N N . LEU A 1 222 ? -3.971 6.801 -10.110 1.00 94.88 222 LEU A N 1
ATOM 1765 C CA . LEU A 1 222 ? -4.341 7.935 -9.274 1.00 94.88 222 LEU A CA 1
ATOM 1766 C C . LEU A 1 222 ? -5.587 7.588 -8.450 1.00 94.88 222 LEU A C 1
ATOM 1768 O O . LEU A 1 222 ? -6.642 7.288 -9.011 1.00 94.88 222 LEU A O 1
ATOM 1772 N N . CYS A 1 223 ? -5.473 7.680 -7.127 1.00 95.75 223 CYS A N 1
ATOM 1773 C CA . CYS A 1 223 ? -6.581 7.531 -6.187 1.00 95.75 223 CYS A CA 1
ATOM 1774 C C . CYS A 1 223 ? -6.968 8.916 -5.641 1.00 95.75 223 CYS A C 1
ATOM 1776 O O . CYS A 1 223 ? -6.368 9.378 -4.673 1.00 95.75 223 CYS A O 1
ATOM 1778 N N . PRO A 1 224 ? -7.918 9.623 -6.279 1.00 94.31 224 PRO A N 1
ATOM 1779 C CA . PRO A 1 224 ? -8.169 11.033 -5.997 1.00 94.31 224 PRO A CA 1
ATOM 1780 C C . PRO A 1 224 ? -8.897 11.284 -4.670 1.00 94.31 224 PRO A C 1
ATOM 1782 O O . PRO A 1 224 ? -9.016 12.437 -4.272 1.00 94.31 224 PRO A O 1
ATOM 1785 N N . GLY A 1 225 ? -9.400 10.245 -3.994 1.00 94.50 225 GLY A N 1
ATOM 1786 C CA . GLY A 1 225 ? -9.973 10.379 -2.654 1.00 94.50 225 GLY A CA 1
ATOM 1787 C C . GLY A 1 225 ? -8.922 10.486 -1.544 1.00 94.50 225 GLY A C 1
ATOM 1788 O O . GLY A 1 225 ? -9.295 10.660 -0.388 1.00 94.50 225 GLY A O 1
ATOM 1789 N N . GLY A 1 226 ? -7.629 10.406 -1.883 1.00 95.75 226 GLY A N 1
ATOM 1790 C CA . GLY A 1 226 ? -6.530 10.507 -0.923 1.00 95.75 226 GLY A CA 1
ATOM 1791 C C . GLY A 1 226 ? -6.380 9.256 -0.059 1.00 95.75 226 GLY A C 1
ATOM 1792 O O . GLY A 1 226 ? -6.884 8.179 -0.408 1.00 95.75 226 GLY A O 1
ATOM 1793 N N . SER A 1 227 ? -5.651 9.395 1.047 1.00 96.94 227 SER A N 1
ATOM 1794 C CA . SER A 1 227 ? -5.449 8.326 2.021 1.00 96.94 227 SER A CA 1
ATOM 1795 C C . SER A 1 227 ? -6.636 8.191 2.977 1.00 96.94 227 SER A C 1
ATOM 1797 O O . SER A 1 227 ? -7.392 9.128 3.250 1.00 96.94 227 SER A O 1
ATOM 1799 N N . LEU A 1 228 ? -6.822 6.977 3.489 1.00 98.25 228 LEU A N 1
ATOM 1800 C CA . LEU A 1 228 ? -7.925 6.645 4.377 1.00 98.25 228 LEU A CA 1
ATOM 1801 C C . LEU A 1 228 ? -7.777 7.330 5.739 1.00 98.25 228 LEU A C 1
ATOM 1803 O O . LEU A 1 228 ? -8.790 7.685 6.328 1.00 98.25 228 LEU A O 1
ATOM 1807 N N . ASP A 1 229 ? -6.558 7.543 6.238 1.00 97.94 229 ASP A N 1
ATOM 1808 C CA . ASP A 1 229 ? -6.347 8.243 7.510 1.00 97.94 229 ASP A CA 1
ATOM 1809 C C . ASP A 1 229 ? -6.813 9.708 7.442 1.00 97.94 229 ASP A C 1
ATOM 1811 O O . ASP A 1 229 ? -7.499 10.175 8.349 1.00 97.94 229 ASP A O 1
ATOM 1815 N N . GLU A 1 230 ? -6.531 10.415 6.346 1.00 97.19 230 GLU A N 1
ATOM 1816 C CA . GLU A 1 230 ? -7.035 11.772 6.116 1.00 97.19 230 GLU A CA 1
ATOM 1817 C C . GLU A 1 230 ? -8.557 11.802 5.969 1.00 97.19 230 GLU A C 1
ATOM 1819 O O . GLU A 1 230 ? -9.219 12.699 6.493 1.00 97.19 230 GLU A O 1
ATOM 1824 N N . HIS A 1 231 ? -9.141 10.822 5.273 1.00 97.81 231 HIS A N 1
ATOM 1825 C CA . HIS A 1 231 ? -10.599 10.696 5.173 1.00 97.81 231 HIS A CA 1
ATOM 1826 C C . HIS A 1 231 ? -11.247 10.460 6.541 1.00 97.81 231 HIS A C 1
ATOM 1828 O O . HIS A 1 231 ? -12.218 11.138 6.880 1.00 97.81 231 HIS A O 1
ATOM 1834 N N . LEU A 1 232 ? -10.673 9.563 7.348 1.00 97.94 232 LEU A N 1
ATOM 1835 C CA . LEU A 1 232 ? -11.118 9.279 8.713 1.00 97.94 232 LEU A CA 1
ATOM 1836 C C . LEU A 1 232 ? -11.074 10.530 9.598 1.00 97.94 232 LEU A C 1
ATOM 1838 O O . LEU A 1 232 ? -12.034 10.776 10.324 1.00 97.94 232 LEU A O 1
ATOM 1842 N N . LYS A 1 233 ? -10.016 11.344 9.491 1.00 97.44 233 LYS A N 1
ATOM 1843 C CA . LYS A 1 233 ? -9.890 12.620 10.215 1.00 97.44 233 LYS A CA 1
ATOM 1844 C C . LYS A 1 233 ? -10.939 13.635 9.751 1.00 97.44 233 LYS A C 1
ATOM 1846 O O . LYS A 1 233 ? -11.651 14.207 10.570 1.00 97.44 233 LYS A O 1
ATOM 1851 N N . ARG A 1 234 ? -11.077 13.837 8.434 1.00 96.75 234 ARG A N 1
ATOM 1852 C CA . ARG A 1 234 ? -11.975 14.856 7.850 1.00 96.75 234 ARG A CA 1
ATOM 1853 C C . ARG A 1 234 ? -13.461 14.554 8.035 1.00 96.75 234 ARG A C 1
ATOM 1855 O O . ARG A 1 234 ? -14.255 15.482 8.147 1.00 96.75 234 ARG A O 1
ATOM 1862 N N . ARG A 1 235 ? -13.857 13.279 8.016 1.00 96.19 235 ARG A N 1
ATOM 1863 C CA . ARG A 1 235 ? -15.265 12.845 8.105 1.00 96.19 235 ARG A CA 1
ATOM 1864 C C . ARG A 1 235 ? -15.575 12.128 9.422 1.00 96.19 235 ARG A C 1
ATOM 1866 O O . ARG A 1 235 ? -16.588 11.442 9.505 1.00 96.19 235 ARG A O 1
ATOM 1873 N N . ALA A 1 236 ? -14.743 12.306 10.452 1.00 93.50 236 ALA A N 1
ATOM 1874 C CA . ALA A 1 236 ? -14.804 11.585 11.728 1.00 93.50 236 ALA A CA 1
ATOM 1875 C C . ALA A 1 236 ? -16.221 11.464 12.320 1.00 93.50 236 ALA A C 1
ATOM 1877 O O . ALA A 1 236 ? -16.627 10.371 12.711 1.00 93.50 236 ALA A O 1
ATOM 1878 N N . ALA A 1 237 ? -16.976 12.569 12.336 1.00 92.00 237 ALA A N 1
ATOM 1879 C CA . ALA A 1 237 ? -18.329 12.634 12.895 1.00 92.00 237 ALA A CA 1
ATOM 1880 C C . ALA A 1 237 ? -19.413 11.968 12.024 1.00 92.00 237 ALA A C 1
ATOM 1882 O O . ALA A 1 237 ? -20.475 11.629 12.531 1.00 92.00 237 ALA A O 1
ATOM 1883 N N . ALA A 1 238 ? -19.161 11.789 10.725 1.00 93.56 238 ALA A N 1
ATOM 1884 C CA . ALA A 1 238 ? -20.140 11.290 9.758 1.00 93.56 238 ALA A CA 1
ATOM 1885 C C . ALA A 1 238 ? -19.915 9.819 9.364 1.00 93.56 238 ALA A C 1
ATOM 1887 O O . ALA A 1 238 ? -20.811 9.188 8.809 1.00 93.56 238 ALA A O 1
ATOM 1888 N N . ILE A 1 239 ? -18.729 9.260 9.634 1.00 93.19 239 ILE A N 1
ATOM 1889 C CA . ILE A 1 239 ? -18.404 7.871 9.285 1.00 93.19 239 ILE A CA 1
ATOM 1890 C C . ILE A 1 239 ? -19.110 6.907 10.246 1.00 93.19 239 ILE A C 1
ATOM 1892 O O . ILE A 1 239 ? -18.740 6.794 11.423 1.00 93.19 239 ILE A O 1
ATOM 1896 N N . SER A 1 240 ? -20.070 6.156 9.704 1.00 89.69 240 SER A N 1
ATOM 1897 C CA . SER A 1 240 ? -20.840 5.146 10.433 1.00 89.69 240 SER A CA 1
ATOM 1898 C C . SER A 1 240 ? -20.026 3.883 10.746 1.00 89.69 240 SER A C 1
ATOM 1900 O O . SER A 1 240 ? -18.936 3.654 10.208 1.00 89.69 240 SER A O 1
ATOM 1902 N N . LEU A 1 241 ? -20.561 3.024 11.617 1.00 88.31 241 LEU A N 1
ATOM 1903 C CA . LEU A 1 241 ? -19.946 1.734 11.935 1.00 88.31 241 LEU A CA 1
ATOM 1904 C C . LEU A 1 241 ? -19.867 0.821 10.701 1.00 88.31 241 LEU A C 1
ATOM 1906 O O . LEU A 1 241 ? -18.851 0.162 10.476 1.00 88.31 241 LEU A O 1
ATOM 1910 N N . GLU A 1 242 ? -20.912 0.807 9.879 1.00 86.12 242 GLU A N 1
ATOM 1911 C CA . GLU A 1 242 ? -20.996 0.020 8.647 1.00 86.12 242 GLU A CA 1
ATOM 1912 C C . GLU A 1 242 ? -19.925 0.459 7.641 1.00 86.12 242 GLU A C 1
ATOM 1914 O O . GLU A 1 242 ? -19.305 -0.383 6.986 1.00 86.12 242 GLU A O 1
ATOM 1919 N N . GLU A 1 243 ? -19.652 1.764 7.553 1.00 89.56 243 GLU A N 1
ATOM 1920 C CA . GLU A 1 243 ? -18.592 2.299 6.700 1.00 89.56 243 GLU A CA 1
ATOM 1921 C C . GLU A 1 243 ? -17.194 1.896 7.216 1.00 89.56 243 GLU A C 1
ATOM 1923 O O . GLU A 1 243 ? -16.338 1.469 6.433 1.00 89.56 243 GLU A O 1
ATOM 1928 N N . ARG A 1 244 ? -16.969 1.902 8.540 1.00 93.75 244 ARG A N 1
ATOM 1929 C CA . ARG A 1 244 ? -15.723 1.380 9.148 1.00 93.75 244 ARG A CA 1
ATOM 1930 C C . ARG A 1 244 ? -15.532 -0.105 8.853 1.00 93.75 244 ARG A C 1
ATOM 1932 O O . ARG A 1 244 ? -14.442 -0.520 8.453 1.00 93.75 244 ARG A O 1
ATOM 1939 N N . LEU A 1 245 ? -16.588 -0.906 8.995 1.00 90.06 245 LEU A N 1
ATOM 1940 C CA . LEU A 1 245 ? -16.574 -2.331 8.652 1.00 90.06 245 LEU A CA 1
ATOM 1941 C C . LEU A 1 245 ? -16.284 -2.550 7.164 1.00 90.06 245 LEU A C 1
ATOM 1943 O O . LEU A 1 245 ? -15.494 -3.433 6.815 1.00 90.06 245 LEU A O 1
ATOM 1947 N N . TYR A 1 246 ? -16.849 -1.719 6.284 1.00 88.94 246 TYR A N 1
ATOM 1948 C CA . TYR A 1 246 ? -16.543 -1.745 4.855 1.00 88.94 246 TYR A CA 1
ATOM 1949 C C . TYR A 1 246 ? -15.045 -1.534 4.589 1.00 88.94 246 TYR A C 1
ATOM 1951 O O . TYR A 1 246 ? -14.461 -2.290 3.801 1.00 88.94 246 TYR A O 1
ATOM 1959 N N . TYR A 1 247 ? -14.404 -0.574 5.265 1.00 95.12 247 TYR A N 1
ATOM 1960 C CA . TYR A 1 247 ? -12.959 -0.349 5.147 1.00 95.12 247 TYR A CA 1
ATOM 1961 C C . TYR A 1 247 ? -12.157 -1.574 5.583 1.00 95.12 247 TYR A C 1
ATOM 1963 O O . TYR A 1 247 ? -11.360 -2.098 4.798 1.00 95.12 247 TYR A O 1
ATOM 1971 N N . LEU A 1 248 ? -12.413 -2.082 6.792 1.00 96.94 248 LEU A N 1
ATOM 1972 C CA . LEU A 1 248 ? -11.705 -3.237 7.350 1.00 96.94 248 LEU A CA 1
ATOM 1973 C C . LEU A 1 248 ? -11.851 -4.481 6.470 1.00 96.94 248 LEU A C 1
ATOM 1975 O O . LEU A 1 248 ? -10.870 -5.182 6.202 1.00 96.94 248 LEU A O 1
ATOM 1979 N N . LEU A 1 249 ? -13.055 -4.733 5.954 1.00 92.62 249 LEU A N 1
ATOM 1980 C CA . LEU A 1 249 ? -13.331 -5.860 5.071 1.00 92.62 249 LEU A CA 1
ATOM 1981 C C . LEU A 1 249 ? -12.635 -5.708 3.712 1.00 92.62 249 LEU A C 1
ATOM 1983 O O . LEU A 1 249 ? -12.116 -6.687 3.164 1.00 92.62 249 LEU A O 1
ATOM 1987 N N . ALA A 1 250 ? -12.619 -4.500 3.142 1.00 90.31 250 ALA A N 1
ATOM 1988 C CA . ALA A 1 250 ? -11.935 -4.222 1.882 1.00 90.31 250 ALA A CA 1
ATOM 1989 C C . ALA A 1 250 ? -10.419 -4.439 1.996 1.00 90.31 250 ALA A C 1
ATOM 1991 O O . ALA A 1 250 ? -9.837 -5.096 1.127 1.00 90.31 250 ALA A O 1
ATOM 1992 N N . ILE A 1 251 ? -9.819 -3.946 3.081 1.00 98.38 251 ILE A N 1
ATOM 1993 C CA . ILE A 1 251 ? -8.391 -4.072 3.400 1.00 98.38 251 ILE A CA 1
ATOM 1994 C C . ILE A 1 251 ? -8.026 -5.539 3.639 1.00 98.38 251 ILE A C 1
ATOM 1996 O O . ILE A 1 251 ? -7.112 -6.054 2.995 1.00 98.38 251 ILE A O 1
ATOM 2000 N N . SER A 1 252 ? -8.805 -6.255 4.456 1.00 97.75 252 SER A N 1
ATOM 2001 C CA . SER A 1 252 ? -8.584 -7.682 4.739 1.00 97.75 252 SER A CA 1
ATOM 2002 C C . SER A 1 252 ? -8.624 -8.536 3.469 1.00 97.75 252 SER A C 1
ATOM 2004 O O . SER A 1 252 ? -7.781 -9.409 3.264 1.00 97.75 252 SER A O 1
ATOM 2006 N N . LYS A 1 253 ? -9.570 -8.257 2.559 1.00 94.88 253 LYS A N 1
ATOM 2007 C CA . LYS A 1 253 ? -9.660 -8.930 1.249 1.00 94.88 253 LYS A CA 1
ATOM 2008 C C . LYS A 1 253 ? -8.452 -8.631 0.356 1.00 94.88 253 LYS A C 1
ATOM 2010 O O . LYS A 1 253 ? -8.026 -9.516 -0.387 1.00 94.88 253 LYS A O 1
ATOM 2015 N N . GLY A 1 254 ? -7.914 -7.413 0.415 1.00 97.38 254 GLY A N 1
ATOM 2016 C CA . GLY A 1 254 ? -6.664 -7.050 -0.253 1.00 97.38 254 GLY A CA 1
ATOM 2017 C C . GLY A 1 254 ? -5.482 -7.846 0.299 1.00 97.38 254 GLY A C 1
ATOM 2018 O O . GLY A 1 254 ? -4.790 -8.516 -0.463 1.00 97.38 254 GLY A O 1
ATOM 2019 N N . MET A 1 255 ? -5.317 -7.870 1.621 1.00 98.50 255 MET A N 1
ATOM 2020 C CA . MET A 1 255 ? -4.207 -8.564 2.277 1.00 98.50 255 MET A CA 1
ATOM 2021 C C . MET A 1 255 ? -4.248 -10.082 2.116 1.00 98.50 255 MET A C 1
ATOM 2023 O O . MET A 1 255 ? -3.215 -10.687 1.835 1.00 98.50 255 MET A O 1
ATOM 2027 N N . LYS A 1 256 ? -5.437 -10.699 2.142 1.00 98.06 256 LYS A N 1
ATOM 2028 C CA . LYS A 1 256 ? -5.602 -12.110 1.759 1.00 98.06 256 LYS A CA 1
ATOM 2029 C C . LYS A 1 256 ? -5.013 -12.392 0.371 1.00 98.06 256 LYS A C 1
ATOM 2031 O O . LYS A 1 256 ? -4.370 -13.418 0.166 1.00 98.06 256 LYS A O 1
ATOM 2036 N N . HIS A 1 257 ? -5.227 -11.499 -0.599 1.00 97.06 257 HIS A N 1
ATOM 2037 C CA . HIS A 1 257 ? -4.664 -11.661 -1.942 1.00 97.06 257 HIS A CA 1
ATOM 2038 C C . HIS A 1 257 ? -3.137 -11.503 -1.959 1.00 97.06 257 HIS A C 1
ATOM 2040 O O . HIS A 1 257 ? -2.467 -12.289 -2.627 1.00 97.06 257 HIS A O 1
ATOM 2046 N N . VAL A 1 258 ? -2.597 -10.530 -1.217 1.00 97.00 258 VAL A N 1
ATOM 2047 C CA . VAL A 1 258 ? -1.145 -10.322 -1.065 1.00 97.00 258 VAL A CA 1
ATOM 2048 C C . VAL A 1 258 ? -0.478 -11.581 -0.500 1.00 97.00 258 VAL A C 1
ATOM 2050 O O . VAL A 1 258 ? 0.446 -12.120 -1.113 1.00 97.00 258 VAL A O 1
ATOM 2053 N N . HIS A 1 259 ? -1.010 -12.116 0.601 1.00 96.56 259 HIS A N 1
ATOM 2054 C CA . HIS A 1 259 ? -0.480 -13.312 1.263 1.00 96.56 259 HIS A CA 1
ATOM 2055 C C . HIS A 1 259 ? -0.624 -14.571 0.414 1.00 96.56 259 HIS A C 1
ATOM 2057 O O . HIS A 1 259 ? 0.315 -15.360 0.334 1.00 96.56 259 HIS A O 1
ATOM 2063 N N . LYS A 1 260 ? -1.745 -14.733 -0.301 1.00 96.06 260 LYS A N 1
ATOM 2064 C CA . LYS A 1 260 ? -1.948 -15.858 -1.230 1.00 96.06 260 LYS A CA 1
ATOM 2065 C C . LYS A 1 260 ? -0.866 -15.931 -2.315 1.00 96.06 260 LYS A C 1
ATOM 2067 O O . LYS A 1 260 ? -0.558 -17.018 -2.793 1.00 96.06 260 LYS A O 1
ATOM 2072 N N . LEU A 1 261 ? -0.305 -14.792 -2.721 1.00 93.75 261 LEU A N 1
ATOM 2073 C CA . LEU A 1 261 ? 0.781 -14.724 -3.702 1.00 93.75 261 LEU A CA 1
ATOM 2074 C C . LEU A 1 261 ? 2.182 -14.803 -3.067 1.00 93.75 261 LEU A C 1
ATOM 2076 O O . LEU A 1 261 ? 3.175 -14.661 -3.778 1.00 93.75 261 LEU A O 1
ATOM 2080 N N . GLY A 1 262 ? 2.272 -15.052 -1.758 1.00 91.31 262 GLY A N 1
ATOM 2081 C CA . GLY A 1 262 ? 3.533 -15.218 -1.033 1.00 91.31 262 GLY A CA 1
ATOM 2082 C C . GLY A 1 262 ? 4.271 -13.909 -0.753 1.00 91.31 262 GLY A C 1
ATOM 2083 O O . GLY A 1 262 ? 5.486 -13.939 -0.556 1.00 91.31 262 GLY A O 1
ATOM 2084 N N . TYR A 1 263 ? 3.564 -12.775 -0.760 1.00 91.94 263 TYR A N 1
ATOM 2085 C CA . TYR A 1 263 ? 4.113 -11.457 -0.435 1.00 91.94 263 TYR A CA 1
ATOM 2086 C C . TYR A 1 263 ? 3.741 -11.030 0.987 1.00 91.94 263 TYR A C 1
ATOM 2088 O O . TYR A 1 263 ? 2.676 -11.385 1.490 1.00 91.94 263 TYR A O 1
ATOM 2096 N N . LEU A 1 264 ? 4.607 -10.229 1.603 1.00 92.50 264 LEU A N 1
ATOM 2097 C CA . LEU A 1 264 ? 4.343 -9.476 2.828 1.00 92.50 264 LEU A CA 1
ATOM 2098 C C . LEU A 1 264 ? 4.287 -7.986 2.491 1.00 92.50 264 LEU A C 1
ATOM 2100 O O . LEU A 1 264 ? 5.135 -7.504 1.733 1.00 92.50 264 LEU A O 1
ATOM 2104 N N . HIS A 1 265 ? 3.344 -7.253 3.082 1.00 94.56 265 HIS A N 1
ATOM 2105 C CA . HIS A 1 265 ? 3.231 -5.806 2.882 1.00 94.56 265 HIS A CA 1
ATOM 2106 C C . HIS A 1 265 ? 4.294 -5.041 3.679 1.00 94.56 265 HIS A C 1
ATOM 2108 O O . HIS A 1 265 ? 5.034 -4.247 3.100 1.00 94.56 265 HIS A O 1
ATOM 2114 N N . ARG A 1 266 ? 4.404 -5.330 4.986 1.00 92.00 266 ARG A N 1
ATOM 2115 C CA . ARG A 1 266 ? 5.340 -4.755 5.981 1.00 92.00 266 ARG A CA 1
ATOM 2116 C C . ARG A 1 266 ? 5.125 -3.294 6.384 1.00 92.00 266 ARG A C 1
ATOM 2118 O O . ARG A 1 266 ? 5.735 -2.859 7.354 1.00 92.00 266 ARG A O 1
ATOM 2125 N N . ASP A 1 267 ? 4.245 -2.573 5.696 1.00 93.25 267 ASP A N 1
ATOM 2126 C CA . ASP A 1 267 ? 3.819 -1.213 6.074 1.00 93.25 267 ASP A CA 1
ATOM 2127 C C . ASP A 1 267 ? 2.293 -1.025 6.003 1.00 93.25 267 ASP A C 1
ATOM 2129 O O . ASP A 1 267 ? 1.779 -0.124 5.344 1.00 93.25 267 ASP A O 1
ATOM 2133 N N . LEU A 1 268 ? 1.530 -1.962 6.571 1.00 97.69 268 LEU A N 1
ATOM 2134 C CA . LEU A 1 268 ? 0.068 -1.887 6.547 1.00 97.69 268 LEU A CA 1
ATOM 2135 C C . LEU A 1 268 ? -0.436 -0.891 7.607 1.00 97.69 268 LEU A C 1
ATOM 2137 O O . LEU A 1 268 ? -0.335 -1.158 8.801 1.00 97.69 268 LEU A O 1
ATOM 2141 N N . ALA A 1 269 ? -1.008 0.226 7.157 1.00 97.56 269 ALA A N 1
ATOM 2142 C CA . ALA A 1 269 ? -1.570 1.297 7.986 1.00 97.56 269 ALA A CA 1
ATOM 2143 C C . ALA A 1 269 ? -2.661 2.058 7.211 1.00 97.56 269 ALA A C 1
ATOM 2145 O O . ALA A 1 269 ? -2.715 1.962 5.977 1.00 97.56 269 ALA A O 1
ATOM 2146 N N . THR A 1 270 ? -3.504 2.855 7.879 1.00 98.31 270 THR A N 1
ATOM 2147 C CA . THR A 1 270 ? -4.547 3.631 7.169 1.00 98.31 270 THR A CA 1
ATOM 2148 C C . THR A 1 270 ? -3.974 4.666 6.194 1.00 98.31 270 THR A C 1
ATOM 2150 O O . THR A 1 270 ? -4.585 4.902 5.153 1.00 98.31 270 THR A O 1
ATOM 2153 N N . ARG A 1 271 ? -2.772 5.209 6.446 1.00 96.38 271 ARG A N 1
ATOM 2154 C CA . ARG A 1 271 ? -2.067 6.104 5.497 1.00 96.38 271 ARG A CA 1
ATOM 2155 C C . ARG A 1 271 ? -1.729 5.439 4.156 1.00 96.38 271 ARG A C 1
ATOM 2157 O O . ARG A 1 271 ? -1.694 6.102 3.128 1.00 96.38 271 ARG A O 1
ATOM 2164 N N . ASN A 1 272 ? -1.553 4.114 4.162 1.00 96.88 272 ASN A N 1
ATOM 2165 C CA . ASN A 1 272 ? -1.202 3.305 2.990 1.00 96.88 272 ASN A CA 1
ATOM 2166 C C . ASN A 1 272 ? -2.430 2.602 2.379 1.00 96.88 272 ASN A C 1
ATOM 2168 O O . ASN A 1 272 ? -2.316 1.634 1.624 1.00 96.88 272 ASN A O 1
ATOM 2172 N N . CYS A 1 273 ? -3.629 3.084 2.713 1.00 98.31 273 CYS A N 1
ATOM 2173 C CA . CYS A 1 273 ? -4.889 2.677 2.108 1.00 98.31 273 CYS A CA 1
ATOM 2174 C C . CYS A 1 273 ? -5.479 3.884 1.375 1.00 98.31 273 CYS A C 1
ATOM 2176 O O . CYS A 1 273 ? -5.821 4.872 2.010 1.00 98.31 273 CYS A O 1
ATOM 2178 N N . LEU A 1 274 ? -5.625 3.815 0.053 1.00 97.81 274 LEU A N 1
ATOM 2179 C CA . LEU A 1 274 ? -6.109 4.928 -0.766 1.00 97.81 274 LEU A CA 1
ATOM 2180 C C . LEU A 1 274 ? -7.557 4.739 -1.220 1.00 97.81 274 LEU A C 1
ATOM 2182 O O . LEU A 1 274 ? -8.031 3.612 -1.407 1.00 97.81 274 LEU A O 1
ATOM 2186 N N . ILE A 1 275 ? -8.239 5.854 -1.473 1.00 96.81 275 ILE A N 1
ATOM 2187 C CA . ILE A 1 275 ? -9.608 5.899 -1.989 1.00 96.81 275 ILE A CA 1
ATOM 2188 C C . ILE A 1 275 ? -9.583 6.195 -3.495 1.00 96.81 275 ILE A C 1
ATOM 2190 O O . ILE A 1 275 ? -9.218 7.281 -3.952 1.00 96.81 275 ILE A O 1
ATOM 2194 N N . SER A 1 276 ? -9.977 5.205 -4.294 1.00 93.44 276 SER A N 1
ATOM 2195 C CA . SER A 1 276 ? -10.070 5.349 -5.755 1.00 93.44 276 SER A CA 1
ATOM 2196 C C . SER A 1 276 ? -11.220 6.259 -6.196 1.00 93.44 276 SER A C 1
ATOM 2198 O O . SER A 1 276 ? -12.153 6.516 -5.439 1.00 93.44 276 SER A O 1
ATOM 2200 N N . SER A 1 277 ? -11.226 6.642 -7.477 1.00 89.94 277 SER A N 1
ATOM 2201 C CA . SER A 1 277 ? -12.290 7.446 -8.104 1.00 89.94 277 SER A CA 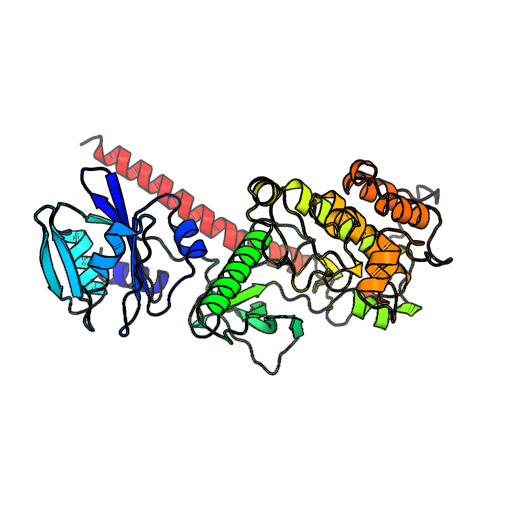1
ATOM 2202 C C . SER A 1 277 ? -13.671 6.779 -8.107 1.00 89.94 277 SER A C 1
ATOM 2204 O O . SER A 1 277 ? -14.634 7.387 -8.550 1.00 89.94 277 SER A O 1
ATOM 2206 N N . TYR A 1 278 ? -13.772 5.530 -7.648 1.00 85.75 278 TYR A N 1
ATOM 2207 C CA . TYR A 1 278 ? -15.013 4.759 -7.560 1.00 85.75 278 TYR A CA 1
ATOM 2208 C C . TYR A 1 278 ? -15.387 4.412 -6.107 1.00 85.75 278 TYR A C 1
ATOM 2210 O O . TYR A 1 278 ? -16.212 3.526 -5.885 1.00 85.75 278 TYR A O 1
ATOM 2218 N N . GLY A 1 279 ? -14.732 5.018 -5.108 1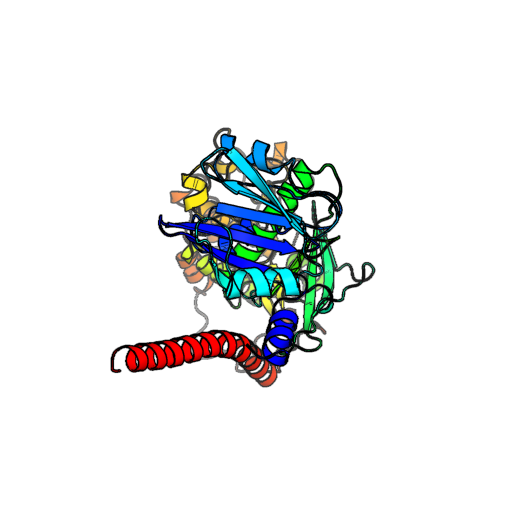.00 85.00 279 GLY A N 1
ATOM 2219 C CA . GLY A 1 279 ? -15.002 4.752 -3.688 1.00 85.00 279 GLY A CA 1
ATOM 2220 C C . GLY A 1 279 ? -14.539 3.366 -3.216 1.00 85.00 279 GLY A C 1
ATOM 2221 O O . GLY A 1 279 ? -15.053 2.802 -2.249 1.00 85.00 279 GLY A O 1
ATOM 2222 N N . GLN A 1 280 ? -13.577 2.760 -3.918 1.00 90.06 280 GLN A N 1
ATOM 2223 C CA . GLN A 1 280 ? -12.939 1.516 -3.479 1.00 90.06 280 GLN A CA 1
ATOM 2224 C C . GLN A 1 280 ? -11.665 1.822 -2.698 1.00 90.06 280 GLN A C 1
ATOM 2226 O O . GLN A 1 280 ? -10.824 2.570 -3.197 1.00 90.06 280 GLN A O 1
ATOM 2231 N N . ILE A 1 281 ? -11.501 1.158 -1.549 1.00 95.00 281 ILE A N 1
ATOM 2232 C CA . ILE A 1 281 ? -10.231 1.109 -0.818 1.00 95.00 281 ILE A CA 1
ATOM 2233 C C . ILE A 1 281 ? -9.217 0.250 -1.575 1.00 95.00 281 ILE A C 1
ATOM 2235 O O . ILE A 1 281 ? -9.542 -0.878 -1.981 1.00 95.00 281 ILE A O 1
ATOM 2239 N N . LYS A 1 282 ? -8.008 0.788 -1.745 1.00 97.38 282 LYS A N 1
ATOM 2240 C CA . LYS A 1 282 ? -6.870 0.162 -2.420 1.00 97.38 282 LYS A CA 1
ATOM 2241 C C . LYS A 1 282 ? -5.611 0.258 -1.564 1.00 97.38 282 LYS A C 1
ATOM 2243 O O . LYS A 1 282 ? -5.219 1.347 -1.174 1.00 97.38 282 LYS A O 1
ATOM 2248 N N . LEU A 1 283 ? -4.962 -0.875 -1.322 1.00 98.06 283 LEU A N 1
ATOM 2249 C CA . LEU A 1 283 ? -3.652 -0.939 -0.676 1.00 98.06 283 LEU A CA 1
ATOM 2250 C C . LEU A 1 283 ? -2.585 -0.315 -1.578 1.00 98.06 283 LEU A C 1
ATOM 2252 O O . LEU A 1 283 ? -2.556 -0.596 -2.784 1.00 98.06 283 LEU A O 1
ATOM 2256 N N . SER A 1 284 ? -1.716 0.501 -0.994 1.00 95.25 284 SER A N 1
ATOM 2257 C CA . SER A 1 284 ? -0.618 1.202 -1.658 1.00 95.25 284 SER A CA 1
ATOM 2258 C C . SER A 1 284 ? 0.690 1.061 -0.880 1.00 95.25 284 SER A C 1
ATOM 2260 O O . SER A 1 284 ? 0.710 0.522 0.213 1.00 95.25 284 SER A O 1
ATOM 2262 N N . ASP A 1 285 ? 1.766 1.605 -1.448 1.00 89.50 285 ASP A N 1
ATOM 2263 C CA . ASP A 1 285 ? 3.111 1.650 -0.865 1.00 89.50 285 ASP A CA 1
ATOM 2264 C C . ASP A 1 285 ? 3.700 0.282 -0.487 1.00 89.50 285 ASP A C 1
ATOM 2266 O O . ASP A 1 285 ? 3.813 -0.120 0.668 1.00 89.50 285 ASP A O 1
ATOM 2270 N N . PHE A 1 286 ? 4.139 -0.433 -1.522 1.00 88.75 286 PHE A N 1
ATOM 2271 C CA . PHE A 1 286 ? 4.805 -1.729 -1.392 1.00 88.75 286 PHE A CA 1
ATOM 2272 C C . PHE A 1 286 ? 6.335 -1.573 -1.344 1.00 88.75 286 PHE A C 1
ATOM 2274 O O . PHE A 1 286 ? 7.071 -2.507 -1.677 1.00 88.75 286 PHE A O 1
ATOM 2281 N N . GLY A 1 287 ? 6.837 -0.389 -0.970 1.00 82.56 287 GLY A N 1
ATOM 2282 C CA . GLY A 1 287 ? 8.269 -0.073 -0.950 1.00 82.56 287 GLY A CA 1
ATOM 2283 C C . GLY A 1 287 ? 9.078 -0.935 0.024 1.00 82.56 287 GLY A C 1
ATOM 2284 O O . GLY A 1 287 ? 10.258 -1.198 -0.215 1.00 82.56 287 GLY A O 1
ATOM 2285 N N . LEU A 1 288 ? 8.434 -1.428 1.089 1.00 80.69 288 LEU A N 1
ATOM 2286 C CA . LEU A 1 288 ? 9.023 -2.346 2.073 1.00 80.69 288 LEU A CA 1
ATOM 2287 C C . LEU A 1 288 ? 8.670 -3.819 1.822 1.00 80.69 288 LEU A C 1
ATOM 2289 O O . LEU A 1 288 ? 9.141 -4.696 2.551 1.00 80.69 288 LEU A O 1
ATOM 2293 N N . SER A 1 289 ? 7.857 -4.109 0.805 1.00 82.44 289 SER A N 1
ATOM 2294 C CA . SER A 1 289 ? 7.338 -5.451 0.568 1.00 82.44 289 SER A CA 1
ATOM 2295 C C . SER A 1 289 ? 8.404 -6.421 0.065 1.00 82.44 289 SER A C 1
ATOM 2297 O O . SER A 1 289 ? 9.295 -6.086 -0.720 1.00 82.44 289 SER A O 1
ATOM 2299 N N . CYS A 1 290 ? 8.272 -7.673 0.485 1.00 81.75 290 CYS A N 1
ATOM 2300 C CA . CYS A 1 290 ? 9.127 -8.774 0.060 1.00 81.75 290 CYS A CA 1
ATOM 2301 C C . CYS A 1 290 ? 8.316 -10.062 -0.075 1.00 81.75 290 CYS A C 1
ATOM 2303 O O . CYS A 1 290 ? 7.174 -10.154 0.376 1.00 81.75 290 CYS A O 1
ATOM 2305 N N . THR A 1 291 ? 8.906 -11.059 -0.720 1.00 84.12 291 THR A N 1
ATOM 2306 C CA . THR A 1 291 ? 8.358 -12.416 -0.768 1.00 84.12 291 THR A CA 1
ATOM 2307 C C . THR A 1 291 ? 8.847 -13.242 0.417 1.00 84.12 291 THR A C 1
ATOM 2309 O O . THR A 1 291 ? 9.942 -13.016 0.931 1.00 84.12 291 THR A O 1
ATOM 2312 N N . VAL A 1 292 ? 8.074 -14.257 0.805 1.00 79.12 292 VAL A N 1
ATOM 2313 C CA . VAL A 1 292 ? 8.480 -15.232 1.835 1.00 79.12 292 VAL A CA 1
ATOM 2314 C C . VAL A 1 292 ? 9.812 -15.908 1.472 1.00 79.12 292 VAL A C 1
ATOM 2316 O O . VAL A 1 292 ? 10.687 -16.039 2.318 1.00 79.12 292 VAL A O 1
ATOM 2319 N N . LYS A 1 293 ? 10.029 -16.221 0.189 1.00 76.00 293 LYS A N 1
ATOM 2320 C CA . LYS A 1 293 ? 11.280 -16.826 -0.306 1.00 76.00 293 LYS A CA 1
ATOM 2321 C C . LYS A 1 293 ? 12.504 -15.921 -0.130 1.00 76.00 293 LYS A C 1
ATOM 2323 O O . LYS A 1 293 ? 13.600 -16.389 0.145 1.00 76.00 293 LYS A O 1
ATOM 2328 N N . GLU A 1 294 ? 12.331 -14.609 -0.290 1.00 75.25 294 GLU A N 1
ATOM 2329 C CA . GLU A 1 294 ? 13.418 -13.641 -0.075 1.00 75.25 294 GLU A CA 1
ATOM 2330 C C . GLU A 1 294 ? 13.798 -13.516 1.410 1.00 75.25 294 GLU A C 1
ATOM 2332 O O . GLU A 1 294 ? 14.926 -13.135 1.714 1.00 75.25 294 GLU A O 1
ATOM 2337 N N . LEU A 1 295 ? 12.878 -13.836 2.329 1.00 72.69 295 LEU A N 1
ATOM 2338 C CA . LEU A 1 295 ? 13.169 -13.917 3.763 1.00 72.69 295 LEU A CA 1
ATOM 2339 C C . LEU A 1 295 ? 13.978 -15.175 4.099 1.00 72.69 295 LEU A C 1
ATOM 2341 O O . LEU A 1 295 ? 14.946 -15.079 4.845 1.00 72.69 295 LEU A O 1
ATOM 2345 N N . GLU A 1 296 ? 13.618 -16.324 3.520 1.00 69.62 296 GLU A N 1
ATOM 2346 C CA . GLU A 1 296 ? 14.327 -17.603 3.712 1.00 69.62 296 GLU A CA 1
ATOM 2347 C C . GLU A 1 296 ? 15.791 -17.528 3.249 1.00 69.62 296 GLU A C 1
ATOM 2349 O O . GLU A 1 296 ? 16.677 -18.090 3.887 1.00 69.62 296 GLU A O 1
ATOM 2354 N N . ASN A 1 297 ? 16.061 -16.761 2.190 1.00 63.91 297 ASN A N 1
ATOM 2355 C CA . ASN A 1 297 ? 17.404 -16.575 1.637 1.00 63.91 297 ASN A CA 1
ATOM 2356 C C . ASN A 1 297 ? 18.233 -15.479 2.341 1.00 63.91 297 ASN A C 1
ATOM 2358 O O . ASN A 1 297 ? 19.291 -15.111 1.838 1.00 63.91 297 ASN A O 1
ATOM 2362 N N . ASN A 1 298 ? 17.767 -14.912 3.464 1.00 57.78 298 ASN A N 1
ATOM 2363 C CA . ASN A 1 298 ? 18.401 -13.800 4.199 1.00 57.78 298 ASN A CA 1
ATOM 2364 C C . ASN A 1 298 ? 18.639 -12.492 3.401 1.00 57.78 298 ASN A C 1
ATOM 2366 O O . ASN A 1 298 ? 19.152 -11.520 3.963 1.00 57.78 298 ASN A O 1
ATOM 2370 N N . ASP A 1 299 ? 18.197 -12.405 2.141 1.00 53.56 299 ASP A N 1
ATOM 2371 C CA . ASP A 1 299 ? 18.323 -11.223 1.267 1.00 53.56 299 ASP A CA 1
ATOM 2372 C C . ASP A 1 299 ? 17.495 -10.017 1.752 1.00 53.56 299 ASP A C 1
ATOM 2374 O O . ASP A 1 299 ? 17.722 -8.872 1.353 1.00 53.56 299 ASP A O 1
ATOM 2378 N N . ALA A 1 300 ? 16.504 -10.258 2.607 1.00 51.66 300 ALA A N 1
ATOM 2379 C CA . ALA A 1 300 ? 15.565 -9.257 3.111 1.00 51.66 300 ALA A CA 1
ATOM 2380 C C . ALA A 1 300 ? 16.000 -8.582 4.430 1.00 51.66 300 ALA A C 1
ATOM 2382 O O . ALA A 1 300 ? 15.272 -7.732 4.954 1.00 51.66 300 ALA A O 1
ATOM 2383 N N . SER A 1 301 ? 17.186 -8.927 4.944 1.00 47.66 301 SER A N 1
ATOM 2384 C CA . SER A 1 301 ? 17.767 -8.380 6.183 1.00 47.66 301 SER A CA 1
ATOM 2385 C C . SER A 1 301 ? 18.270 -6.935 6.047 1.00 47.66 301 SER A C 1
ATOM 2387 O O . SER A 1 301 ? 18.551 -6.266 7.041 1.00 47.66 301 SER A O 1
ATOM 2389 N N . ALA A 1 302 ? 18.383 -6.418 4.823 1.00 48.44 302 ALA A N 1
ATOM 2390 C CA . ALA A 1 302 ? 18.954 -5.105 4.568 1.00 48.44 302 ALA A CA 1
ATOM 2391 C C . ALA A 1 302 ? 17.882 -4.002 4.574 1.00 48.44 302 ALA A C 1
ATOM 2393 O O . ALA A 1 302 ? 17.244 -3.747 3.553 1.00 48.44 302 ALA A O 1
ATOM 2394 N N . VAL A 1 303 ? 17.745 -3.335 5.727 1.00 49.41 303 VAL A N 1
ATOM 2395 C CA . VAL A 1 303 ? 17.600 -1.873 5.952 1.00 49.41 303 VAL A CA 1
ATOM 2396 C C . VAL A 1 303 ? 16.751 -1.664 7.211 1.00 49.41 303 VAL A C 1
ATOM 2398 O O . VAL A 1 303 ? 15.534 -1.635 7.151 1.00 49.41 303 VAL A O 1
ATOM 2401 N N . ILE A 1 304 ? 17.419 -1.533 8.362 1.00 51.03 304 ILE A N 1
ATOM 2402 C CA . ILE A 1 304 ? 16.819 -1.274 9.690 1.00 51.03 304 ILE A CA 1
ATOM 2403 C C . ILE A 1 304 ? 16.404 0.205 9.855 1.00 51.03 304 ILE A C 1
ATOM 2405 O O . ILE A 1 304 ? 15.724 0.570 10.811 1.00 51.03 304 ILE A O 1
ATOM 2409 N N . LEU A 1 305 ? 16.769 1.070 8.908 1.00 48.22 305 LEU A N 1
ATOM 2410 C CA . LEU A 1 305 ? 16.458 2.494 8.965 1.00 48.22 305 LEU A CA 1
ATOM 2411 C C . LEU A 1 305 ? 15.034 2.741 8.438 1.00 48.22 305 LEU A C 1
ATOM 2413 O O . LEU A 1 305 ? 14.748 2.466 7.274 1.00 48.22 305 LEU A O 1
ATOM 2417 N N . ASN A 1 306 ? 14.176 3.287 9.306 1.00 62.66 306 ASN A N 1
ATOM 2418 C CA . ASN A 1 306 ? 12.833 3.821 9.023 1.00 62.66 306 ASN A CA 1
ATOM 2419 C C . ASN A 1 306 ? 11.666 2.819 8.911 1.00 62.66 306 ASN A C 1
ATOM 2421 O O . ASN A 1 306 ? 10.681 3.113 8.235 1.00 62.66 306 ASN A O 1
ATOM 2425 N N . PHE A 1 307 ? 11.712 1.665 9.589 1.00 77.62 307 PHE A N 1
ATOM 2426 C CA . PHE A 1 307 ? 10.497 0.849 9.715 1.00 77.62 307 PHE A CA 1
ATOM 2427 C C . PHE A 1 307 ? 9.411 1.548 10.563 1.00 77.62 307 PHE A C 1
ATOM 2429 O O . PHE A 1 307 ? 9.731 2.250 11.529 1.00 77.62 307 PHE A O 1
ATOM 2436 N N . PRO A 1 308 ? 8.121 1.316 10.255 1.00 90.06 308 PRO A N 1
ATOM 2437 C CA . PRO A 1 308 ? 6.984 1.948 10.916 1.00 90.06 308 PRO A CA 1
ATOM 2438 C C . PRO A 1 308 ? 6.731 1.311 12.294 1.00 90.06 308 PRO A C 1
ATOM 2440 O O . PRO A 1 308 ? 5.787 0.545 12.469 1.00 90.06 308 PRO A O 1
ATOM 2443 N N . ILE A 1 309 ? 7.578 1.617 13.285 1.00 93.00 309 ILE A N 1
ATOM 2444 C CA . ILE A 1 309 ? 7.658 0.903 14.576 1.00 93.00 309 ILE A CA 1
ATOM 2445 C C . ILE A 1 309 ? 6.314 0.707 15.295 1.00 93.00 309 ILE A C 1
ATOM 2447 O O . ILE A 1 309 ? 6.098 -0.343 15.892 1.00 93.00 309 ILE A O 1
ATOM 2451 N N . ARG A 1 310 ? 5.387 1.667 15.190 1.00 95.50 310 ARG A N 1
ATOM 2452 C CA . ARG A 1 310 ? 4.040 1.583 15.785 1.00 95.50 310 ARG A CA 1
ATOM 2453 C C . ARG A 1 310 ? 3.211 0.424 15.202 1.00 95.50 310 ARG A C 1
ATOM 2455 O O . ARG A 1 310 ? 2.393 -0.163 15.891 1.00 95.50 310 ARG A O 1
ATOM 2462 N N . TRP A 1 311 ? 3.438 0.034 13.953 1.00 96.56 311 TRP A N 1
ATOM 2463 C CA . TRP A 1 311 ? 2.701 -1.053 13.297 1.00 96.56 311 TRP A CA 1
ATOM 2464 C C . TRP A 1 311 ? 3.451 -2.388 13.327 1.00 96.56 311 TRP A C 1
ATOM 2466 O O . TRP A 1 311 ? 2.958 -3.375 12.780 1.00 96.56 311 TRP A O 1
ATOM 2476 N N . MET A 1 312 ? 4.636 -2.441 13.941 1.00 94.69 312 MET A N 1
ATOM 2477 C CA . MET A 1 312 ? 5.490 -3.626 13.934 1.00 94.69 312 MET A CA 1
ATOM 2478 C C . MET A 1 312 ? 5.182 -4.573 15.097 1.00 94.69 312 MET A C 1
ATOM 2480 O O . MET A 1 312 ? 4.989 -4.118 16.224 1.00 94.69 312 MET A O 1
ATOM 2484 N N . PRO A 1 313 ? 5.200 -5.895 14.866 1.00 95.00 313 PRO A N 1
ATOM 2485 C CA . PRO A 1 313 ? 5.041 -6.877 15.929 1.00 95.00 313 PRO A CA 1
ATOM 2486 C C . PRO A 1 313 ? 6.346 -7.105 16.716 1.00 95.00 313 PRO A C 1
ATOM 2488 O O . PRO A 1 313 ? 7.443 -6.894 16.177 1.00 95.00 313 PRO A O 1
ATOM 2491 N N . PRO A 1 314 ? 6.270 -7.616 17.958 1.00 94.31 314 PRO A N 1
ATOM 2492 C CA . PRO A 1 314 ? 7.426 -7.763 18.845 1.00 94.31 314 PRO A CA 1
ATOM 2493 C C . PRO A 1 314 ? 8.550 -8.627 18.254 1.00 94.31 314 PRO A C 1
ATOM 2495 O O . PRO A 1 314 ? 9.727 -8.291 18.406 1.00 94.31 314 PRO A O 1
ATOM 2498 N N . GLU A 1 315 ? 8.233 -9.695 17.513 1.00 92.25 315 GLU A N 1
ATOM 2499 C CA . GLU A 1 315 ? 9.245 -10.585 16.925 1.00 92.25 315 GLU A CA 1
ATOM 2500 C C . GLU A 1 315 ? 10.140 -9.899 15.878 1.00 92.25 315 GLU A C 1
ATOM 2502 O O . GLU A 1 315 ? 11.279 -10.322 15.662 1.00 92.25 315 GLU A O 1
ATOM 2507 N N . THR A 1 316 ? 9.662 -8.810 15.268 1.00 90.12 316 THR A N 1
ATOM 2508 C CA . THR A 1 316 ? 10.426 -8.011 14.293 1.00 90.12 316 THR A CA 1
ATOM 2509 C C . THR A 1 316 ? 11.290 -6.931 14.945 1.00 90.12 316 THR A C 1
ATOM 2511 O O . THR A 1 316 ? 12.180 -6.389 14.296 1.00 90.12 316 THR A O 1
ATOM 2514 N N . LEU A 1 317 ? 11.066 -6.641 16.232 1.00 89.00 317 LEU A N 1
ATOM 2515 C CA . LEU A 1 317 ? 11.796 -5.633 17.013 1.00 89.00 317 LEU A CA 1
ATOM 2516 C C . LEU A 1 317 ? 12.942 -6.237 17.847 1.00 89.00 317 LEU A C 1
ATOM 2518 O O . LEU A 1 317 ? 13.605 -5.531 18.619 1.00 89.00 317 LEU A O 1
ATOM 2522 N N . SER A 1 318 ? 13.161 -7.546 17.725 1.00 83.44 318 SER A N 1
ATOM 2523 C CA . SER A 1 318 ? 14.205 -8.284 18.436 1.00 83.44 318 SER A CA 1
ATOM 2524 C C . SER A 1 318 ? 15.578 -8.159 17.753 1.00 83.44 318 SER A C 1
ATOM 2526 O O . SER A 1 318 ? 15.699 -7.608 16.661 1.00 83.44 318 SER A O 1
ATOM 2528 N N . ARG A 1 319 ? 16.635 -8.681 18.396 1.00 77.94 319 ARG A N 1
ATOM 2529 C CA . ARG A 1 319 ? 17.987 -8.740 17.799 1.00 77.94 319 ARG A CA 1
ATOM 2530 C C . ARG A 1 319 ? 18.057 -9.640 16.560 1.00 77.94 319 ARG A C 1
ATOM 2532 O O . ARG A 1 319 ? 18.935 -9.446 15.731 1.00 77.94 319 ARG A O 1
ATOM 2539 N N . SER A 1 320 ? 17.142 -10.603 16.441 1.00 81.88 320 SER A N 1
ATOM 2540 C CA . SER A 1 320 ? 17.010 -11.499 15.289 1.00 81.88 320 SER A CA 1
ATOM 2541 C C . SER A 1 320 ? 15.585 -11.375 14.739 1.00 81.88 320 SER A C 1
ATOM 2543 O O . SER A 1 320 ? 14.702 -12.147 15.128 1.00 81.88 320 SER A O 1
ATOM 2545 N N . PRO A 1 321 ? 15.321 -10.352 13.902 1.00 84.69 321 PRO A N 1
ATOM 2546 C CA . PRO A 1 321 ? 13.983 -10.076 13.400 1.00 84.69 321 PRO A CA 1
ATOM 2547 C C . PRO A 1 321 ? 13.412 -11.265 12.627 1.00 84.69 321 PRO A C 1
ATOM 2549 O O . PRO A 1 321 ? 14.030 -11.760 11.686 1.00 84.69 321 PRO A O 1
ATOM 2552 N N . LYS A 1 322 ? 12.202 -11.694 12.992 1.00 86.31 322 LYS A N 1
ATOM 2553 C CA . LYS A 1 322 ? 11.467 -12.743 12.275 1.00 86.31 322 LYS A CA 1
ATOM 2554 C C . LYS A 1 322 ? 10.302 -12.123 11.527 1.00 86.31 322 LYS A C 1
ATOM 2556 O O . LYS A 1 322 ? 9.439 -11.509 12.143 1.00 86.31 322 LYS A O 1
ATOM 2561 N N . PHE A 1 323 ? 10.256 -12.316 10.214 1.00 87.25 323 PHE A N 1
ATOM 2562 C CA . PHE A 1 323 ? 9.162 -11.827 9.379 1.00 87.25 323 PHE A CA 1
ATOM 2563 C C . PHE A 1 323 ? 8.329 -12.991 8.851 1.00 87.25 323 PHE A C 1
ATOM 2565 O O . PHE A 1 323 ? 8.852 -14.032 8.467 1.00 87.25 323 PHE A O 1
ATOM 2572 N N . SER A 1 324 ? 7.015 -12.803 8.833 1.00 91.69 324 SER A N 1
ATOM 2573 C CA . SER A 1 324 ? 6.045 -13.731 8.251 1.00 91.69 324 SER A CA 1
ATOM 2574 C C . SER A 1 324 ? 4.775 -12.965 7.878 1.00 91.69 324 SER A C 1
ATOM 2576 O O . SER A 1 324 ? 4.621 -11.795 8.234 1.00 91.69 324 SER A O 1
ATOM 2578 N N . THR A 1 325 ? 3.826 -13.622 7.214 1.00 95.06 325 THR A N 1
ATOM 2579 C CA . THR A 1 325 ? 2.487 -13.059 6.958 1.00 95.06 325 THR A CA 1
ATOM 2580 C C . THR A 1 325 ? 1.798 -12.581 8.244 1.00 95.06 325 THR A C 1
ATOM 2582 O O . THR A 1 325 ? 1.078 -11.585 8.234 1.00 95.06 325 THR A O 1
ATOM 2585 N N . LYS A 1 326 ? 2.096 -13.208 9.390 1.00 97.19 326 LYS A N 1
ATOM 2586 C CA . LYS A 1 326 ? 1.576 -12.829 10.713 1.00 97.19 326 LYS A CA 1
ATOM 2587 C C . LYS A 1 326 ? 2.026 -11.444 11.184 1.00 97.19 326 LYS A C 1
ATOM 2589 O O . LYS A 1 326 ? 1.418 -10.898 12.106 1.00 97.19 326 LYS A O 1
ATOM 2594 N N . CYS A 1 327 ? 3.067 -10.869 10.582 1.00 95.50 327 CYS A N 1
ATOM 2595 C CA . CYS A 1 327 ? 3.465 -9.495 10.868 1.00 95.50 327 CYS A CA 1
ATOM 2596 C C . CYS A 1 327 ? 2.430 -8.501 10.337 1.00 95.50 327 CYS A C 1
ATOM 2598 O O . CYS A 1 327 ? 2.029 -7.601 11.064 1.00 95.50 327 CYS A O 1
ATOM 2600 N N . ASP A 1 328 ? 1.915 -8.725 9.126 1.00 97.88 328 ASP A N 1
ATOM 2601 C CA . ASP A 1 328 ? 0.856 -7.882 8.565 1.00 97.88 328 ASP A CA 1
ATOM 2602 C C . ASP A 1 328 ? -0.468 -8.036 9.331 1.00 97.88 328 ASP A C 1
ATOM 2604 O O . ASP A 1 328 ? -1.260 -7.101 9.388 1.00 97.88 328 ASP A O 1
ATOM 2608 N N . VAL A 1 329 ? -0.715 -9.199 9.949 1.00 98.62 329 VAL A N 1
ATOM 2609 C CA . VAL A 1 329 ? -1.886 -9.410 10.820 1.00 98.62 329 VAL A CA 1
ATOM 2610 C C . VAL A 1 329 ? -1.807 -8.532 12.070 1.00 98.62 329 VAL A C 1
ATOM 2612 O O . VAL A 1 329 ? -2.800 -7.921 12.458 1.00 98.62 329 VAL A O 1
ATOM 2615 N N . TRP A 1 330 ? -0.623 -8.410 12.675 1.00 98.38 330 TRP A N 1
ATOM 2616 C CA . TRP A 1 330 ? -0.410 -7.477 13.782 1.00 98.38 330 TRP A CA 1
ATOM 2617 C C . TRP A 1 330 ? -0.666 -6.033 13.349 1.00 98.38 330 TRP A C 1
ATOM 2619 O O . TRP A 1 330 ? -1.428 -5.315 14.001 1.00 98.38 330 TRP A O 1
ATOM 2629 N N . SER A 1 331 ? -0.077 -5.627 12.219 1.00 98.31 331 SER A N 1
ATOM 2630 C CA . SER A 1 331 ? -0.286 -4.297 11.645 1.00 98.31 331 SER A CA 1
ATOM 2631 C C . SER A 1 331 ? -1.766 -4.038 11.344 1.00 98.31 331 SER A C 1
ATOM 2633 O O . SER A 1 331 ? -2.249 -2.938 11.583 1.00 98.31 331 SER A O 1
ATOM 2635 N N . PHE A 1 332 ? -2.521 -5.057 10.916 1.00 98.69 332 PHE A N 1
ATOM 2636 C CA . PHE A 1 332 ? -3.969 -4.958 10.732 1.00 98.69 332 PHE A CA 1
ATOM 2637 C C . PHE A 1 332 ? -4.723 -4.698 12.045 1.00 98.69 332 PHE A C 1
ATOM 2639 O O . PHE A 1 332 ? -5.664 -3.912 12.050 1.00 98.69 332 PHE A O 1
ATOM 2646 N N . GLY A 1 333 ? -4.302 -5.288 13.169 1.00 98.06 333 GLY A N 1
ATOM 2647 C CA . GLY A 1 333 ? -4.863 -4.953 14.485 1.00 98.06 333 GLY A CA 1
ATOM 2648 C C . GLY A 1 333 ? -4.641 -3.480 14.855 1.00 98.06 333 GLY A C 1
ATOM 2649 O O . GLY A 1 333 ? -5.561 -2.813 15.323 1.00 98.06 333 GLY A O 1
ATOM 2650 N N . VAL A 1 334 ? -3.450 -2.936 14.571 1.00 98.25 334 VAL A N 1
ATOM 2651 C CA . VAL A 1 334 ? -3.163 -1.496 14.751 1.00 98.25 334 VAL A CA 1
ATOM 2652 C C . VAL A 1 334 ? -4.004 -0.642 13.794 1.00 98.25 334 VAL A C 1
ATOM 2654 O O . VAL A 1 334 ? -4.564 0.369 14.204 1.00 98.25 334 VAL A O 1
ATOM 2657 N N . LEU A 1 335 ? -4.194 -1.090 12.554 1.00 98.38 335 LEU A N 1
ATOM 2658 C CA . LEU A 1 335 ? -5.071 -0.440 11.580 1.00 98.38 335 LEU A CA 1
ATOM 2659 C C . LEU A 1 335 ? -6.533 -0.410 12.050 1.00 98.38 335 LEU A C 1
ATOM 2661 O O . LEU A 1 335 ? -7.215 0.593 11.857 1.00 98.38 335 LEU A O 1
ATOM 2665 N N . MET A 1 336 ? -7.030 -1.472 12.696 1.00 97.81 336 MET A N 1
ATOM 2666 C CA . MET A 1 336 ? -8.367 -1.470 13.306 1.00 97.81 336 MET A CA 1
ATOM 2667 C C . MET A 1 336 ? -8.490 -0.385 14.380 1.00 97.81 336 MET A C 1
ATOM 2669 O O . MET A 1 336 ? -9.510 0.299 14.431 1.00 97.81 336 MET A O 1
ATOM 2673 N N . TYR A 1 337 ? -7.452 -0.189 15.197 1.00 97.56 337 TYR A N 1
ATOM 2674 C CA . TYR A 1 337 ? -7.396 0.926 16.142 1.00 97.56 337 TYR A CA 1
ATOM 2675 C C . TYR A 1 337 ? -7.449 2.281 15.418 1.00 97.56 337 TYR A C 1
ATOM 2677 O O . TYR A 1 337 ? -8.315 3.090 15.742 1.00 97.56 337 TYR A O 1
ATOM 2685 N N . GLU A 1 338 ? -6.618 2.507 14.393 1.00 98.00 338 GLU A N 1
ATOM 2686 C CA . GLU A 1 338 ? -6.629 3.755 13.605 1.00 98.00 338 GLU A CA 1
ATOM 2687 C C . GLU A 1 338 ? -8.019 4.041 13.018 1.00 98.00 338 GLU A C 1
ATOM 2689 O O . GLU A 1 338 ? -8.527 5.159 13.124 1.00 98.00 338 GLU A O 1
ATOM 2694 N N . VAL A 1 339 ? -8.671 3.023 12.443 1.00 97.62 339 VAL A N 1
ATOM 2695 C CA . VAL A 1 339 ? -10.012 3.157 11.860 1.00 97.62 339 VAL A CA 1
ATOM 2696 C C . VAL A 1 339 ? -11.024 3.612 12.898 1.00 97.62 339 VAL A C 1
ATOM 2698 O O . VAL A 1 339 ? -11.863 4.428 12.552 1.00 97.62 339 VAL A O 1
ATOM 2701 N N . PHE A 1 340 ? -10.978 3.137 14.142 1.00 97.00 340 PHE A N 1
ATOM 2702 C CA . PHE A 1 340 ? -11.940 3.531 15.184 1.00 97.00 340 PHE A CA 1
ATOM 2703 C C . PHE A 1 340 ? -11.549 4.800 15.945 1.00 97.00 340 PHE A C 1
ATOM 2705 O O . PHE A 1 340 ? -12.425 5.488 16.462 1.00 97.00 340 PHE A O 1
ATOM 2712 N N . MET A 1 341 ? -10.269 5.161 15.924 1.00 96.50 341 MET A N 1
ATOM 2713 C CA . MET A 1 341 ? -9.741 6.414 16.465 1.00 96.50 341 MET A CA 1
ATOM 2714 C C . MET A 1 341 ? -9.680 7.535 15.419 1.00 96.50 341 MET A C 1
ATOM 2716 O O . MET A 1 341 ? -8.941 8.501 15.580 1.00 96.50 341 MET A O 1
ATOM 2720 N N . ASN A 1 342 ? -10.453 7.420 14.335 1.00 96.88 342 ASN A N 1
ATOM 2721 C CA . ASN A 1 342 ? -10.577 8.440 13.287 1.00 96.88 342 ASN A CA 1
ATOM 2722 C C . ASN A 1 342 ? -9.231 8.849 12.658 1.00 96.88 342 ASN A C 1
ATOM 2724 O O . ASN A 1 342 ? -9.001 10.018 12.366 1.00 96.88 342 ASN A O 1
ATOM 2728 N N . GLY A 1 343 ? -8.341 7.879 12.441 1.00 95.88 343 GLY A N 1
ATOM 2729 C CA . GLY A 1 343 ? -7.023 8.099 11.846 1.00 95.88 343 GLY A CA 1
ATOM 2730 C C . GLY A 1 343 ? -5.989 8.684 12.813 1.00 95.88 343 GLY A C 1
ATOM 2731 O O . GLY A 1 343 ? -4.949 9.161 12.357 1.00 95.88 343 GLY A O 1
ATOM 2732 N N . ALA A 1 344 ? -6.255 8.687 14.125 1.00 93.88 344 ALA A N 1
ATOM 2733 C CA . ALA A 1 344 ? -5.272 9.106 15.119 1.00 93.88 344 ALA A CA 1
ATOM 2734 C C . ALA A 1 344 ? -4.026 8.208 15.098 1.00 93.88 344 ALA A C 1
ATOM 2736 O O . ALA A 1 344 ? -4.106 6.996 14.889 1.00 93.88 344 ALA A O 1
ATOM 2737 N N . GLU A 1 345 ? -2.870 8.819 15.355 1.00 92.94 345 GLU A N 1
ATOM 2738 C CA . GLU A 1 345 ? -1.601 8.102 15.426 1.00 92.94 345 GLU A CA 1
ATOM 2739 C C . GLU A 1 345 ? -1.582 7.145 16.642 1.00 92.94 345 GLU A C 1
ATOM 2741 O O . GLU A 1 345 ? -1.895 7.572 17.756 1.00 92.94 345 GLU A O 1
ATOM 2746 N N . PRO A 1 346 ? -1.183 5.868 16.480 1.00 95.44 346 PRO A N 1
ATOM 2747 C CA . PRO A 1 346 ? -1.058 4.938 17.604 1.00 95.44 346 PRO A CA 1
ATOM 2748 C C . PRO A 1 346 ? 0.037 5.366 18.593 1.00 95.44 346 PRO A C 1
ATOM 2750 O O . PRO A 1 346 ? 1.153 5.650 18.167 1.00 95.44 346 PRO A O 1
ATOM 2753 N N . TRP A 1 347 ? -0.227 5.342 19.906 1.00 94.81 347 TRP A N 1
ATOM 2754 C CA . TRP A 1 347 ? 0.666 5.859 20.970 1.00 94.81 347 TRP A CA 1
ATOM 2755 C C . TRP A 1 347 ? 1.110 7.322 20.747 1.00 94.81 347 TRP A C 1
ATOM 2757 O O . TRP A 1 347 ? 2.310 7.589 20.578 1.00 94.81 347 TRP A O 1
ATOM 2767 N N . PRO A 1 348 ? 0.171 8.284 20.737 1.00 92.75 348 PRO A N 1
ATOM 2768 C CA . PRO A 1 348 ? 0.489 9.686 20.482 1.00 92.75 348 PRO A CA 1
ATOM 2769 C C . PRO A 1 348 ? 1.521 10.217 21.489 1.00 92.75 348 PRO A C 1
ATOM 2771 O O . PRO A 1 348 ? 1.491 9.880 22.674 1.00 92.75 348 PRO A O 1
ATOM 2774 N N . GLY A 1 349 ? 2.476 11.014 21.004 1.00 92.88 349 GLY A N 1
ATOM 2775 C CA . GLY A 1 349 ? 3.523 11.631 21.830 1.00 92.88 349 GLY A CA 1
ATOM 2776 C C . GLY A 1 349 ? 4.591 10.678 22.386 1.00 92.88 349 GLY A C 1
ATOM 2777 O O . GLY A 1 349 ? 5.481 11.126 23.101 1.00 92.88 349 GLY A O 1
ATOM 2778 N N . LYS A 1 350 ? 4.538 9.374 22.076 1.00 94.69 350 LYS A N 1
ATOM 2779 C CA . LYS A 1 350 ? 5.553 8.403 22.514 1.00 94.69 350 LYS A CA 1
ATOM 2780 C C . LYS A 1 350 ? 6.711 8.298 21.530 1.00 94.69 350 LYS A C 1
ATOM 2782 O O . LYS A 1 350 ? 6.520 8.313 20.312 1.00 94.69 350 LYS A O 1
ATOM 2787 N N . THR A 1 351 ? 7.912 8.131 22.071 1.00 94.25 351 THR A N 1
ATOM 2788 C CA . THR A 1 351 ? 9.144 7.884 21.316 1.00 94.25 351 THR A CA 1
ATOM 2789 C C . THR A 1 351 ? 9.207 6.439 20.798 1.00 94.25 351 THR A C 1
ATOM 2791 O O . THR A 1 351 ? 8.620 5.536 21.401 1.00 94.25 351 THR A O 1
ATOM 2794 N N . PRO A 1 352 ? 9.994 6.148 19.740 1.00 91.69 352 PRO A N 1
ATOM 2795 C CA . PRO A 1 352 ? 10.213 4.778 19.258 1.00 91.69 352 PRO A CA 1
ATOM 2796 C C . PRO A 1 352 ? 10.654 3.790 20.350 1.00 91.69 352 PRO A C 1
ATOM 2798 O O . PRO A 1 352 ? 10.230 2.634 20.359 1.00 91.69 352 PRO A O 1
ATOM 2801 N N . LYS A 1 353 ? 11.480 4.240 21.306 1.00 92.38 353 LYS A N 1
ATOM 2802 C CA . LYS A 1 353 ? 11.942 3.406 22.426 1.00 92.38 353 LYS A CA 1
ATOM 2803 C C . LYS A 1 353 ? 10.798 3.046 23.378 1.00 92.38 353 LYS A C 1
ATOM 2805 O O . LYS A 1 353 ? 10.689 1.887 23.773 1.00 92.38 353 LYS A O 1
ATOM 2810 N N . GLU A 1 354 ? 9.937 4.004 23.716 1.00 94.38 354 GLU A N 1
ATOM 2811 C CA . GLU A 1 354 ? 8.763 3.760 24.564 1.00 94.38 354 GLU A CA 1
ATOM 2812 C C . GLU A 1 354 ? 7.747 2.855 23.870 1.00 94.38 354 GLU A C 1
ATOM 2814 O O . GLU A 1 354 ? 7.275 1.898 24.474 1.00 94.38 354 GLU A O 1
ATOM 2819 N N . ILE A 1 355 ? 7.463 3.097 22.588 1.00 94.62 355 ILE A N 1
ATOM 2820 C CA . ILE A 1 355 ? 6.544 2.271 21.788 1.00 94.62 355 ILE A CA 1
ATOM 2821 C C . ILE A 1 355 ? 7.024 0.821 21.759 1.00 94.62 355 ILE A C 1
ATOM 2823 O O . ILE A 1 355 ? 6.249 -0.094 22.024 1.00 94.62 355 ILE A O 1
ATOM 2827 N N . LYS A 1 356 ? 8.322 0.599 21.517 1.00 92.94 356 LYS A N 1
ATOM 2828 C CA . LYS A 1 356 ? 8.921 -0.739 21.592 1.00 92.94 356 LYS A CA 1
ATOM 2829 C C . LYS A 1 356 ? 8.709 -1.383 22.963 1.00 92.94 356 LYS A C 1
ATOM 2831 O O . LYS A 1 356 ? 8.414 -2.573 23.029 1.00 92.94 356 LYS A O 1
ATOM 2836 N N . LYS A 1 357 ? 8.860 -0.618 24.049 1.00 93.81 357 LYS A N 1
ATOM 2837 C CA . LYS A 1 357 ? 8.615 -1.111 25.411 1.00 93.81 357 LYS A CA 1
ATOM 2838 C C . LYS A 1 357 ? 7.149 -1.516 25.595 1.00 93.81 357 LYS A C 1
ATOM 2840 O O . LYS A 1 357 ? 6.907 -2.609 26.094 1.00 93.81 357 LYS A O 1
ATOM 2845 N N . PHE A 1 358 ? 6.192 -0.706 25.135 1.00 94.50 358 PHE A N 1
ATOM 2846 C CA . PHE A 1 358 ? 4.767 -1.057 25.165 1.00 94.50 358 PHE A CA 1
ATOM 2847 C C . PHE A 1 358 ? 4.475 -2.333 24.372 1.00 94.50 358 PHE A C 1
ATOM 2849 O O . PHE A 1 358 ? 3.911 -3.267 24.926 1.00 94.50 358 PHE A O 1
ATOM 2856 N N . ILE A 1 359 ? 4.941 -2.420 23.124 1.00 94.75 359 ILE A N 1
ATOM 2857 C CA . ILE A 1 359 ? 4.715 -3.578 22.244 1.00 94.75 359 ILE A CA 1
ATOM 2858 C C . ILE A 1 359 ? 5.283 -4.877 22.834 1.00 94.75 359 ILE A C 1
ATOM 2860 O O . ILE A 1 359 ? 4.671 -5.936 22.702 1.00 94.75 359 ILE A O 1
ATOM 2864 N N . CYS A 1 360 ? 6.466 -4.821 23.450 1.00 91.12 360 CYS A N 1
ATOM 2865 C CA . CYS A 1 360 ? 7.145 -6.021 23.934 1.00 91.12 360 CYS A CA 1
ATOM 2866 C C . CYS A 1 360 ? 6.768 -6.419 25.368 1.00 91.12 360 CYS A C 1
ATOM 2868 O O . CYS A 1 360 ? 6.912 -7.590 25.711 1.00 91.12 360 CYS A O 1
ATOM 2870 N N . GLN A 1 361 ? 6.406 -5.461 26.225 1.00 87.44 361 GLN A N 1
ATOM 2871 C CA . GLN A 1 361 ? 6.350 -5.660 27.683 1.00 87.44 361 GLN A CA 1
ATOM 2872 C C . GLN A 1 361 ? 5.194 -4.927 28.376 1.00 87.44 361 GLN A C 1
ATOM 2874 O O . GLN A 1 361 ? 4.938 -5.191 29.547 1.00 87.44 361 GLN A O 1
ATOM 2879 N N . GLY A 1 362 ? 4.546 -3.971 27.711 1.00 79.69 362 GLY A N 1
ATOM 2880 C CA . GLY A 1 362 ? 3.520 -3.123 28.313 1.00 79.69 362 GLY A CA 1
ATOM 2881 C C . GLY A 1 362 ? 2.103 -3.476 27.863 1.00 79.69 362 GLY A C 1
ATOM 2882 O O . GLY A 1 362 ? 1.902 -4.408 27.081 1.00 79.69 362 GLY A O 1
ATOM 2883 N N . PRO A 1 363 ? 1.102 -2.717 28.341 1.00 81.25 363 PRO A N 1
ATOM 2884 C CA . PRO A 1 363 ? -0.240 -2.804 27.794 1.00 81.25 363 PRO A CA 1
ATOM 2885 C C . PRO A 1 363 ? -0.235 -2.366 26.325 1.00 81.25 363 PRO A C 1
ATOM 2887 O O . PRO A 1 363 ? 0.419 -1.390 25.939 1.00 81.25 363 PRO A O 1
ATOM 2890 N N . MET A 1 364 ? -0.978 -3.111 25.507 1.00 92.12 364 MET A N 1
ATOM 2891 C CA . MET A 1 364 ? -1.251 -2.738 24.121 1.00 92.12 364 MET A CA 1
ATOM 2892 C C . MET A 1 364 ? -2.202 -1.527 24.075 1.00 92.12 364 MET A C 1
ATOM 2894 O O . MET A 1 364 ? -2.710 -1.092 25.106 1.00 92.12 364 MET A O 1
ATOM 2898 N N . LEU A 1 365 ? -2.434 -0.970 22.883 1.00 92.69 365 LEU A N 1
ATOM 2899 C CA . LEU A 1 365 ? -3.347 0.159 22.671 1.00 92.69 365 LEU A CA 1
ATOM 2900 C C . LEU A 1 365 ? -4.712 -0.068 23.338 1.00 92.69 365 LEU A C 1
ATOM 2902 O O . LEU A 1 365 ? -5.339 -1.115 23.155 1.00 92.69 365 LEU A O 1
ATOM 2906 N N . GLU A 1 366 ? -5.195 0.949 24.047 1.00 92.00 366 GLU A N 1
ATOM 2907 C CA . GLU A 1 366 ? -6.541 0.952 24.612 1.00 92.00 366 GLU A CA 1
ATOM 2908 C C . GLU A 1 366 ? -7.574 1.082 23.493 1.00 92.00 366 GLU A C 1
ATOM 2910 O O . GLU A 1 366 ? -7.652 2.093 22.797 1.00 92.00 366 GLU A O 1
ATOM 2915 N N . LEU A 1 367 ? -8.361 0.029 23.284 1.00 91.38 367 LEU A N 1
ATOM 2916 C CA . LEU A 1 367 ? -9.385 0.013 22.245 1.00 91.38 367 LEU A CA 1
ATOM 2917 C C . LEU A 1 367 ? -10.587 0.862 22.683 1.00 91.38 367 LEU A C 1
ATOM 2919 O O . LEU A 1 367 ? -11.103 0.642 23.783 1.00 91.38 367 LEU A O 1
ATOM 2923 N N . PRO A 1 368 ? -11.074 1.787 21.837 1.00 88.81 368 PRO A N 1
ATOM 2924 C CA . PRO A 1 368 ? -12.102 2.730 22.248 1.00 88.81 368 PRO A CA 1
ATOM 2925 C C . PRO A 1 368 ? -13.434 2.026 22.522 1.00 88.81 368 PRO A C 1
ATOM 2927 O O . PRO A 1 368 ? -13.769 1.007 21.913 1.00 88.81 368 PRO A O 1
ATOM 2930 N N . THR A 1 369 ? -14.213 2.573 23.454 1.00 87.69 369 THR A N 1
ATOM 2931 C CA . THR A 1 369 ? -15.475 1.976 23.926 1.00 87.69 369 THR A CA 1
ATOM 2932 C C . THR A 1 369 ? -16.557 1.924 22.848 1.00 87.69 369 THR A C 1
ATOM 2934 O O . THR A 1 369 ? -17.399 1.031 22.878 1.00 87.69 369 THR A O 1
ATOM 2937 N N . ASN A 1 370 ? -16.498 2.825 21.863 1.00 83.94 370 ASN A N 1
ATOM 2938 C CA . ASN A 1 370 ? -17.374 2.831 20.690 1.00 83.94 370 ASN A CA 1
ATOM 2939 C C . ASN A 1 370 ? -17.051 1.717 19.672 1.00 83.94 370 ASN A C 1
ATOM 2941 O O . ASN A 1 370 ? -17.806 1.526 18.720 1.00 83.94 370 ASN A O 1
ATOM 2945 N N . MET A 1 371 ? -15.946 0.980 19.841 1.00 92.56 371 MET A N 1
ATOM 2946 C CA . MET A 1 371 ? -15.647 -0.199 19.033 1.00 92.56 371 MET A CA 1
ATOM 2947 C C . MET A 1 371 ? -16.455 -1.404 19.555 1.00 92.56 371 MET A C 1
ATOM 2949 O O . MET A 1 371 ? -16.279 -1.798 20.716 1.00 92.56 371 MET A O 1
ATOM 2953 N N . PRO A 1 372 ? -17.291 -2.050 18.712 1.00 92.19 372 PRO A N 1
ATOM 2954 C CA . PRO A 1 372 ? -18.029 -3.252 19.091 1.00 92.19 372 PRO A CA 1
ATOM 2955 C C . PRO A 1 372 ? -17.139 -4.320 19.727 1.00 92.19 372 PRO A C 1
ATOM 2957 O O . PRO A 1 372 ? -16.003 -4.538 19.294 1.00 92.19 372 PRO A O 1
ATOM 2960 N N . LEU A 1 373 ? -17.663 -5.021 20.737 1.00 92.06 373 LEU A N 1
ATOM 2961 C CA . LEU A 1 373 ? -16.903 -6.009 21.509 1.00 92.06 373 LEU A CA 1
ATOM 2962 C C . LEU A 1 373 ? -16.252 -7.072 20.614 1.00 92.06 373 LEU A C 1
ATOM 2964 O O . LEU A 1 373 ? -15.090 -7.412 20.814 1.00 92.06 373 LEU A O 1
ATOM 2968 N N . GLN A 1 374 ? -16.960 -7.546 19.589 1.00 90.69 374 GLN A N 1
ATOM 2969 C CA . GLN A 1 374 ? -16.453 -8.542 18.644 1.00 90.69 374 GLN A CA 1
ATOM 2970 C C . GLN A 1 374 ? -15.210 -8.041 17.893 1.00 90.69 374 GLN A C 1
ATOM 2972 O O . GLN A 1 374 ? -14.262 -8.800 17.688 1.00 90.69 374 GLN A O 1
ATOM 2977 N N . LEU A 1 375 ? -15.182 -6.756 17.522 1.00 93.00 375 LEU A N 1
ATOM 2978 C CA . LEU A 1 375 ? -14.023 -6.142 16.874 1.00 93.00 375 LEU A CA 1
ATOM 2979 C C . LEU A 1 375 ? -12.886 -5.915 17.865 1.00 93.00 375 LEU A C 1
ATOM 2981 O O . LEU A 1 375 ? -11.732 -6.128 17.502 1.00 93.00 375 LEU A O 1
ATOM 2985 N N . ARG A 1 376 ? -13.195 -5.577 19.124 1.00 94.62 376 ARG A N 1
ATOM 2986 C CA . ARG A 1 376 ? -12.170 -5.478 20.170 1.00 94.62 376 ARG A CA 1
ATOM 2987 C C . ARG A 1 376 ? -11.485 -6.820 20.420 1.00 94.62 376 ARG A C 1
ATOM 2989 O O . ARG A 1 376 ? -10.260 -6.891 20.447 1.00 94.62 376 ARG A O 1
ATOM 2996 N N . VAL A 1 377 ? -12.266 -7.896 20.513 1.00 94.81 377 VAL A N 1
ATOM 2997 C CA . VAL A 1 377 ? -11.752 -9.270 20.626 1.00 94.81 377 VAL A CA 1
ATOM 2998 C C . VAL A 1 377 ? -10.898 -9.635 19.409 1.00 94.81 377 VAL A C 1
ATOM 3000 O O . VAL A 1 377 ? -9.816 -10.198 19.568 1.00 94.81 377 VAL A O 1
ATOM 3003 N N . LEU A 1 378 ? -11.341 -9.292 18.196 1.00 95.81 378 LEU A N 1
ATOM 3004 C CA . LEU A 1 378 ? -10.576 -9.544 16.975 1.00 95.81 378 LEU A CA 1
ATOM 3005 C C . LEU A 1 378 ? -9.228 -8.801 16.968 1.00 95.81 378 LEU A C 1
ATOM 3007 O O . LEU A 1 378 ? -8.211 -9.434 16.684 1.00 95.81 378 LEU A O 1
ATOM 3011 N N . SER A 1 379 ? -9.197 -7.516 17.339 1.00 95.81 379 SER A N 1
ATOM 3012 C CA . SER A 1 379 ? -7.956 -6.737 17.483 1.00 95.81 379 SER A CA 1
ATOM 3013 C C . SER A 1 379 ? -6.996 -7.383 18.485 1.00 95.81 379 SER A C 1
ATOM 3015 O O . SER A 1 379 ? -5.823 -7.588 18.173 1.00 95.81 379 SER A O 1
ATOM 3017 N N . SER A 1 380 ? -7.497 -7.809 19.649 1.00 94.75 380 SER A N 1
ATOM 3018 C CA . SER A 1 380 ? -6.689 -8.506 20.660 1.00 94.75 380 SER A CA 1
ATOM 3019 C C . SER A 1 380 ? -6.111 -9.835 20.159 1.00 94.75 380 SER A C 1
ATOM 3021 O O . SER A 1 380 ? -5.008 -10.217 20.546 1.00 94.75 380 SER A O 1
ATOM 3023 N N . LEU A 1 381 ? -6.814 -10.544 19.269 1.00 96.69 381 LEU A N 1
ATOM 3024 C CA . LEU A 1 381 ? -6.296 -11.764 18.639 1.00 96.69 381 LEU A CA 1
ATOM 3025 C C . LEU A 1 381 ? -5.214 -11.468 17.593 1.00 96.69 381 LEU A C 1
ATOM 3027 O O . LEU A 1 381 ? -4.257 -12.234 17.474 1.00 96.69 381 LEU A O 1
ATOM 3031 N N . CYS A 1 382 ? -5.314 -10.349 16.875 1.00 97.94 382 CYS A N 1
ATOM 3032 C CA . CYS A 1 382 ? -4.245 -9.869 15.995 1.00 97.94 382 CYS A CA 1
ATOM 3033 C C . CYS A 1 382 ? -2.968 -9.503 16.774 1.00 97.94 382 CYS A C 1
ATOM 3035 O O . CYS A 1 382 ? -1.870 -9.625 16.233 1.00 97.94 382 CYS A O 1
ATOM 3037 N N . TRP A 1 383 ? -3.094 -9.113 18.046 1.00 96.81 383 TRP A N 1
ATOM 3038 C CA . TRP A 1 383 ? -1.981 -8.716 18.918 1.00 96.81 383 TRP A CA 1
ATOM 3039 C C . TRP A 1 383 ? -1.460 -9.820 19.843 1.00 96.81 383 TRP A C 1
ATOM 3041 O O . TRP A 1 383 ? -0.750 -9.546 20.811 1.00 96.81 383 TRP A O 1
ATOM 3051 N N . LYS A 1 384 ? -1.751 -11.093 19.552 1.00 96.50 384 LYS A N 1
ATOM 3052 C CA . LYS A 1 384 ? -1.101 -12.201 20.262 1.00 96.50 384 LYS A CA 1
ATOM 3053 C C . LYS A 1 384 ? 0.418 -12.131 20.085 1.00 96.50 384 LYS A C 1
ATOM 3055 O O . LYS A 1 384 ? 0.921 -12.007 18.964 1.00 96.50 384 LYS A O 1
ATOM 3060 N N . ILE A 1 385 ? 1.1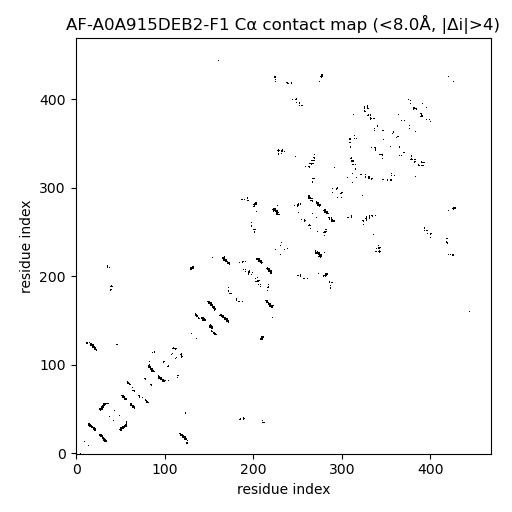50 -12.224 21.199 1.00 94.25 385 ILE A N 1
ATOM 3061 C CA . ILE A 1 385 ? 2.621 -12.178 21.209 1.00 94.25 385 ILE A CA 1
ATOM 3062 C C . ILE A 1 385 ? 3.188 -13.327 20.376 1.00 94.25 385 ILE A C 1
ATOM 3064 O O . ILE A 1 385 ? 4.018 -13.104 19.496 1.00 94.25 385 ILE A O 1
ATOM 3068 N N . ASN A 1 386 ? 2.678 -14.542 20.582 1.00 94.94 386 ASN A N 1
ATOM 3069 C CA . ASN A 1 386 ? 2.984 -15.672 19.721 1.00 94.94 386 ASN A CA 1
ATOM 3070 C C . ASN A 1 386 ? 2.330 -15.478 18.345 1.00 94.94 386 ASN A C 1
ATOM 3072 O O . ASN A 1 386 ? 1.108 -15.539 18.199 1.00 94.94 386 ASN A O 1
ATOM 3076 N N . SER A 1 387 ? 3.151 -15.281 17.314 1.00 95.69 387 SER A N 1
ATOM 3077 C CA . SER A 1 387 ? 2.677 -15.002 15.955 1.00 95.69 387 SER A CA 1
ATOM 3078 C C . SER A 1 387 ? 1.818 -16.125 15.365 1.00 95.69 387 SER A C 1
ATOM 3080 O O . SER A 1 387 ? 0.943 -15.851 14.543 1.00 95.69 387 SER A O 1
ATOM 3082 N N . LYS A 1 388 ? 2.005 -17.376 15.808 1.00 96.25 388 LYS A N 1
ATOM 3083 C CA . LYS A 1 388 ? 1.221 -18.532 15.342 1.00 96.25 388 LYS A CA 1
ATOM 3084 C C . LYS A 1 388 ? -0.240 -18.493 15.798 1.00 96.25 388 LYS A C 1
ATOM 3086 O O . LYS A 1 388 ? -1.090 -19.035 15.102 1.00 96.25 388 LYS A O 1
ATOM 3091 N N . GLU A 1 389 ? -0.529 -17.827 16.914 1.00 97.19 389 GLU A N 1
ATOM 3092 C CA . GLU A 1 389 ? -1.887 -17.693 17.465 1.00 97.19 389 GLU A CA 1
ATOM 3093 C C . GLU A 1 389 ? -2.707 -16.594 16.780 1.00 97.19 389 GLU A C 1
ATOM 3095 O O . GLU A 1 389 ? -3.927 -16.533 16.937 1.00 97.19 389 GLU A O 1
ATOM 3100 N N . ARG A 1 390 ? -2.055 -15.715 16.011 1.00 98.31 390 ARG A N 1
ATOM 3101 C CA . ARG A 1 390 ? -2.748 -14.666 15.259 1.00 98.31 390 ARG A CA 1
ATOM 3102 C C . ARG A 1 390 ? -3.570 -15.299 14.128 1.00 98.31 390 ARG A C 1
ATOM 3104 O O . ARG A 1 390 ? -3.073 -16.214 13.466 1.00 98.31 390 ARG A O 1
ATOM 3111 N N . PRO A 1 391 ? -4.795 -14.829 13.848 1.00 98.00 391 PRO A N 1
ATOM 3112 C CA . PRO A 1 391 ? -5.625 -15.391 12.784 1.00 98.00 391 PRO A CA 1
ATOM 3113 C C . PRO A 1 391 ? -5.041 -15.113 11.391 1.00 98.00 391 PRO A C 1
ATOM 3115 O O . PRO A 1 391 ? -4.338 -14.131 11.185 1.00 98.00 391 PRO A O 1
ATOM 3118 N N . GLU A 1 392 ? -5.360 -15.956 10.410 1.00 97.94 392 GLU A N 1
ATOM 3119 C CA . GLU A 1 392 ? -5.143 -15.617 8.995 1.00 97.94 392 GLU A CA 1
ATOM 3120 C C . GLU A 1 392 ? -6.202 -14.619 8.507 1.00 97.94 392 GLU A C 1
ATOM 3122 O O . GLU A 1 392 ? -7.315 -14.570 9.042 1.00 97.94 392 GLU A O 1
ATOM 3127 N N . PHE A 1 393 ? -5.910 -13.876 7.434 1.00 97.88 393 PHE A N 1
ATOM 3128 C CA . PHE A 1 393 ? -6.875 -12.927 6.860 1.00 97.88 393 PHE A CA 1
ATOM 3129 C C . PHE A 1 393 ? -8.193 -13.582 6.418 1.00 97.88 393 PHE A C 1
ATOM 3131 O O . PHE A 1 393 ? -9.230 -12.925 6.440 1.00 97.88 393 PHE A O 1
ATOM 3138 N N . ASP A 1 394 ? -8.193 -14.872 6.078 1.00 96.75 394 ASP A N 1
ATOM 3139 C CA . ASP A 1 394 ? -9.413 -15.652 5.844 1.00 96.75 394 ASP A CA 1
ATOM 3140 C C . ASP A 1 394 ? -10.356 -15.664 7.055 1.00 96.75 394 ASP A C 1
ATOM 3142 O O . ASP A 1 394 ? -11.543 -15.359 6.923 1.00 96.75 394 ASP A O 1
ATOM 3146 N N . VAL A 1 395 ? -9.813 -15.941 8.242 1.00 96.56 395 VAL A N 1
ATOM 3147 C CA . VAL A 1 395 ? -10.564 -15.973 9.505 1.00 96.56 395 VAL A CA 1
ATOM 3148 C C . VAL A 1 395 ? -11.002 -14.563 9.904 1.00 96.56 395 VAL A C 1
ATOM 3150 O O . VAL A 1 395 ? -12.127 -14.368 10.364 1.00 96.56 395 VAL A O 1
ATOM 3153 N N . ILE A 1 396 ? -10.146 -13.560 9.683 1.00 97.12 396 ILE A N 1
ATOM 3154 C CA . ILE A 1 396 ? -10.480 -12.144 9.911 1.00 97.12 396 ILE A CA 1
ATOM 3155 C C . ILE A 1 396 ? -11.688 -11.742 9.056 1.00 97.12 396 ILE A C 1
ATOM 3157 O O . ILE A 1 396 ? -12.653 -11.194 9.581 1.00 97.12 396 ILE A O 1
ATOM 3161 N N . ILE A 1 397 ? -11.681 -12.060 7.757 1.00 94.56 397 ILE A N 1
ATOM 3162 C CA . ILE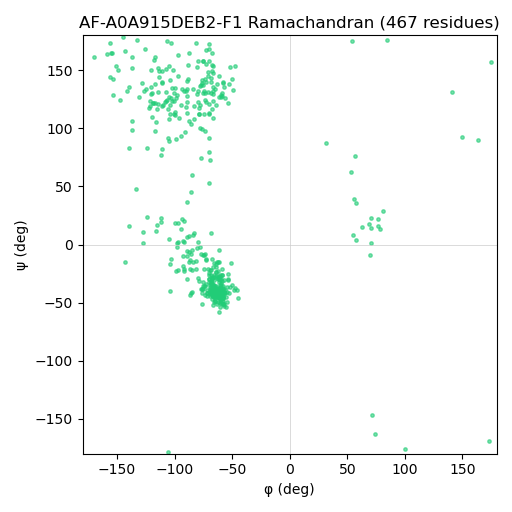 A 1 397 ? -12.792 -11.760 6.841 1.00 94.56 397 ILE A CA 1
ATOM 3163 C C . ILE A 1 397 ? -14.090 -12.426 7.308 1.00 94.56 397 ILE A C 1
ATOM 3165 O O . ILE A 1 397 ? -15.137 -11.783 7.280 1.00 94.56 397 ILE A O 1
ATOM 3169 N N . GLN A 1 398 ? -14.037 -13.689 7.737 1.00 91.44 398 GLN A N 1
ATOM 3170 C CA . GLN A 1 398 ? -15.212 -14.397 8.257 1.00 91.44 398 GLN A CA 1
ATOM 3171 C C . GLN A 1 398 ? -15.784 -13.703 9.498 1.00 91.44 398 GLN A C 1
ATOM 3173 O O . GLN A 1 398 ? -16.985 -13.457 9.557 1.00 91.44 398 GLN A O 1
ATOM 3178 N N . ARG A 1 399 ? -14.927 -13.316 10.449 1.00 91.62 399 ARG A N 1
ATOM 3179 C CA . ARG A 1 399 ? -15.352 -12.617 11.670 1.00 91.62 399 ARG A CA 1
ATOM 3180 C C . ARG A 1 399 ? -15.878 -11.210 11.420 1.00 91.62 399 ARG A C 1
ATOM 3182 O O . ARG A 1 399 ? -16.799 -10.797 12.107 1.00 91.62 399 ARG A O 1
ATOM 3189 N N . LEU A 1 400 ? -15.338 -10.496 10.432 1.00 87.38 400 LEU A N 1
ATOM 3190 C CA . LEU A 1 400 ? -15.861 -9.189 10.023 1.00 87.38 400 LEU A CA 1
ATOM 3191 C C . LEU A 1 400 ? -17.229 -9.286 9.327 1.00 87.38 400 LEU A C 1
ATOM 3193 O O . LEU A 1 400 ? -17.985 -8.322 9.361 1.00 87.38 400 LEU A O 1
ATOM 3197 N N . ASN A 1 401 ? -17.548 -10.420 8.691 1.00 79.38 401 ASN A N 1
ATOM 3198 C CA . ASN A 1 401 ? -18.856 -10.646 8.066 1.00 79.38 401 ASN A CA 1
ATOM 3199 C C . ASN A 1 401 ? -19.937 -11.092 9.068 1.00 79.38 401 ASN A C 1
ATOM 3201 O O . ASN A 1 401 ? -21.118 -10.977 8.753 1.00 79.38 401 ASN A O 1
ATOM 3205 N N . TYR A 1 402 ? -19.563 -11.637 10.231 1.00 57.41 402 TYR A N 1
ATOM 3206 C CA . TYR A 1 402 ? -20.523 -12.133 11.216 1.00 57.41 402 TYR A CA 1
ATOM 3207 C C . TYR A 1 402 ? -21.163 -10.961 11.970 1.00 57.41 402 TYR A C 1
ATOM 3209 O O . TYR A 1 402 ? -20.570 -10.407 12.897 1.00 57.41 402 TYR A O 1
ATOM 3217 N N . GLN A 1 403 ? -22.374 -10.579 11.565 1.00 54.50 403 GLN A N 1
ATOM 3218 C CA . GLN A 1 403 ? -23.232 -9.691 12.345 1.00 54.50 403 GLN A CA 1
ATOM 3219 C C . GLN A 1 403 ? -24.154 -10.526 13.247 1.00 54.50 403 GLN A C 1
ATOM 3221 O O . GLN A 1 403 ? -24.774 -11.470 12.755 1.00 54.50 403 GLN A O 1
ATOM 3226 N N . PRO A 1 404 ? -24.277 -10.213 14.549 1.00 38.59 404 PRO A N 1
ATOM 3227 C CA . PRO A 1 404 ? -25.350 -10.769 15.358 1.00 38.59 404 PRO A CA 1
ATOM 3228 C C . PRO A 1 404 ? -26.691 -10.207 14.859 1.00 38.59 404 PRO A C 1
ATOM 3230 O O . PRO A 1 404 ? -26.958 -9.020 15.005 1.00 38.59 404 PRO A O 1
ATOM 3233 N N . SER A 1 405 ? -27.477 -11.077 14.217 1.00 36.53 405 SER A N 1
ATOM 3234 C CA . SER A 1 405 ? -28.937 -11.014 14.045 1.00 36.53 405 SER A CA 1
ATOM 3235 C C . SER A 1 405 ? -29.570 -9.614 13.952 1.00 36.53 405 SER A C 1
ATOM 3237 O O . SER A 1 405 ? -30.108 -9.094 14.926 1.00 36.53 405 SER A O 1
ATOM 3239 N N . SER A 1 406 ? -29.618 -9.073 12.739 1.00 34.53 406 SER A N 1
ATOM 3240 C CA . SER A 1 406 ? -30.839 -8.436 12.231 1.00 34.53 406 SER A CA 1
ATOM 3241 C C . SER A 1 406 ? -31.342 -9.299 11.066 1.00 34.53 406 SER A C 1
ATOM 3243 O O . SER A 1 406 ? -30.550 -9.974 10.410 1.00 34.53 406 SER A O 1
ATOM 3245 N N . SER A 1 407 ? -32.659 -9.410 10.936 1.00 32.50 407 SER A N 1
ATOM 3246 C CA . SER A 1 407 ? -33.412 -10.407 10.161 1.00 32.50 407 SER A CA 1
ATOM 3247 C C . SER A 1 407 ? -32.934 -10.654 8.712 1.00 32.50 407 SER A C 1
ATOM 3249 O O . SER A 1 407 ? -32.412 -9.740 8.078 1.00 32.50 407 SER A O 1
ATOM 3251 N N . PRO A 1 408 ? -33.175 -11.857 8.138 1.00 35.41 408 PRO A N 1
ATOM 3252 C CA . PRO A 1 408 ? -32.761 -12.208 6.770 1.00 35.41 408 PRO A CA 1
ATOM 3253 C C . PRO A 1 408 ? -33.466 -11.411 5.659 1.00 35.41 408 PRO A C 1
ATOM 3255 O O . PRO A 1 408 ? -32.974 -11.388 4.534 1.00 35.41 408 PRO A O 1
ATOM 3258 N N . ASP A 1 409 ? -34.573 -10.733 5.967 1.00 36.00 409 ASP A N 1
ATOM 3259 C CA . ASP A 1 409 ? -35.373 -9.969 5.010 1.00 36.00 409 ASP A CA 1
ATOM 3260 C C . ASP A 1 409 ? -35.263 -8.466 5.267 1.00 36.00 409 ASP A C 1
ATOM 3262 O O . ASP A 1 409 ? -36.098 -7.874 5.939 1.00 36.00 409 ASP A O 1
ATOM 32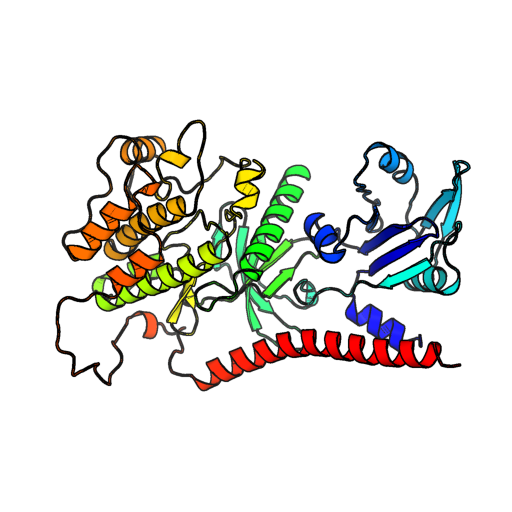66 N N . SER A 1 410 ? -34.186 -7.867 4.755 1.00 31.73 410 SER A N 1
ATOM 3267 C CA . SER A 1 410 ? -34.161 -6.542 4.112 1.00 31.73 410 SER A CA 1
ATOM 3268 C C . SER A 1 410 ? -32.713 -6.053 4.039 1.00 31.73 410 SER A C 1
ATOM 3270 O O . SER A 1 410 ? -32.226 -5.350 4.922 1.00 31.73 410 SER A O 1
ATOM 3272 N N . MET A 1 411 ? -32.005 -6.371 2.956 1.00 34.28 411 MET A N 1
ATOM 3273 C CA . MET A 1 411 ? -30.995 -5.425 2.479 1.00 34.28 411 MET A CA 1
ATOM 3274 C C . MET A 1 411 ? -31.785 -4.210 1.980 1.00 34.28 411 MET A C 1
ATOM 3276 O O . MET A 1 411 ? -32.576 -4.389 1.050 1.00 34.28 411 MET A O 1
ATOM 3280 N N . PRO A 1 412 ? -31.641 -3.006 2.566 1.00 36.97 412 PRO A N 1
ATOM 3281 C CA . PRO A 1 412 ? -32.308 -1.835 2.025 1.00 36.97 412 PRO A CA 1
ATOM 3282 C C . PRO A 1 412 ? -31.882 -1.694 0.562 1.00 36.97 412 PRO A C 1
ATOM 3284 O O . PRO A 1 412 ? -30.691 -1.709 0.239 1.00 36.97 412 PRO A O 1
ATOM 3287 N N . VAL A 1 413 ? -32.869 -1.609 -0.329 1.00 42.19 413 VAL A N 1
ATOM 3288 C CA . VAL A 1 413 ? -32.666 -1.391 -1.771 1.00 42.19 413 VAL A CA 1
ATOM 3289 C C . VAL A 1 413 ? -31.903 -0.072 -2.007 1.00 42.19 413 VAL A C 1
ATOM 3291 O O . VAL A 1 413 ? -31.179 0.063 -2.996 1.00 42.19 413 VAL A O 1
ATOM 3294 N N . ASP A 1 414 ? -31.943 0.836 -1.026 1.00 47.53 414 ASP A N 1
ATOM 3295 C CA . ASP A 1 414 ? -31.050 1.981 -0.904 1.00 47.53 414 ASP A CA 1
ATOM 3296 C C . ASP A 1 414 ? -29.718 1.605 -0.246 1.00 47.53 414 ASP A C 1
ATOM 3298 O O . ASP A 1 414 ? -29.592 1.363 0.955 1.00 47.53 414 ASP A O 1
ATOM 3302 N N . ARG A 1 415 ? -28.679 1.582 -1.081 1.00 51.38 415 ARG A N 1
ATOM 3303 C CA . ARG A 1 415 ? -27.284 1.350 -0.692 1.00 51.38 415 ARG A CA 1
ATOM 3304 C C . ARG A 1 415 ? -26.887 2.326 0.438 1.00 51.38 415 ARG A C 1
ATOM 3306 O O . ARG A 1 415 ? -27.218 3.507 0.334 1.00 51.38 415 ARG A O 1
ATOM 3313 N N . PRO A 1 416 ? -26.153 1.890 1.481 1.00 54.41 416 PRO A N 1
ATOM 3314 C CA . PRO A 1 416 ? -25.866 2.742 2.633 1.00 54.41 416 PRO A CA 1
ATOM 3315 C C . PRO A 1 416 ? -25.158 4.042 2.220 1.00 54.41 416 PRO A C 1
ATOM 3317 O O . PRO A 1 416 ? -24.235 4.025 1.398 1.00 54.41 416 PRO A O 1
ATOM 3320 N N . LYS A 1 417 ? -25.610 5.169 2.789 1.00 71.12 417 LYS A N 1
ATOM 3321 C CA . LYS A 1 417 ? -25.067 6.523 2.580 1.00 71.12 417 LYS A CA 1
ATOM 3322 C C . LYS A 1 417 ? -23.678 6.646 3.225 1.00 71.12 417 LYS A C 1
ATOM 3324 O O . LYS A 1 417 ? -23.526 7.233 4.288 1.00 71.12 417 LYS A O 1
ATOM 3329 N N . PHE A 1 418 ? -22.671 6.019 2.621 1.00 86.50 418 PHE A N 1
ATOM 3330 C CA . PHE A 1 418 ? -21.282 6.118 3.069 1.00 86.50 418 PHE A CA 1
ATOM 3331 C C . PHE A 1 418 ? -20.661 7.438 2.624 1.00 86.50 418 PHE A C 1
ATOM 3333 O O . PHE A 1 418 ? -20.769 7.823 1.455 1.00 86.50 418 PHE A O 1
ATOM 3340 N N . THR A 1 419 ? -19.931 8.080 3.530 1.00 90.75 419 THR A N 1
ATOM 3341 C CA . THR A 1 419 ? -19.265 9.366 3.287 1.00 90.75 419 THR A CA 1
ATOM 3342 C C . THR A 1 419 ? -18.234 9.299 2.158 1.00 90.75 419 THR A C 1
ATOM 3344 O O . THR A 1 419 ? -18.009 10.288 1.461 1.00 90.75 419 THR A O 1
ATOM 3347 N N . ILE A 1 420 ? -17.633 8.132 1.907 1.00 87.75 420 ILE A N 1
ATOM 3348 C CA . ILE A 1 420 ? -16.713 7.905 0.783 1.00 87.75 420 ILE A CA 1
ATOM 3349 C C . ILE A 1 420 ? -17.362 8.166 -0.585 1.00 87.75 420 ILE A C 1
ATOM 3351 O O . ILE A 1 420 ? -16.674 8.547 -1.530 1.00 87.75 420 ILE A O 1
ATOM 3355 N N . PHE A 1 421 ? -18.678 7.969 -0.707 1.00 87.25 421 PHE A N 1
ATOM 3356 C CA . PHE A 1 421 ? -19.427 8.186 -1.948 1.00 87.25 421 PHE A CA 1
ATOM 3357 C C . PHE A 1 421 ? -19.913 9.629 -2.117 1.00 87.25 421 PHE A C 1
ATOM 3359 O O . PHE A 1 421 ? -20.425 9.972 -3.180 1.00 87.25 421 PHE A O 1
ATOM 3366 N N . GLU A 1 422 ? -19.734 10.463 -1.095 1.00 89.19 422 GLU A N 1
ATOM 3367 C CA . GLU A 1 422 ? -20.051 11.895 -1.109 1.00 89.19 422 GLU A CA 1
ATOM 3368 C C . GLU A 1 422 ? -18.843 12.746 -1.524 1.00 89.19 422 GLU A C 1
ATOM 3370 O O . GLU A 1 422 ? -18.972 13.945 -1.762 1.00 89.19 422 GLU A O 1
ATOM 3375 N N . LEU A 1 423 ? -17.655 12.138 -1.620 1.00 88.06 423 LEU A N 1
ATOM 3376 C CA . LEU A 1 423 ? -16.451 12.820 -2.079 1.00 88.06 423 LEU A CA 1
ATOM 3377 C C . LEU A 1 423 ? -16.645 13.307 -3.530 1.00 88.06 423 LEU A C 1
ATOM 3379 O O . LEU A 1 423 ? -16.914 12.482 -4.404 1.00 88.06 423 LEU A O 1
ATOM 3383 N N . PRO A 1 424 ? -16.415 14.600 -3.844 1.00 89.56 424 PRO A N 1
ATOM 3384 C CA . PRO A 1 424 ? -16.620 15.139 -5.197 1.00 89.56 424 PRO A CA 1
ATOM 3385 C C . PRO A 1 424 ? -15.793 14.440 -6.285 1.00 89.56 424 PRO A C 1
ATOM 3387 O O . PRO A 1 424 ? -16.155 14.422 -7.458 1.00 89.56 424 PRO A O 1
ATOM 3390 N N . CYS A 1 425 ? -14.656 13.855 -5.902 1.00 87.94 425 CYS A N 1
ATOM 3391 C CA . CYS A 1 425 ? -13.767 13.122 -6.797 1.00 87.94 425 CYS A CA 1
ATOM 3392 C C . CYS A 1 425 ? -14.162 11.649 -7.009 1.00 87.94 425 CYS A C 1
ATOM 3394 O O . CYS A 1 425 ? -13.523 10.956 -7.812 1.00 87.94 425 CYS A O 1
ATOM 3396 N N . VAL A 1 426 ? -15.183 11.163 -6.298 1.00 84.31 426 VAL A N 1
ATOM 3397 C CA . VAL A 1 426 ? -15.689 9.795 -6.380 1.00 84.31 426 VAL A CA 1
ATOM 3398 C C . VAL A 1 426 ? -16.936 9.762 -7.254 1.00 84.31 426 VAL A C 1
ATOM 3400 O O . VAL A 1 426 ? -18.006 10.227 -6.881 1.00 84.31 426 VAL A O 1
ATOM 3403 N N . ASN A 1 427 ? -16.815 9.131 -8.419 1.00 82.12 427 ASN A N 1
ATOM 3404 C CA . ASN A 1 427 ? -17.940 8.817 -9.286 1.00 82.12 427 ASN A CA 1
ATOM 3405 C C . ASN A 1 427 ? -18.257 7.318 -9.196 1.00 82.12 427 ASN A C 1
ATOM 3407 O O . ASN A 1 427 ? -17.722 6.494 -9.939 1.00 82.12 427 ASN A O 1
ATOM 3411 N N . TYR A 1 428 ? -19.123 6.953 -8.252 1.00 68.19 428 TYR A N 1
ATOM 3412 C CA . TYR A 1 428 ? -19.537 5.563 -8.033 1.00 68.19 428 TYR A CA 1
ATOM 3413 C C . TYR A 1 428 ? -20.739 5.131 -8.893 1.00 68.19 428 TYR A C 1
ATOM 3415 O O . TYR A 1 428 ? -21.004 3.930 -8.997 1.00 68.19 428 TYR A O 1
ATOM 3423 N N . ARG A 1 429 ? -21.472 6.089 -9.487 1.00 58.56 429 ARG A N 1
ATOM 3424 C CA . ARG A 1 429 ? -22.722 5.877 -10.247 1.00 58.56 429 ARG A CA 1
ATOM 3425 C C . ARG A 1 429 ? -22.511 5.567 -11.726 1.00 58.56 429 ARG A C 1
ATOM 3427 O O . ARG A 1 429 ? -23.488 5.450 -12.455 1.00 58.56 429 ARG A O 1
ATOM 3434 N N . ASP A 1 430 ? -21.270 5.370 -12.159 1.00 48.91 430 ASP A N 1
ATOM 3435 C CA . ASP A 1 430 ? -20.946 5.064 -13.551 1.00 48.91 430 ASP A CA 1
ATOM 3436 C C . ASP A 1 430 ? -20.422 3.616 -13.740 1.00 48.91 430 ASP A C 1
ATOM 3438 O O . ASP A 1 430 ? -19.213 3.378 -13.879 1.00 48.91 430 ASP A O 1
ATOM 3442 N N . PRO A 1 431 ? -21.315 2.600 -13.719 1.00 44.16 431 PRO A N 1
ATOM 3443 C CA . PRO A 1 431 ? -20.968 1.215 -14.037 1.00 44.16 431 PRO A CA 1
ATOM 3444 C C . PRO A 1 431 ? -20.428 1.050 -15.462 1.00 44.16 431 PRO A C 1
ATOM 3446 O O . PRO A 1 431 ? -19.600 0.168 -15.701 1.00 44.16 431 PRO A O 1
ATOM 3449 N N . LEU A 1 432 ? -20.883 1.892 -16.396 1.00 38.22 432 LEU A N 1
ATOM 3450 C CA . LEU A 1 432 ? -20.526 1.835 -17.812 1.00 38.22 432 LEU A CA 1
ATOM 3451 C C . LEU A 1 432 ? -19.082 2.285 -18.027 1.00 38.22 432 LEU A C 1
ATOM 3453 O O . LEU A 1 432 ? -18.337 1.587 -18.708 1.00 38.22 432 LEU A O 1
ATOM 3457 N N . THR A 1 433 ? -18.626 3.342 -17.360 1.00 47.88 433 THR A N 1
ATOM 3458 C CA . THR A 1 433 ? -17.219 3.771 -17.382 1.00 47.88 433 THR A CA 1
ATOM 3459 C C . THR A 1 433 ? -16.313 2.803 -16.633 1.00 47.88 433 THR A C 1
ATOM 3461 O O . THR A 1 433 ? -15.165 2.618 -17.032 1.00 47.88 433 THR A O 1
ATOM 3464 N N . ARG A 1 434 ? -16.806 2.099 -15.606 1.00 47.53 434 ARG A N 1
ATOM 3465 C CA . ARG A 1 434 ? -16.049 1.022 -14.952 1.00 47.53 434 ARG A CA 1
ATOM 3466 C C . ARG A 1 434 ? -15.839 -0.176 -15.880 1.00 47.53 434 ARG A C 1
ATOM 3468 O O . ARG A 1 434 ? -14.698 -0.588 -16.064 1.00 47.53 434 ARG A O 1
ATOM 3475 N N . ALA A 1 435 ? -16.900 -0.703 -16.488 1.00 44.88 435 ALA A N 1
ATOM 3476 C CA . ALA A 1 435 ? -16.803 -1.822 -17.424 1.00 44.88 435 ALA A CA 1
ATOM 3477 C C . ALA A 1 435 ? -16.065 -1.424 -18.711 1.00 44.88 435 ALA A C 1
ATOM 3479 O O . ALA A 1 435 ? -15.248 -2.195 -19.203 1.00 44.88 435 ALA A O 1
ATOM 3480 N N . ALA A 1 436 ? -16.276 -0.209 -19.224 1.00 42.25 436 ALA A N 1
ATOM 3481 C CA . ALA A 1 436 ? -15.584 0.309 -20.399 1.00 42.25 436 ALA A CA 1
ATOM 3482 C C . ALA A 1 436 ? -14.108 0.601 -20.116 1.00 42.25 436 ALA A C 1
ATOM 3484 O O . ALA A 1 436 ? -13.280 0.241 -20.941 1.00 42.25 436 ALA A O 1
ATOM 3485 N N . ASN A 1 437 ? -13.728 1.169 -18.964 1.00 47.44 437 ASN A N 1
ATOM 3486 C CA . ASN A 1 437 ? -12.315 1.361 -18.618 1.00 47.44 437 ASN A CA 1
ATOM 3487 C C . ASN A 1 437 ? -11.631 0.036 -18.282 1.00 47.44 437 ASN A C 1
ATOM 3489 O O . ASN A 1 437 ? -10.519 -0.186 -18.750 1.00 47.44 437 ASN A O 1
ATOM 3493 N N . GLU A 1 438 ? -12.269 -0.870 -17.534 1.00 50.31 438 GLU A N 1
ATOM 3494 C CA . GLU A 1 438 ? -11.730 -2.212 -17.275 1.00 50.31 438 GLU A CA 1
ATOM 3495 C C . GLU A 1 438 ? -11.601 -3.007 -18.587 1.00 50.31 438 GLU A C 1
ATOM 3497 O O . GLU A 1 438 ? -10.537 -3.562 -18.836 1.00 50.31 438 GLU A O 1
ATOM 3502 N N . SER A 1 439 ? -12.591 -2.967 -19.487 1.00 43.09 439 SER A N 1
ATOM 3503 C CA . SER A 1 439 ? -12.559 -3.617 -20.811 1.00 43.09 439 SER A CA 1
ATOM 3504 C C . SER A 1 439 ? -11.559 -2.964 -21.776 1.00 43.09 439 SER A C 1
ATOM 3506 O O . SER A 1 439 ? -10.797 -3.659 -22.452 1.00 43.09 439 SER A O 1
ATOM 3508 N N . ARG A 1 440 ? -11.456 -1.629 -21.807 1.00 47.53 440 ARG A N 1
ATOM 3509 C CA . ARG A 1 440 ? -10.452 -0.876 -22.587 1.00 47.53 440 ARG A CA 1
ATOM 3510 C C . ARG A 1 440 ? -9.039 -1.133 -22.054 1.00 47.53 440 ARG A C 1
ATOM 3512 O O . ARG A 1 440 ? -8.111 -1.295 -22.833 1.00 47.53 440 ARG A O 1
ATOM 3519 N N . LEU A 1 441 ? -8.862 -1.289 -20.743 1.00 48.31 441 LEU A N 1
ATOM 3520 C CA . LEU A 1 441 ? -7.581 -1.655 -20.121 1.00 48.31 441 LEU A CA 1
ATOM 3521 C C . LEU A 1 441 ? -7.257 -3.159 -20.223 1.00 48.31 441 LEU A C 1
ATOM 3523 O O . LEU A 1 441 ? -6.081 -3.529 -20.289 1.00 48.31 441 LEU A O 1
ATOM 3527 N N . GLU A 1 442 ? -8.251 -4.046 -20.234 1.00 48.59 442 GLU A N 1
ATOM 3528 C CA . GLU A 1 442 ? -8.076 -5.487 -20.451 1.00 48.59 442 GLU A CA 1
ATOM 3529 C C . GLU A 1 442 ? -7.797 -5.808 -21.916 1.00 48.59 442 GLU A C 1
ATOM 3531 O O . GLU A 1 442 ? -6.939 -6.645 -22.197 1.00 48.59 442 GLU A O 1
ATOM 3536 N N . SER A 1 443 ? -8.446 -5.123 -22.858 1.00 43.31 443 SER A N 1
ATOM 3537 C CA . SER A 1 443 ? -8.132 -5.207 -24.289 1.00 43.31 443 SER A CA 1
ATOM 3538 C C . SER A 1 443 ? -6.696 -4.753 -24.573 1.00 43.31 443 SER A C 1
ATOM 3540 O O . SER A 1 443 ? -6.002 -5.430 -25.329 1.00 43.31 443 SER A O 1
ATOM 3542 N N . ILE A 1 444 ? -6.165 -3.746 -23.867 1.00 48.12 444 ILE A N 1
ATOM 3543 C CA . ILE A 1 444 ? -4.729 -3.384 -23.900 1.00 48.12 444 ILE A CA 1
ATOM 3544 C C . ILE A 1 444 ? -3.823 -4.568 -23.495 1.00 48.12 444 ILE A C 1
ATOM 3546 O O . ILE A 1 444 ? -2.796 -4.843 -24.131 1.00 48.12 444 ILE A O 1
ATOM 3550 N N . ILE A 1 445 ? -4.201 -5.324 -22.460 1.00 44.06 445 ILE A N 1
ATOM 3551 C CA . ILE A 1 445 ? -3.443 -6.496 -21.980 1.00 44.06 445 ILE A CA 1
ATOM 3552 C C . ILE A 1 445 ? -3.635 -7.714 -22.907 1.00 44.06 445 ILE A C 1
ATOM 3554 O O . ILE A 1 445 ? -2.691 -8.464 -23.173 1.00 44.06 445 ILE A O 1
ATOM 3558 N N . ARG A 1 446 ? -4.841 -7.925 -23.438 1.00 42.62 446 ARG A N 1
ATOM 3559 C CA . ARG A 1 446 ? -5.172 -9.053 -24.321 1.00 42.62 446 ARG A CA 1
ATOM 3560 C C . ARG A 1 446 ? -4.609 -8.875 -25.724 1.00 42.62 446 ARG A C 1
ATOM 3562 O O . ARG A 1 446 ? -4.151 -9.859 -26.293 1.00 42.62 446 ARG A O 1
ATOM 3569 N N . ILE A 1 447 ? -4.553 -7.663 -26.273 1.00 43.28 447 ILE A N 1
ATOM 3570 C CA . ILE A 1 447 ? -3.955 -7.394 -27.593 1.00 43.28 447 ILE A CA 1
ATOM 3571 C C . ILE A 1 447 ? -2.431 -7.580 -27.545 1.00 43.28 447 ILE A C 1
ATOM 3573 O O . ILE A 1 447 ? -1.850 -8.151 -28.471 1.00 43.28 447 ILE A O 1
ATOM 3577 N N . SER A 1 448 ? -1.774 -7.215 -26.439 1.00 40.38 448 SER A N 1
ATOM 3578 C CA . SER A 1 448 ? -0.337 -7.468 -26.242 1.00 40.38 448 SER A CA 1
ATOM 3579 C C . SER A 1 448 ? -0.008 -8.964 -26.064 1.00 40.38 448 SER A C 1
ATOM 3581 O O . SER A 1 448 ? 0.994 -9.445 -26.603 1.00 40.38 448 SER A O 1
ATOM 3583 N N . ALA A 1 449 ? -0.882 -9.745 -25.416 1.00 37.22 449 ALA A N 1
ATOM 3584 C CA . ALA A 1 449 ? -0.778 -11.210 -25.350 1.00 37.22 449 ALA A CA 1
ATOM 3585 C C . ALA A 1 449 ? -1.185 -11.916 -26.666 1.00 37.22 449 ALA A C 1
ATOM 3587 O O . ALA A 1 449 ? -0.572 -12.907 -27.074 1.00 37.22 449 ALA A O 1
ATOM 3588 N N . GLY A 1 450 ? -2.186 -11.384 -27.369 1.00 36.31 450 GLY A N 1
ATOM 3589 C CA . GLY A 1 450 ? -2.731 -11.891 -28.630 1.00 36.31 450 GLY A CA 1
ATOM 3590 C C . GLY A 1 450 ? -1.790 -11.680 -29.814 1.00 36.31 450 GLY A C 1
ATOM 3591 O O . GLY A 1 450 ? -1.599 -12.602 -30.607 1.00 36.31 450 GLY A O 1
ATOM 3592 N N . ARG A 1 451 ? -1.099 -10.531 -29.891 1.00 40.44 451 ARG A N 1
ATOM 3593 C CA . ARG A 1 451 ? -0.003 -10.297 -30.854 1.00 40.44 451 ARG A CA 1
ATOM 3594 C C . ARG A 1 451 ? 1.155 -11.278 -30.638 1.00 40.44 451 ARG A C 1
ATOM 3596 O O . ARG A 1 451 ? 1.705 -11.784 -31.615 1.00 40.44 451 ARG A O 1
ATOM 3603 N N . ARG A 1 452 ? 1.479 -11.631 -29.383 1.00 42.00 452 ARG A N 1
ATOM 3604 C CA . ARG A 1 452 ? 2.472 -12.678 -29.059 1.00 42.00 452 ARG A CA 1
ATOM 3605 C C . ARG A 1 452 ? 2.020 -14.072 -29.506 1.00 42.00 452 ARG A C 1
ATOM 3607 O O . ARG A 1 452 ? 2.818 -14.786 -30.109 1.00 42.00 452 ARG A O 1
ATOM 3614 N N . ARG A 1 453 ? 0.755 -14.451 -29.276 1.00 40.69 453 ARG A N 1
ATOM 3615 C CA . ARG A 1 453 ? 0.198 -15.742 -29.735 1.00 40.69 453 ARG A CA 1
ATOM 3616 C C . ARG A 1 453 ? 0.112 -15.832 -31.262 1.00 40.69 453 ARG A C 1
ATOM 3618 O O . ARG A 1 453 ? 0.541 -16.839 -31.812 1.00 40.69 453 ARG A O 1
ATOM 3625 N N . ARG A 1 454 ? -0.352 -14.784 -31.956 1.00 41.72 454 ARG A N 1
ATOM 3626 C CA . ARG A 1 454 ? -0.411 -14.743 -33.432 1.00 41.72 454 ARG A CA 1
ATOM 3627 C C . ARG A 1 454 ? 0.982 -14.777 -34.072 1.00 41.72 454 ARG A C 1
ATOM 3629 O O . ARG A 1 454 ? 1.169 -15.531 -35.021 1.00 41.72 454 ARG A O 1
ATOM 3636 N N . LYS A 1 455 ? 1.981 -14.071 -33.514 1.00 45.62 455 LYS A N 1
ATOM 3637 C CA . LYS A 1 455 ? 3.389 -14.192 -33.952 1.00 45.62 455 LYS A CA 1
ATOM 3638 C C . LYS A 1 455 ? 3.964 -15.593 -33.690 1.00 45.62 455 LYS A C 1
ATOM 3640 O O . LYS A 1 455 ? 4.674 -16.107 -34.543 1.00 45.62 455 LYS A O 1
ATOM 3645 N N . LYS A 1 456 ? 3.629 -16.245 -32.566 1.00 41.94 456 LYS A N 1
ATOM 3646 C CA . LYS A 1 456 ? 4.054 -17.632 -32.271 1.00 41.94 456 LYS A CA 1
ATOM 3647 C C . LYS A 1 456 ? 3.391 -18.658 -33.207 1.00 41.94 456 LYS A C 1
ATOM 3649 O O . LYS A 1 456 ? 4.062 -19.579 -33.653 1.00 41.94 456 LYS A O 1
ATOM 3654 N N . LYS A 1 457 ? 2.109 -18.471 -33.550 1.00 40.38 457 LYS A N 1
ATOM 3655 C CA . LYS A 1 457 ? 1.349 -19.356 -34.453 1.00 40.38 457 LYS A CA 1
ATOM 3656 C C . LYS A 1 457 ? 1.799 -19.220 -35.916 1.00 40.38 457 LYS A C 1
ATOM 3658 O O . LYS A 1 457 ? 2.070 -20.233 -36.544 1.00 40.38 457 LYS A O 1
ATOM 3663 N N . ARG A 1 458 ? 2.001 -17.988 -36.414 1.00 45.62 458 ARG A N 1
ATOM 3664 C CA . ARG A 1 458 ? 2.621 -17.739 -37.735 1.00 45.62 458 ARG A CA 1
ATOM 3665 C C . ARG A 1 458 ? 4.043 -18.307 -37.825 1.00 45.62 458 ARG A C 1
ATOM 3667 O O . ARG A 1 458 ? 4.423 -18.817 -38.866 1.00 45.62 458 ARG A O 1
ATOM 3674 N N . ARG A 1 459 ? 4.806 -18.273 -36.727 1.00 45.00 459 ARG A N 1
ATOM 3675 C CA . ARG A 1 459 ? 6.156 -18.851 -36.646 1.00 45.00 459 ARG A CA 1
ATOM 3676 C C . ARG A 1 459 ? 6.163 -20.381 -36.728 1.00 45.00 459 ARG A C 1
ATOM 3678 O O . ARG A 1 459 ? 7.000 -20.908 -37.438 1.00 45.00 459 ARG A O 1
ATOM 3685 N N . MET A 1 460 ? 5.238 -21.084 -36.066 1.00 47.44 460 MET A N 1
ATOM 3686 C CA . MET A 1 460 ? 5.124 -22.545 -36.239 1.00 47.44 460 MET A CA 1
ATOM 3687 C C . MET A 1 460 ? 4.676 -22.929 -37.655 1.00 47.44 460 MET A C 1
ATOM 3689 O O . MET A 1 460 ? 5.149 -23.916 -38.192 1.00 47.44 460 MET A O 1
ATOM 3693 N N . GLN A 1 461 ? 3.820 -22.123 -38.290 1.00 43.38 461 GLN A N 1
ATOM 3694 C CA . GLN A 1 461 ? 3.403 -22.361 -39.678 1.00 43.38 461 GLN A CA 1
ATOM 3695 C C . GLN A 1 461 ? 4.517 -22.104 -40.705 1.00 43.38 461 GLN A C 1
ATOM 3697 O O . GLN A 1 461 ? 4.521 -22.739 -41.750 1.00 43.38 461 GLN A O 1
ATOM 3702 N N . LEU A 1 462 ? 5.445 -21.184 -40.420 1.00 44.38 462 LEU A N 1
ATOM 3703 C CA . LEU A 1 462 ? 6.628 -20.943 -41.254 1.00 44.38 462 LEU A CA 1
ATOM 3704 C C . LEU A 1 462 ? 7.693 -22.033 -41.072 1.00 44.38 462 LEU A C 1
ATOM 3706 O O . LEU A 1 462 ? 8.267 -22.451 -42.064 1.00 44.38 462 LEU A O 1
ATOM 3710 N N . ILE A 1 463 ? 7.897 -22.528 -39.843 1.00 45.72 463 ILE A N 1
ATOM 3711 C CA . ILE A 1 463 ? 8.830 -23.634 -39.550 1.00 45.72 463 ILE A CA 1
ATOM 3712 C C . ILE A 1 463 ? 8.351 -24.937 -40.213 1.00 45.72 463 ILE A C 1
ATOM 3714 O O . ILE A 1 463 ? 9.105 -25.563 -40.943 1.00 45.72 463 ILE A O 1
ATOM 3718 N N . ASN A 1 464 ? 7.061 -25.269 -40.104 1.00 40.84 464 ASN A N 1
ATOM 3719 C CA . ASN A 1 464 ? 6.504 -26.456 -40.765 1.00 40.84 464 ASN A CA 1
ATOM 3720 C C . ASN A 1 464 ? 6.480 -26.375 -42.306 1.00 40.84 464 ASN A C 1
ATOM 3722 O O . ASN A 1 464 ? 6.192 -27.372 -42.956 1.00 40.84 464 ASN A O 1
ATOM 3726 N N . ARG A 1 465 ? 6.708 -25.197 -42.905 1.00 41.22 465 ARG A N 1
ATOM 3727 C CA . ARG A 1 465 ? 6.841 -25.045 -44.365 1.00 41.22 465 ARG A CA 1
ATOM 3728 C C . ARG A 1 465 ? 8.289 -25.150 -44.841 1.00 41.22 465 ARG A C 1
ATOM 3730 O O . ARG A 1 465 ? 8.489 -25.457 -46.005 1.00 41.22 465 ARG A O 1
ATOM 3737 N N . SER A 1 466 ? 9.264 -24.894 -43.971 1.00 42.44 466 SER A N 1
ATOM 3738 C CA . SER A 1 466 ? 10.690 -25.077 -44.266 1.00 42.44 466 SER A CA 1
ATOM 3739 C C . SER A 1 466 ? 11.179 -26.514 -44.060 1.00 42.44 466 SER A C 1
ATOM 3741 O O . SER A 1 466 ? 12.235 -26.844 -44.572 1.00 42.44 466 SER A O 1
ATOM 3743 N N . ASP A 1 467 ? 10.406 -27.356 -43.366 1.00 42.28 467 ASP A N 1
ATOM 3744 C CA . ASP A 1 467 ? 10.721 -28.782 -43.162 1.00 42.28 467 ASP A CA 1
ATOM 3745 C C . ASP A 1 467 ? 10.090 -29.703 -44.236 1.00 42.28 467 ASP A C 1
ATOM 3747 O O . ASP A 1 467 ? 10.208 -30.919 -44.151 1.00 42.28 467 ASP A O 1
ATOM 3751 N N . ASN A 1 468 ? 9.400 -29.130 -45.234 1.00 39.19 468 ASN A N 1
ATOM 3752 C CA . ASN A 1 468 ? 8.685 -29.841 -46.308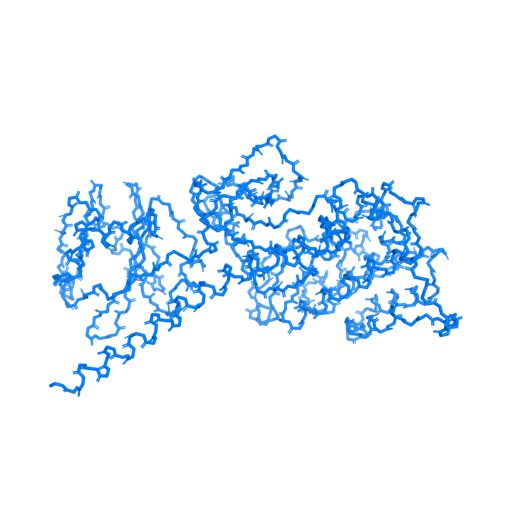 1.00 39.19 468 ASN A CA 1
ATOM 3753 C C . ASN A 1 468 ? 9.144 -29.416 -47.725 1.00 39.19 468 ASN A C 1
ATOM 3755 O O . ASN A 1 468 ? 8.373 -29.545 -48.679 1.00 39.19 468 ASN A O 1
ATOM 3759 N N . VAL A 1 469 ? 10.363 -28.882 -47.866 1.00 36.50 469 VAL A N 1
ATOM 3760 C CA . VAL A 1 469 ? 11.007 -28.594 -49.163 1.00 36.50 469 VAL A CA 1
ATOM 3761 C C . VAL A 1 469 ? 12.362 -29.269 -49.218 1.00 36.50 469 VAL A C 1
ATOM 3763 O O . VAL A 1 469 ? 13.110 -29.115 -48.226 1.00 36.50 469 VAL A O 1
#

Mean predicted aligned error: 14.46 Å

Organism: NCBI:txid166011

Nearest PDB structures (foldseek):
  8ovz-assembly2_B  TM=8.561E-01  e=7.176E-21  Homo sapiens
  8zkd-assembly1_A  TM=8.500E-01  e=2.435E-20  Homo sapiens
  7y4t-assembly1_A  TM=8.705E-01  e=4.742E-20  Homo sapiens
  4r1v-assembly1_A  TM=8.510E-01  e=1.289E-19  Homo sapiens
  2g15-assembly1_A  TM=8.417E-01  e=1.328E-18  Homo sapiens

Secondary structure (DSSP, 8-state):
--HHHHHHHHHHH-SEEEEEEE-TT--EEEEEEESSPPPHHHHHHHH-S-PEEEEEE-TT------SSHHHHTTTTTS--SSEEEEEE-TTS-EEEEEESSHHHHHHHHHHT--GGG-EEEEEEPPPTTEE-GGGEEEEEEEEEEEETTEEEEEEEEEETTEEEEEEEEEEEP--S-HHHHHHHHHHHHHHHHHHHH---TTBPPEEEEE--TT--EEEEE--TT-BHHHHHHHTTTT--HHHHHHHHHHHHHHHHHHHHTTEE-S--SGGGEEE-TTS-EEE---TT-EEHHHHHTTGGG---TT--GGG--GGGSSSS----HHHHHHHHHHHHHHHHTTTPPSSTT--HHHHHHHHHHSPPP---TTS-HHHHHHHHHHT-SSGGGSPPHHHHHHHHH------SS---SS----GGGSSTT---S-HHHHHHHHHHHHHHHHHHHHHHHHHHHHHHHHHHHHS--

Sequence (469 aa):
MTQLEIEEVLKSVGDWLVCRMQNAANILLCVLCSQNPLPKIVKLRLLQSEAELICMTGPEEPIFQTAKKKRAEKVKELIKPKTILQHTTENKQSEVYSFASFQHLIKQFREVGLPDGIKLVRSVVRPTWLIPQGCLMYSQDDCLGVGNFSHIFKGRLNMSHANNLRVAVKVIEDCGEEPERTKNRRRLVREAMCVRALKNKRIVRCFGVCSDQPFTSIVLELCPGGSLDEHLKRRAAAISLEERLYYLLAISKGMKHVHKLGYLHRDLATRNCLISSYGQIKLSDFGLSCTVKELENNDASAVILNFPIRWMPPETLSRSPKFSTKCDVWSFGVLMYEVFMNGAEPWPGKTPKEIKKFICQGPMLELPTNMPLQLRVLSSLCWKINSKERPEFDVIIQRLNYQPSSSPDSMPVDRPKFTIFELPCVNYRDPLTRAANESRLESIIRISAGRRRRKKKRRMQLINRSDNV